Protein AF-A0A924P377-F1 (afdb_monomer_lite)

Foldseek 3Di:
DPDDDPDPPDDPDPQPPVNPDDDDQDDDQPDPDFLDADPDPVVVQVSVVVVADVPRLLPFKWKKKFFAAPRRTTLDMDGQDTDDPPDDDHDLVVVVVVNVSSVGLEMEMEMEDSVQDQDDALVNLQVLVVSQVVCVVVNYHHPWYWYYYPVDIDTCVVVVSVDPPDPPLLVVLLVVLLVCLVVLPADELVRLCVSSVSSVRNDSVSSLLSNVLSLLVNLLCLLPDDDDLVNSLVVLVVSLVSGYLSQDDDPVCVVQQDFDARLSVLQVQCVQQVQQCCVVVPAAEEEADQQLNSSNSNHQQCRYAYEHQDPSSLVSSVVRNHVHYYNDDLLDAPVVQFQRGQEYEYEDTWDWDPDFDDDPPFTATTSQLSSVVSSVRNHHPNHYYDGKAFQPWDADPVRQTPDDNVNSSVVVCVVRHDPPDKAKAQCCVRRVSRNDRTIMID

Sequence (442 aa):
MKKYSTTPEIVLGNIPKGQIPELEVSYKTTSKQFLGRVSSSKDSADFIRGLFNEGEIELQEQFIVLYLNQANKIIGYYKHSKGSINATVADIRIVLATALKSLATGMVVSHNHPSGNLQPSAADRVLTDNLRQSAALMNIKLLDHVIITKDGQTSFADEGLLGIKTYDQHAAFVQKVTEALEQKTKHNKLSLEKLANTFGITDKTEVKELTELAIVQTARILAHCAGSVRERFDKIVELYHAQVNLSHRTSQSILLQQYSTPAPIGYLAGIFCEVDKLKEKGGYAFEPSAGNGLLTIAGEPERFYVNELDNFRNQNLKTQGFANVWNRDATQAFFDVQGNFNAVITNPPFGTAEKKVMYDTYSIKPLEHVMALRALDCMARDGKAAIIIGGHTHWDDKGRIQAGKNRIFFNYLYSRYHVCDVININGAKLYSRQGTSFDVRL

Radius of gyration: 29.7 Å; chains: 1; bounding box: 72×54×81 Å

pLDDT: mean 85.64, std 13.84, range [41.38, 98.81]

Secondary structure (DSSP, 8-state):
------S-S----S--GGGSPP----------S---B--SHHHHHHHHHTTSPTTTTTTS-EEEEEEE-TT-BEEEEEEEEE-BTTB----HHHHHHHHHHTT-SEEEEEEE-TT---SPPHHHHHHHHHHHHHHHHTT-EEEEEEEE-SS-EEETTTTT-TT-S---HHHHHHHHHHHHHHTT----HHHHHHHHHHTT---HHHHHHHHHHHHHHHHHHHHHSSS-HHHHHHHHHHHHHHS-------HHHHHTT--PPPHHHHHHHHHHTTGGGHHHH---EEETT-TTTGGGTTS-GGGEEEE-SSHHHHHHHHTTT-SEEE---TTS--GGGTT-EEEEEE-PPPSEEEEEEEETTEEEEEHHHHHHHHHHTTEEEEEEEEE-EE--PPBPTTSPBPSSHHHHHHHHHHHHS------EE-HHHHTGGGT----EE-

Structure (mmCIF, N/CA/C/O backbone):
data_AF-A0A924P377-F1
#
_entry.id   AF-A0A924P377-F1
#
loop_
_atom_site.group_PDB
_atom_site.id
_atom_site.type_symbol
_atom_site.label_atom_id
_atom_site.label_alt_id
_atom_site.label_comp_id
_atom_site.label_asym_id
_atom_site.label_entity_id
_atom_site.label_seq_id
_atom_site.pdbx_PDB_ins_code
_atom_site.Cartn_x
_atom_site.Cartn_y
_atom_site.Cartn_z
_atom_site.occupancy
_atom_site.B_iso_or_equiv
_atom_site.auth_seq_id
_atom_site.auth_comp_id
_atom_site.auth_asym_id
_atom_site.auth_atom_id
_atom_site.pdbx_PDB_model_num
ATOM 1 N N . MET A 1 1 ? 24.299 -25.813 22.940 1.00 44.47 1 MET A N 1
ATOM 2 C CA . MET A 1 1 ? 22.855 -25.853 23.268 1.00 44.47 1 MET A CA 1
ATOM 3 C C . MET A 1 1 ? 22.700 -25.837 24.783 1.00 44.47 1 MET A C 1
ATOM 5 O O . MET A 1 1 ? 23.214 -26.744 25.427 1.00 44.47 1 MET A O 1
ATOM 9 N N . LYS A 1 2 ? 22.067 -24.807 25.365 1.00 42.41 2 LYS A N 1
ATOM 10 C CA . LYS A 1 2 ? 21.672 -24.838 26.785 1.00 42.41 2 LYS A CA 1
ATOM 11 C C . LYS A 1 2 ? 20.605 -25.929 26.939 1.00 42.41 2 LYS A C 1
ATOM 13 O O . LYS A 1 2 ? 19.586 -25.868 26.259 1.00 42.41 2 LYS A O 1
ATOM 18 N N . LYS A 1 3 ? 20.868 -26.948 27.764 1.00 49.72 3 LYS A N 1
ATOM 19 C CA . LYS A 1 3 ? 19.868 -27.960 28.129 1.00 49.72 3 LYS A CA 1
ATOM 20 C C . LYS A 1 3 ? 18.804 -27.265 28.977 1.00 49.72 3 LYS A C 1
ATOM 22 O O . LYS A 1 3 ? 19.096 -26.868 30.100 1.00 49.72 3 LYS A O 1
ATOM 27 N N . TYR A 1 4 ? 17.611 -27.073 28.426 1.00 46.72 4 TYR A N 1
ATOM 28 C CA . TYR A 1 4 ? 16.455 -26.672 29.219 1.00 46.72 4 TYR A CA 1
ATOM 29 C C . TYR A 1 4 ? 16.091 -27.825 30.159 1.00 46.72 4 TYR A C 1
ATOM 31 O O . TYR A 1 4 ? 16.098 -28.986 29.747 1.00 46.72 4 TYR A O 1
ATOM 39 N N . SER A 1 5 ? 15.834 -27.502 31.425 1.00 60.97 5 SER A N 1
ATOM 40 C CA . SER A 1 5 ? 15.333 -28.459 32.409 1.00 60.97 5 SER A CA 1
ATOM 41 C C . SER A 1 5 ? 13.988 -29.006 31.930 1.00 60.97 5 SER A C 1
ATOM 43 O O . SER A 1 5 ? 13.079 -28.234 31.643 1.00 60.97 5 SER A O 1
ATOM 45 N N . THR A 1 6 ? 13.864 -30.329 31.821 1.00 59.09 6 THR A N 1
ATOM 46 C CA . THR A 1 6 ? 12.599 -31.010 31.490 1.00 59.09 6 THR A CA 1
ATOM 47 C C . THR A 1 6 ? 11.697 -31.190 32.709 1.00 59.09 6 THR A C 1
ATOM 49 O O . THR A 1 6 ? 10.581 -31.684 32.578 1.00 59.09 6 THR A O 1
ATOM 52 N N . THR A 1 7 ? 12.167 -30.816 33.899 1.00 54.53 7 THR A N 1
ATOM 53 C CA . THR A 1 7 ? 11.350 -30.760 35.108 1.00 54.53 7 THR A CA 1
ATOM 54 C C . THR A 1 7 ? 10.499 -29.491 35.053 1.00 54.53 7 THR A C 1
ATOM 56 O O . THR A 1 7 ? 11.080 -28.403 35.010 1.00 54.53 7 THR A O 1
ATOM 59 N N . PRO A 1 8 ? 9.157 -29.587 35.035 1.00 53.31 8 PRO A N 1
ATOM 60 C CA . PRO A 1 8 ? 8.312 -28.404 35.135 1.00 53.31 8 PRO A CA 1
ATOM 61 C C . PRO A 1 8 ? 8.624 -27.665 36.444 1.00 53.31 8 PRO A C 1
ATOM 63 O O . PRO A 1 8 ? 8.688 -28.285 37.501 1.00 53.31 8 PRO A O 1
ATOM 66 N N . GLU A 1 9 ? 8.795 -26.339 36.390 1.00 54.97 9 GLU A N 1
ATOM 67 C CA . GLU A 1 9 ? 8.920 -25.487 37.592 1.00 54.97 9 GLU A CA 1
ATOM 68 C C . GLU A 1 9 ? 7.654 -25.525 38.470 1.00 54.97 9 GLU A C 1
ATOM 70 O O . GLU A 1 9 ? 7.673 -25.115 39.629 1.00 54.97 9 GLU A O 1
ATOM 75 N N . ILE A 1 10 ? 6.550 -26.058 37.935 1.00 59.75 10 ILE A N 1
ATOM 76 C CA . ILE A 1 10 ? 5.307 -26.301 38.658 1.00 59.75 10 ILE A CA 1
ATOM 77 C C . ILE A 1 10 ? 5.428 -27.628 39.406 1.00 59.75 10 ILE A C 1
ATOM 79 O O . ILE A 1 10 ? 5.102 -28.699 38.893 1.00 59.75 10 ILE A O 1
ATOM 83 N N . VAL A 1 11 ? 5.880 -27.541 40.650 1.00 57.66 11 VAL A N 1
ATOM 84 C CA . VAL A 1 11 ? 5.764 -28.631 41.612 1.00 57.66 11 VAL A CA 1
ATOM 85 C C . VAL A 1 11 ? 4.413 -28.456 42.300 1.00 57.66 11 VAL A C 1
ATOM 87 O O . VAL A 1 11 ? 4.244 -27.552 43.118 1.00 57.66 11 VAL A O 1
ATOM 90 N 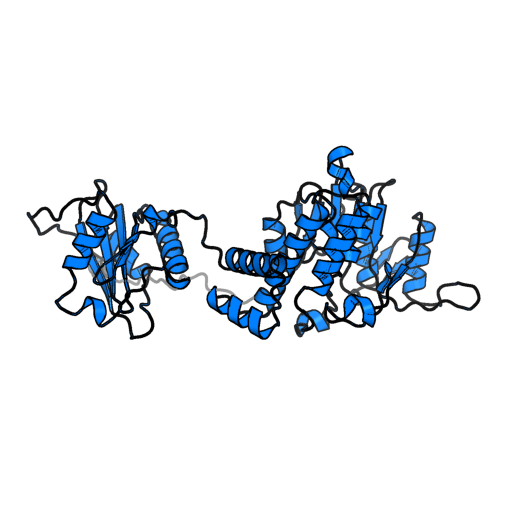N . LEU A 1 12 ? 3.443 -29.329 42.017 1.00 52.88 12 LEU A N 1
ATOM 91 C CA . LEU A 1 12 ? 2.468 -29.663 43.055 1.00 52.88 12 LEU A CA 1
ATOM 92 C C . LEU A 1 12 ? 3.298 -30.333 44.151 1.00 52.88 12 LEU A C 1
ATOM 94 O O . LEU A 1 12 ? 3.548 -31.534 44.106 1.00 52.88 12 LEU A O 1
ATOM 98 N N . GLY A 1 13 ? 3.837 -29.535 45.076 1.00 58.09 13 GLY A N 1
ATOM 99 C CA . GLY A 1 13 ? 4.435 -30.077 46.290 1.00 58.09 13 GLY A CA 1
ATOM 100 C C . GLY A 1 13 ? 3.385 -30.896 47.038 1.00 58.09 13 GLY A C 1
ATOM 101 O O . GLY A 1 13 ? 2.219 -30.929 46.644 1.00 58.09 13 GLY A O 1
ATOM 102 N N . ASN A 1 14 ? 3.762 -31.514 48.156 1.00 60.97 14 ASN A N 1
ATOM 103 C CA . ASN A 1 14 ? 2.831 -32.166 49.089 1.00 60.97 14 ASN A CA 1
ATOM 104 C C . ASN A 1 14 ? 1.871 -31.156 49.771 1.00 60.97 14 ASN A C 1
ATOM 106 O O . ASN A 1 14 ? 1.689 -31.195 50.982 1.00 60.97 14 ASN A O 1
ATOM 110 N N . ILE A 1 15 ? 1.293 -30.217 49.019 1.00 59.56 15 ILE A N 1
ATOM 111 C CA . ILE A 1 15 ? 0.252 -29.289 49.431 1.00 59.56 15 ILE A CA 1
ATOM 112 C C . ILE A 1 15 ? -1.034 -30.124 49.492 1.00 59.56 15 ILE A C 1
ATOM 114 O O . ILE A 1 15 ? -1.509 -30.591 48.452 1.00 59.56 15 ILE A O 1
ATOM 118 N N . PRO A 1 16 ? -1.596 -30.374 50.688 1.00 60.94 16 PRO A N 1
ATOM 119 C CA . PRO A 1 16 ? -2.855 -31.091 50.826 1.00 60.94 16 PRO A CA 1
ATOM 120 C C . PRO A 1 16 ? -3.932 -30.412 49.977 1.00 60.94 16 PRO A C 1
ATOM 122 O O . PRO A 1 16 ? -3.983 -29.186 49.912 1.00 60.94 16 PRO A O 1
ATOM 125 N N . LYS A 1 17 ? -4.828 -31.191 49.364 1.00 57.59 17 LYS A N 1
ATOM 126 C CA . LYS A 1 17 ? -5.858 -30.709 48.420 1.00 57.59 17 LYS A CA 1
ATOM 127 C C . LYS A 1 17 ? -6.695 -29.518 48.940 1.00 57.59 17 LYS A C 1
ATOM 129 O O . LYS A 1 17 ? -7.200 -28.753 48.134 1.00 57.59 17 LYS A O 1
ATOM 134 N N . GLY A 1 18 ? -6.808 -29.340 50.262 1.00 61.03 18 GLY A N 1
ATOM 135 C CA . GLY A 1 18 ? -7.501 -28.215 50.911 1.00 61.03 18 GLY A CA 1
ATOM 136 C C . GLY A 1 18 ? -6.674 -26.939 51.146 1.00 61.03 18 GLY A C 1
ATOM 137 O O . GLY A 1 18 ? -7.19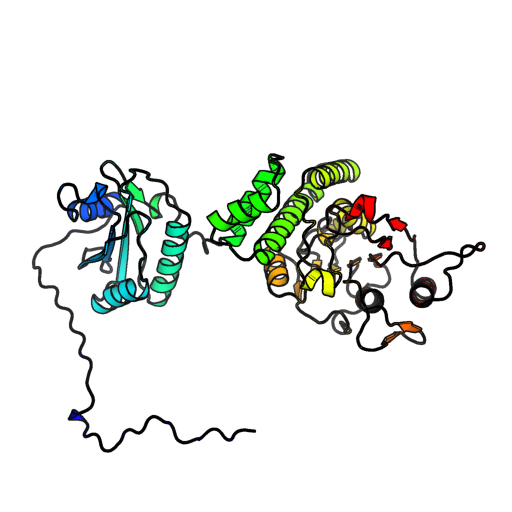6 -25.997 51.727 1.00 61.03 18 GLY A O 1
ATOM 138 N N . GLN A 1 19 ? -5.399 -26.897 50.746 1.00 65.12 19 GLN A N 1
ATOM 139 C CA . GLN A 1 19 ? -4.530 -25.710 50.838 1.00 65.12 19 GLN A CA 1
ATOM 140 C C . GLN A 1 19 ? -4.303 -25.025 49.479 1.00 65.12 19 GLN A C 1
ATOM 142 O O . GLN A 1 19 ? -3.630 -23.998 49.414 1.00 65.12 19 GLN A O 1
ATOM 147 N N . ILE A 1 20 ? -4.865 -25.575 48.397 1.00 73.06 20 ILE A N 1
ATOM 148 C CA . ILE A 1 20 ? -4.920 -24.909 47.094 1.00 73.06 20 ILE A CA 1
ATOM 149 C C . ILE A 1 20 ? -6.128 -23.964 47.122 1.00 73.06 20 ILE A C 1
ATOM 151 O O . ILE A 1 20 ? -7.240 -24.441 47.354 1.00 73.06 20 ILE A O 1
ATOM 155 N N . PRO A 1 21 ? -5.953 -22.651 46.896 1.00 73.12 21 PRO A N 1
ATOM 156 C CA . PRO A 1 21 ? -7.082 -21.734 46.830 1.00 73.12 21 PRO A CA 1
ATOM 157 C C . PRO A 1 21 ? -8.009 -22.103 45.664 1.00 73.12 21 PRO A C 1
ATOM 159 O O . PRO A 1 21 ? -7.598 -22.052 44.504 1.00 73.12 21 PRO A O 1
ATOM 162 N N . GLU A 1 22 ? -9.258 -22.457 45.963 1.00 76.88 22 GLU A N 1
ATOM 163 C CA . GLU A 1 22 ? -10.325 -22.504 44.963 1.00 76.88 22 GLU A CA 1
ATOM 164 C C . GLU A 1 22 ? -10.865 -21.086 44.758 1.00 76.88 22 GLU A C 1
ATOM 166 O O . GLU A 1 22 ? -11.158 -20.368 45.715 1.00 76.88 22 GLU A O 1
ATOM 171 N N . LEU A 1 23 ? -10.970 -20.662 43.500 1.00 73.62 23 LEU A N 1
ATOM 172 C CA . LEU A 1 23 ? -11.591 -19.389 43.160 1.00 73.62 23 LEU A CA 1
ATOM 173 C C . LEU A 1 23 ? -13.079 -19.622 42.901 1.00 73.62 23 LEU A C 1
ATOM 175 O O . LEU A 1 23 ? -13.452 -20.156 41.859 1.00 73.62 23 LEU A O 1
ATOM 179 N N . GLU A 1 24 ? -13.928 -19.183 43.825 1.00 71.69 24 GLU A N 1
ATOM 180 C CA . GLU A 1 24 ? -15.378 -19.184 43.642 1.00 71.69 24 GLU A CA 1
ATOM 181 C C . GLU A 1 24 ? -15.834 -17.859 43.007 1.00 71.69 24 GLU A C 1
ATOM 183 O O . GLU A 1 24 ? -15.500 -16.769 43.479 1.00 71.69 24 GLU A O 1
ATOM 188 N N . VAL A 1 25 ? -16.618 -17.938 41.929 1.00 68.25 25 VAL A N 1
ATOM 189 C CA . VAL A 1 25 ? -17.273 -16.776 41.311 1.00 68.25 25 VAL A CA 1
ATOM 190 C C . VAL A 1 25 ? -18.777 -16.952 41.465 1.00 68.25 25 VAL A C 1
ATOM 192 O O . VAL A 1 25 ? -19.364 -17.833 40.844 1.00 68.25 25 VAL A O 1
ATOM 195 N N . SER A 1 26 ? -19.410 -16.104 42.278 1.00 65.94 26 SER A N 1
ATOM 196 C CA . SER A 1 26 ? -20.866 -16.082 42.431 1.00 65.94 26 SER A CA 1
ATOM 197 C C . SER A 1 26 ? -21.446 -14.745 41.969 1.00 65.94 26 SER A C 1
ATOM 199 O O . SER A 1 26 ? -20.913 -13.675 42.259 1.00 65.94 26 SER A O 1
ATOM 201 N N . TYR A 1 27 ? -22.557 -14.813 41.236 1.00 66.31 27 TYR A N 1
ATOM 202 C CA . TYR A 1 27 ? -23.329 -13.658 40.790 1.00 66.31 27 TYR A CA 1
ATOM 203 C C . TYR A 1 27 ? -24.778 -13.822 41.256 1.00 66.31 27 TYR A C 1
ATOM 205 O O . TYR A 1 27 ? -25.411 -14.844 40.993 1.00 66.31 27 TYR A O 1
ATOM 213 N N . LYS A 1 28 ? -25.303 -12.828 41.980 1.00 66.81 28 LYS A N 1
ATOM 214 C CA . LYS A 1 28 ? -26.687 -12.805 42.473 1.00 66.81 28 LYS A CA 1
ATOM 215 C C . LYS A 1 28 ? -27.350 -11.509 42.022 1.00 66.81 28 LYS A C 1
ATOM 217 O O . LYS A 1 28 ? -26.911 -10.428 42.401 1.00 66.81 28 LYS A O 1
ATOM 222 N N . THR A 1 29 ? -28.430 -11.612 41.254 1.00 61.00 29 THR A N 1
ATOM 223 C CA . THR A 1 29 ? -29.289 -10.472 40.913 1.00 61.00 29 THR A CA 1
ATOM 224 C C . THR A 1 29 ? -30.111 -10.087 42.146 1.00 61.00 29 THR A C 1
ATOM 226 O O . THR A 1 29 ? -31.141 -10.698 42.429 1.00 61.00 29 THR A O 1
ATOM 229 N N . THR A 1 30 ? -29.638 -9.126 42.935 1.00 56.47 30 THR A N 1
ATOM 230 C CA . THR A 1 30 ? -30.258 -8.753 44.220 1.00 56.47 30 THR A CA 1
ATOM 231 C C . THR A 1 30 ? -31.520 -7.900 44.071 1.00 56.47 30 THR A C 1
ATOM 233 O O . THR A 1 30 ? -32.337 -7.864 44.991 1.00 56.47 30 THR A O 1
ATOM 236 N N . SER A 1 31 ? -31.729 -7.221 42.937 1.00 55.50 31 SER A N 1
ATOM 237 C CA . SER A 1 31 ? -32.890 -6.346 42.755 1.00 55.50 31 SER A CA 1
ATOM 238 C C . SER A 1 31 ? -34.092 -7.104 42.186 1.00 55.50 31 SER A C 1
ATOM 240 O O . SER A 1 31 ? -34.095 -7.531 41.035 1.00 55.50 31 SER A O 1
ATOM 242 N N . LYS A 1 32 ? -35.187 -7.172 42.954 1.00 57.81 32 LYS A N 1
ATOM 243 C CA . LYS A 1 32 ? -36.528 -7.486 42.413 1.00 57.81 32 LYS A CA 1
ATOM 244 C C . LYS A 1 32 ? -37.063 -6.387 41.475 1.00 57.81 32 LYS A C 1
ATOM 246 O O . LYS A 1 32 ? -38.127 -6.551 40.888 1.00 57.81 32 LYS A O 1
ATOM 251 N N . GLN A 1 33 ? -36.359 -5.259 41.362 1.00 65.69 33 GLN A N 1
ATOM 252 C CA . GLN A 1 33 ? -36.717 -4.143 40.493 1.00 65.69 33 GLN A CA 1
ATOM 253 C C . GLN A 1 33 ? -36.223 -4.378 39.066 1.00 65.69 33 GLN A C 1
ATOM 255 O O . GLN A 1 33 ? -35.061 -4.706 38.831 1.00 65.69 33 GLN A O 1
ATOM 260 N N . PHE A 1 34 ? -37.131 -4.185 38.114 1.00 75.62 34 PHE A N 1
ATOM 261 C CA . PHE A 1 34 ? -36.821 -4.146 36.695 1.00 75.62 34 PHE A CA 1
ATOM 262 C C . PHE A 1 34 ? -36.084 -2.841 36.373 1.00 75.62 34 PHE A C 1
ATOM 264 O O . PHE A 1 34 ? -36.653 -1.765 36.521 1.00 75.62 34 PHE A O 1
ATOM 271 N N . LEU A 1 35 ? -34.831 -2.944 35.922 1.00 81.25 35 LEU A N 1
ATOM 272 C CA . LEU A 1 35 ? -33.989 -1.792 35.570 1.00 81.25 35 LEU A CA 1
ATOM 273 C C . LEU A 1 35 ? -34.258 -1.239 34.162 1.00 81.25 35 LEU A C 1
ATOM 275 O O . LEU A 1 35 ? -33.622 -0.275 33.756 1.00 81.25 35 LEU A O 1
ATOM 279 N N . GLY A 1 36 ? -35.184 -1.839 33.413 1.00 86.56 36 GLY A N 1
ATOM 280 C CA . GLY A 1 36 ? -35.477 -1.454 32.036 1.00 86.56 36 GLY A CA 1
ATOM 281 C C . GLY A 1 36 ? -34.877 -2.394 30.989 1.00 86.56 36 GLY A C 1
ATOM 282 O O . GLY A 1 36 ? -34.143 -3.347 31.281 1.00 86.56 36 GLY A O 1
ATOM 283 N N . ARG A 1 37 ? -35.239 -2.127 29.734 1.00 91.19 37 ARG A N 1
ATOM 284 C CA . ARG A 1 37 ? -34.732 -2.795 28.533 1.00 91.19 37 ARG A CA 1
ATOM 285 C C . ARG A 1 37 ? -34.229 -1.724 27.576 1.00 91.19 37 ARG A C 1
ATOM 287 O O . ARG A 1 37 ? -34.934 -0.748 27.359 1.00 91.19 37 ARG A O 1
ATOM 294 N N . VAL A 1 38 ? -33.059 -1.944 26.986 1.00 93.31 38 VAL A N 1
ATOM 295 C CA . VAL A 1 38 ? -32.519 -1.062 25.946 1.00 93.31 38 VAL A CA 1
ATOM 296 C C . VAL A 1 38 ? -33.100 -1.479 24.596 1.00 93.31 38 VAL A C 1
ATOM 298 O O . VAL A 1 38 ? -32.896 -2.615 24.150 1.00 93.31 38 VAL A O 1
ATOM 301 N N . SER A 1 39 ? -33.853 -0.578 23.966 1.00 91.75 39 SER A N 1
ATOM 302 C CA . SER A 1 39 ? -34.440 -0.753 22.631 1.00 91.75 39 SER A CA 1
ATOM 303 C C . SER A 1 39 ? -33.970 0.292 21.617 1.00 91.75 39 SER A C 1
ATOM 305 O O . SER A 1 39 ? -34.079 0.054 20.417 1.00 91.75 39 SER A O 1
ATOM 307 N N . SER A 1 40 ? -33.397 1.399 22.089 1.00 93.19 40 SER A N 1
ATOM 308 C CA . SER A 1 40 ? -32.815 2.468 21.277 1.00 93.19 40 SER A CA 1
ATOM 309 C C . SER A 1 40 ? -31.568 3.064 21.941 1.00 93.19 40 SER A C 1
ATOM 311 O O . SER A 1 40 ? -31.360 2.897 23.146 1.00 93.19 40 SER A O 1
ATOM 313 N N . SER A 1 41 ? -30.768 3.802 21.169 1.00 92.56 41 SER A N 1
ATOM 314 C CA . SER A 1 41 ? -29.635 4.591 21.678 1.00 92.56 41 SER A CA 1
ATOM 315 C C . SER A 1 41 ? -30.068 5.605 22.743 1.00 92.56 41 SER A C 1
ATOM 317 O O . SER A 1 41 ? -29.362 5.826 23.732 1.00 92.56 41 SER A O 1
ATOM 319 N N . LYS A 1 42 ? -31.273 6.171 22.588 1.00 93.00 42 LYS A N 1
ATOM 320 C CA . LYS A 1 42 ? -31.888 7.083 23.553 1.00 93.00 42 LYS A CA 1
ATOM 321 C C . LYS A 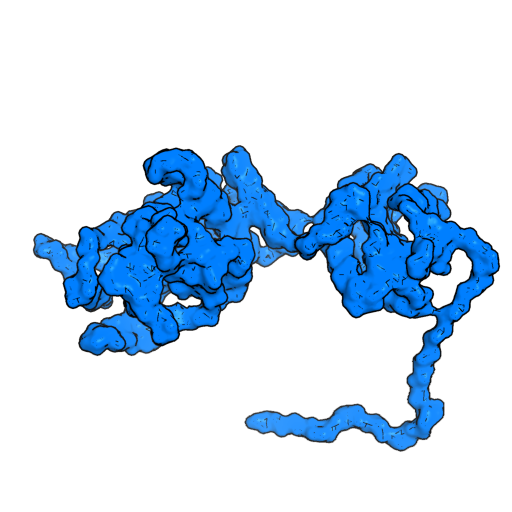1 42 ? -32.125 6.416 24.905 1.00 93.00 42 LYS A C 1
ATOM 323 O O . LYS A 1 42 ? -31.775 7.017 25.913 1.00 93.00 42 LYS A O 1
ATOM 328 N N . ASP A 1 43 ? -32.621 5.178 24.937 1.00 93.25 43 ASP A N 1
ATOM 329 C CA . ASP A 1 43 ? -32.852 4.460 26.202 1.00 93.25 43 ASP A CA 1
ATOM 330 C C . ASP A 1 43 ? -31.549 4.303 26.994 1.00 93.25 43 ASP A C 1
ATOM 332 O O . ASP A 1 43 ? -31.510 4.546 28.201 1.00 93.25 43 ASP A O 1
ATOM 336 N N . SER A 1 44 ? -30.466 3.915 26.311 1.00 93.31 44 SER A N 1
ATOM 337 C CA . SER A 1 44 ? -29.148 3.809 26.938 1.00 93.31 44 SER A CA 1
ATOM 338 C C . SER A 1 44 ? -28.619 5.166 27.392 1.00 93.31 44 SER A C 1
ATOM 340 O O . SER A 1 44 ? -28.129 5.271 28.514 1.00 93.31 44 SER A O 1
ATOM 342 N N . ALA A 1 45 ? -28.736 6.203 26.561 1.00 93.62 45 ALA A N 1
ATOM 343 C CA . ALA A 1 45 ? -28.252 7.537 26.894 1.00 93.62 45 ALA A CA 1
ATOM 344 C C . ALA A 1 45 ? -28.994 8.123 28.102 1.00 93.62 45 ALA A C 1
ATOM 346 O O . ALA A 1 45 ? -28.358 8.642 29.015 1.00 93.62 45 ALA A O 1
ATOM 347 N N . ASP A 1 46 ? -30.321 7.996 28.140 1.00 92.75 46 ASP A N 1
ATOM 348 C CA . ASP A 1 46 ? -31.159 8.515 29.220 1.00 92.75 46 ASP A CA 1
ATOM 349 C C . ASP A 1 46 ? -30.897 7.759 30.530 1.00 92.75 46 ASP A C 1
ATOM 351 O O . ASP A 1 46 ? -30.716 8.391 31.575 1.00 92.75 46 ASP A O 1
ATOM 355 N N . PHE A 1 47 ? -30.776 6.425 30.476 1.00 93.25 47 PHE A N 1
ATOM 356 C CA . PHE A 1 47 ? -30.409 5.625 31.647 1.00 93.25 47 PHE A CA 1
ATOM 357 C C . PHE A 1 47 ? -29.043 6.041 32.201 1.00 93.25 47 PHE A C 1
ATOM 359 O O . PHE A 1 47 ? -28.908 6.277 33.399 1.00 93.25 47 PHE A O 1
ATOM 366 N N . ILE A 1 48 ? -28.033 6.157 31.333 1.00 92.75 48 ILE A N 1
ATOM 367 C CA . ILE A 1 48 ? -26.665 6.496 31.736 1.00 92.75 48 ILE A CA 1
ATOM 368 C C . ILE A 1 48 ? -26.581 7.939 32.243 1.00 92.75 48 ILE A C 1
ATOM 370 O O . ILE A 1 48 ? -25.910 8.187 33.244 1.00 92.75 48 ILE A O 1
ATOM 374 N N . ARG A 1 49 ? -27.290 8.886 31.616 1.00 91.19 49 ARG A N 1
ATOM 375 C CA . ARG A 1 49 ? -27.352 10.283 32.071 1.00 91.19 49 ARG A CA 1
ATOM 376 C C . ARG A 1 49 ? -27.900 10.377 33.497 1.00 91.19 49 ARG A C 1
ATOM 378 O O . ARG A 1 49 ? -27.365 11.136 34.297 1.00 91.19 49 ARG A O 1
ATOM 385 N N . GLY A 1 50 ? -28.879 9.538 33.843 1.00 90.50 50 GLY A N 1
ATOM 386 C CA . GLY A 1 50 ? -29.409 9.416 35.205 1.00 90.50 50 GLY A CA 1
ATOM 387 C C . GLY A 1 50 ? -28.422 8.871 36.250 1.00 90.50 50 GLY A C 1
ATOM 388 O O . GLY A 1 50 ? -28.718 8.925 37.440 1.00 90.50 50 GLY A O 1
ATOM 389 N N . LEU A 1 51 ? -27.254 8.357 35.843 1.00 90.75 51 LEU A N 1
ATOM 390 C CA . LEU A 1 51 ? -26.209 7.870 36.756 1.00 90.75 51 LEU A CA 1
ATOM 391 C C . LEU A 1 51 ? -25.217 8.962 37.180 1.00 90.75 51 LEU A C 1
ATOM 393 O O . LEU A 1 51 ? -24.382 8.711 38.057 1.00 90.75 51 LEU A O 1
ATOM 397 N N . PHE A 1 52 ? -25.243 10.131 36.538 1.00 88.38 52 PHE A N 1
ATOM 398 C CA . PHE A 1 52 ? -24.416 11.273 36.918 1.00 88.38 52 PHE A CA 1
ATOM 399 C C . PHE A 1 52 ? -25.078 12.040 38.062 1.00 88.38 52 PHE A C 1
ATOM 401 O O . PHE A 1 52 ? -26.283 12.280 38.050 1.00 88.38 52 PHE A O 1
ATOM 408 N N . ASN A 1 53 ? -24.278 12.451 39.045 1.00 87.50 53 ASN A N 1
ATOM 409 C CA . ASN A 1 53 ? -24.740 13.397 40.056 1.00 87.50 53 ASN A CA 1
ATOM 410 C C . ASN A 1 53 ? -24.874 14.807 39.454 1.00 87.50 53 ASN A C 1
ATOM 412 O O . ASN A 1 53 ? -24.304 15.110 38.402 1.00 87.50 53 ASN A O 1
ATOM 416 N N . GLU A 1 54 ? -25.593 15.691 40.145 1.00 81.88 54 GLU A N 1
ATOM 417 C CA . GLU A 1 54 ? -25.750 17.087 39.729 1.00 81.88 54 GLU A CA 1
ATOM 418 C C . GLU A 1 54 ? -24.381 17.766 39.522 1.00 81.88 54 GLU A C 1
ATOM 420 O O . GLU A 1 54 ? -23.495 17.687 40.374 1.00 81.88 54 GLU A O 1
ATOM 425 N N . GLY A 1 55 ? -24.181 18.371 38.345 1.00 80.81 55 GLY A N 1
ATOM 426 C CA . GLY A 1 55 ? -22.919 19.011 37.946 1.00 80.81 55 GLY A CA 1
ATOM 427 C C . GLY A 1 55 ? -21.765 18.060 37.590 1.00 80.81 55 GLY A C 1
ATOM 428 O O . GLY A 1 55 ? -20.709 18.526 37.171 1.00 80.81 55 GLY A O 1
ATOM 429 N N . GLU A 1 56 ? -21.928 16.735 37.708 1.00 85.69 56 GLU A N 1
ATOM 430 C CA . GLU A 1 56 ? -20.835 15.774 37.480 1.00 85.69 56 GLU A CA 1
ATOM 431 C C . GLU A 1 56 ? -20.474 15.630 35.990 1.00 85.69 56 GLU A C 1
ATOM 433 O O . GLU A 1 56 ? -19.304 15.444 35.655 1.00 85.69 56 GLU A O 1
ATOM 438 N N . ILE A 1 57 ? -21.462 15.744 35.096 1.00 86.31 57 ILE A N 1
ATOM 439 C CA . ILE A 1 57 ? -21.300 15.493 33.653 1.00 86.31 57 ILE A CA 1
ATOM 440 C C . ILE A 1 57 ? -20.446 16.549 32.928 1.00 86.31 57 ILE A C 1
ATOM 442 O O . ILE A 1 57 ? -19.797 16.243 31.932 1.00 86.31 57 ILE A O 1
ATOM 446 N N . GLU A 1 58 ? -20.416 17.782 33.432 1.00 88.00 58 GLU A N 1
ATOM 447 C CA . GLU A 1 58 ? -19.610 18.885 32.883 1.00 88.00 58 GLU A CA 1
ATOM 448 C C . GLU A 1 58 ? -18.265 19.039 33.612 1.00 88.00 58 GLU A C 1
ATOM 450 O O . GLU A 1 58 ? -17.424 19.830 33.197 1.00 88.00 58 GLU A O 1
ATOM 455 N N . LEU A 1 59 ? -18.046 18.297 34.704 1.00 85.75 59 LEU A N 1
ATOM 456 C CA . LEU A 1 59 ? -16.856 18.451 35.541 1.00 85.75 59 LEU A CA 1
ATOM 457 C C . LEU A 1 59 ? -15.658 17.667 34.998 1.00 85.75 59 LEU A C 1
ATOM 459 O O . LEU A 1 59 ? -14.544 18.181 34.950 1.00 85.75 59 LEU A O 1
ATOM 463 N N . GLN A 1 60 ? -15.876 16.400 34.646 1.00 85.44 60 GLN A N 1
ATOM 464 C CA . GLN A 1 60 ? -14.824 15.505 34.167 1.00 85.44 60 GLN A CA 1
ATOM 465 C C . GLN A 1 60 ? -15.409 14.350 33.360 1.00 85.44 60 GLN A C 1
ATOM 467 O O . GLN A 1 60 ? -16.542 13.924 33.586 1.00 85.44 60 GLN A O 1
ATOM 472 N N . GLU A 1 61 ? -14.607 13.815 32.450 1.00 87.94 61 GLU A N 1
ATOM 473 C CA . GLU A 1 61 ? -14.958 12.655 31.639 1.00 87.94 61 GLU A CA 1
ATOM 474 C C . GLU A 1 61 ? -15.019 11.379 32.498 1.00 87.94 61 GLU A C 1
ATOM 476 O O . GLU A 1 61 ? -14.172 11.135 33.364 1.00 87.94 61 GLU A O 1
ATOM 481 N N . GLN A 1 62 ? -16.039 10.556 32.280 1.00 89.81 62 GLN A N 1
ATOM 482 C CA . GLN A 1 62 ? -16.268 9.284 32.955 1.00 89.81 62 GLN A CA 1
ATOM 483 C C . GLN A 1 62 ? -16.641 8.221 31.941 1.00 89.81 62 GLN A C 1
ATOM 485 O O . GLN A 1 62 ? -17.529 8.438 31.126 1.00 89.81 62 GLN A O 1
ATOM 490 N N . PHE A 1 63 ? -16.023 7.049 32.056 1.00 92.62 63 PHE A N 1
ATOM 491 C CA . PHE A 1 63 ? -16.363 5.895 31.234 1.00 92.62 63 PHE A CA 1
ATOM 492 C C . PHE A 1 63 ? -17.329 4.988 31.999 1.00 92.62 63 PHE A C 1
ATOM 494 O O . PHE A 1 63 ? -16.986 4.464 33.067 1.00 92.62 63 PHE A O 1
ATOM 501 N N . ILE A 1 64 ? -18.538 4.802 31.472 1.00 94.69 64 ILE A N 1
ATOM 502 C CA . ILE A 1 64 ? -19.601 4.010 32.100 1.00 94.69 64 ILE A CA 1
ATOM 503 C C . ILE A 1 64 ? -20.010 2.880 31.163 1.00 94.69 64 ILE A C 1
ATOM 505 O O . ILE A 1 64 ? -20.276 3.098 29.981 1.00 94.69 64 ILE A O 1
ATOM 509 N N . VAL A 1 65 ? -20.086 1.668 31.710 1.00 96.38 65 VAL A N 1
ATOM 510 C CA . VAL A 1 65 ? -20.522 0.466 30.997 1.00 96.38 65 VAL A CA 1
ATOM 511 C C . VAL A 1 65 ? -21.861 0.000 31.547 1.00 96.38 65 VAL A C 1
ATOM 513 O O . VAL A 1 65 ? -22.010 -0.170 32.754 1.00 96.38 65 VAL A O 1
ATOM 516 N N . LEU A 1 66 ? -22.820 -0.237 30.661 1.00 96.12 66 LEU A N 1
ATOM 517 C CA . LEU A 1 66 ? -24.124 -0.818 30.948 1.00 96.12 66 LEU A CA 1
ATOM 518 C C . LEU A 1 66 ? -24.140 -2.268 30.453 1.00 96.12 66 LEU A C 1
ATOM 520 O O . LEU A 1 66 ? -23.990 -2.517 29.258 1.00 96.12 66 LEU A O 1
ATOM 524 N N . TYR A 1 67 ? -24.329 -3.228 31.355 1.00 96.19 67 TYR A N 1
ATOM 525 C CA . TYR A 1 67 ? -24.342 -4.655 31.030 1.00 96.19 67 TYR A CA 1
ATOM 526 C C . TYR A 1 67 ? -25.763 -5.161 30.812 1.00 96.19 67 TYR A C 1
ATOM 528 O O . TYR A 1 67 ? -26.686 -4.824 31.559 1.00 96.19 67 TYR A O 1
ATOM 536 N N . LEU A 1 68 ? -25.930 -5.995 29.788 1.00 95.69 68 LEU A N 1
ATOM 537 C CA . LEU A 1 68 ? -27.216 -6.442 29.274 1.00 95.69 68 LEU A CA 1
ATOM 538 C C . LEU A 1 68 ? -27.270 -7.968 29.161 1.00 95.69 68 LEU A C 1
ATOM 540 O O . LEU A 1 68 ? -26.278 -8.631 28.845 1.00 95.69 68 LEU A O 1
ATOM 544 N N . ASN A 1 69 ? -28.460 -8.525 29.380 1.00 94.12 69 ASN A N 1
ATOM 545 C CA . ASN A 1 69 ? -28.734 -9.934 29.102 1.00 94.12 69 ASN A CA 1
ATOM 546 C C . ASN A 1 69 ? -29.206 -10.141 27.653 1.00 94.12 69 ASN A C 1
ATOM 548 O O . ASN A 1 69 ? -29.311 -9.192 26.877 1.00 94.12 69 ASN A O 1
ATOM 552 N N . GLN A 1 70 ? -29.535 -11.384 27.293 1.00 92.00 70 GLN A N 1
ATOM 553 C CA . GLN A 1 70 ? -29.862 -11.754 25.911 1.00 92.00 70 GLN A CA 1
ATOM 554 C C . GLN A 1 70 ? -31.116 -11.046 25.374 1.00 92.00 70 GLN A C 1
ATOM 556 O O . GLN A 1 70 ? -31.263 -10.859 24.171 1.00 92.00 70 GLN A O 1
ATOM 561 N N . ALA A 1 71 ? -32.015 -10.617 26.264 1.00 92.12 71 ALA A N 1
ATOM 562 C CA . ALA A 1 71 ? -33.210 -9.853 25.920 1.00 92.12 71 ALA A CA 1
ATOM 563 C C . ALA A 1 71 ? -32.973 -8.328 25.929 1.00 92.12 71 ALA A C 1
ATOM 565 O O . ALA A 1 71 ? -33.940 -7.563 25.883 1.00 92.12 71 ALA A O 1
ATOM 566 N N . ASN A 1 72 ? -31.716 -7.879 26.012 1.00 93.31 72 ASN A N 1
ATOM 567 C CA . ASN A 1 72 ? -31.293 -6.489 26.217 1.00 93.31 72 ASN A CA 1
ATOM 568 C C . ASN A 1 72 ? -31.855 -5.855 27.500 1.00 93.31 72 ASN A C 1
ATOM 570 O O . ASN A 1 72 ? -32.034 -4.638 27.572 1.00 93.31 72 ASN A O 1
ATOM 574 N N . LYS A 1 73 ? -32.180 -6.663 28.516 1.00 93.44 73 LYS A N 1
ATOM 575 C CA . LYS A 1 73 ? -32.555 -6.134 29.833 1.00 93.44 73 LYS A CA 1
ATOM 576 C C . LYS A 1 73 ? -31.298 -5.754 30.595 1.00 93.44 73 LYS A C 1
ATOM 578 O O . LYS A 1 73 ? -30.307 -6.486 30.544 1.00 93.44 73 LYS A O 1
ATOM 583 N N . ILE A 1 74 ? -31.375 -4.640 31.311 1.00 93.00 74 ILE A N 1
ATOM 584 C CA . ILE A 1 74 ? -30.262 -4.123 32.100 1.00 93.00 74 ILE A CA 1
ATOM 585 C C . ILE A 1 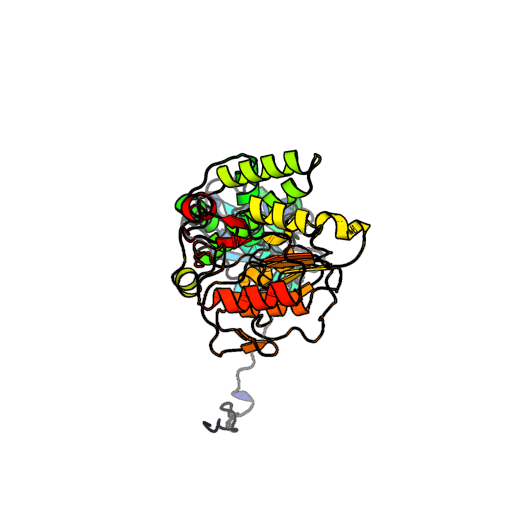74 ? -30.001 -5.060 33.278 1.00 93.00 74 ILE A C 1
ATOM 587 O O . ILE A 1 74 ? -30.882 -5.311 34.100 1.00 93.00 74 ILE A O 1
ATOM 591 N N . ILE A 1 75 ? -28.778 -5.587 33.323 1.00 91.75 75 ILE A N 1
ATOM 592 C CA . ILE A 1 75 ? -28.242 -6.402 34.417 1.00 91.75 75 ILE A CA 1
ATOM 593 C C . ILE A 1 75 ? -27.687 -5.482 35.511 1.00 91.75 75 ILE A C 1
ATOM 595 O O . ILE A 1 75 ? -27.868 -5.732 36.700 1.00 91.75 75 ILE A O 1
ATOM 599 N N . GLY A 1 76 ? -27.010 -4.410 35.098 1.00 90.75 76 GLY A N 1
ATOM 600 C CA . GLY A 1 76 ? -26.391 -3.421 35.973 1.00 90.75 76 GLY A CA 1
ATOM 601 C C . GLY A 1 76 ? -25.434 -2.519 35.198 1.00 90.75 76 GLY A C 1
ATOM 602 O O . GLY A 1 76 ? -25.270 -2.674 33.988 1.00 90.75 76 GLY A O 1
ATOM 603 N N . TYR A 1 77 ? -24.788 -1.589 35.897 1.00 93.38 77 TYR A N 1
ATOM 604 C CA . TYR A 1 77 ? -23.795 -0.685 35.320 1.00 93.38 77 TYR A CA 1
ATOM 605 C C . TYR A 1 77 ? -22.487 -0.711 36.116 1.00 93.38 77 TYR A C 1
ATOM 607 O O . TYR A 1 77 ? -22.460 -1.084 37.289 1.00 93.38 77 TYR A O 1
ATOM 615 N N . TYR A 1 78 ? -21.402 -0.281 35.480 1.00 92.38 78 TYR A N 1
ATOM 616 C CA . TYR A 1 78 ? -20.092 -0.112 36.093 1.00 92.38 78 TYR A CA 1
ATOM 617 C C . TYR A 1 78 ? -19.483 1.219 35.655 1.00 92.38 78 TYR A C 1
ATOM 619 O O . TYR A 1 78 ? -19.268 1.449 34.465 1.00 92.38 78 TYR A O 1
ATOM 627 N N . LYS A 1 79 ? -19.200 2.099 36.622 1.00 90.69 79 LYS A N 1
ATOM 628 C CA . LYS A 1 79 ? -18.377 3.295 36.395 1.00 90.69 79 LYS A CA 1
ATOM 629 C C . LYS A 1 79 ? -16.914 2.847 36.386 1.00 90.69 79 LYS A C 1
ATOM 631 O O . LYS A 1 79 ? -16.339 2.631 37.450 1.00 90.69 79 LYS A O 1
ATOM 636 N N . HIS A 1 80 ? -16.354 2.650 35.195 1.00 87.25 80 HIS A N 1
ATOM 637 C CA . HIS A 1 80 ? -15.022 2.069 35.006 1.00 87.25 80 HIS A CA 1
ATOM 638 C C . HIS A 1 80 ? -13.912 3.035 35.412 1.00 87.25 80 HIS A C 1
ATOM 640 O O . HIS A 1 80 ? -13.028 2.687 36.190 1.00 87.25 80 HIS A O 1
ATOM 646 N N . SER A 1 81 ? -13.970 4.265 34.913 1.00 80.62 81 SER A N 1
ATOM 647 C CA . SER A 1 81 ? -12.950 5.271 35.197 1.00 80.62 81 SER A CA 1
ATOM 648 C C . SER A 1 81 ? -13.550 6.662 35.278 1.00 80.62 81 SER A C 1
ATOM 650 O O . SER A 1 81 ? -14.474 6.992 34.537 1.00 80.62 81 SER A O 1
ATOM 652 N N . LYS A 1 82 ? -12.960 7.491 36.141 1.00 75.56 82 LYS A N 1
ATOM 653 C CA . LYS A 1 82 ? -13.083 8.950 36.103 1.00 75.56 82 LYS A CA 1
ATOM 654 C C . LYS A 1 82 ? -11.744 9.487 35.592 1.00 75.56 82 LYS A C 1
ATOM 656 O O . LYS A 1 82 ? -10.703 9.115 36.132 1.00 75.56 82 LYS A O 1
ATOM 661 N N . GLY A 1 83 ? -11.768 10.220 34.487 1.00 61.25 83 GLY A N 1
ATOM 662 C CA . GLY A 1 83 ? -10.576 10.668 33.770 1.00 61.25 83 GLY A CA 1
ATOM 663 C C . GLY A 1 83 ? -9.884 11.844 34.446 1.00 61.25 83 GLY A C 1
ATOM 664 O O . GLY A 1 83 ? -10.402 12.429 35.394 1.00 61.25 83 GLY A O 1
ATOM 665 N N . SER A 1 84 ? -8.707 12.202 33.927 1.00 51.59 84 SER A N 1
ATOM 666 C CA . SER A 1 84 ? -8.142 13.538 34.159 1.00 51.59 84 SER A CA 1
ATOM 667 C C . SER A 1 84 ? -8.773 14.538 33.182 1.00 51.59 84 SER A C 1
ATOM 669 O O . SER A 1 84 ? -9.532 14.146 32.300 1.00 51.59 84 SER A O 1
ATOM 671 N N . ILE A 1 85 ? -8.410 15.818 33.285 1.00 47.00 85 ILE A N 1
ATOM 672 C CA . ILE A 1 85 ? -8.886 16.907 32.411 1.00 47.00 85 ILE A CA 1
ATOM 673 C C . ILE A 1 85 ? -8.705 16.595 30.901 1.00 47.00 85 ILE A C 1
ATOM 675 O O . ILE A 1 85 ? -9.415 17.168 30.083 1.00 47.00 85 ILE A O 1
ATOM 679 N N . ASN A 1 86 ? -7.797 15.678 30.524 1.00 41.38 86 ASN A N 1
ATOM 680 C CA . ASN A 1 86 ? -7.373 15.480 29.130 1.00 41.38 86 ASN A CA 1
ATOM 681 C C . ASN A 1 86 ? -7.774 14.149 28.446 1.00 41.38 86 ASN A C 1
ATOM 683 O O . ASN A 1 86 ? -7.484 14.045 27.259 1.00 41.38 86 ASN A O 1
ATOM 687 N N . ALA A 1 87 ? -8.353 13.153 29.145 1.00 50.34 87 ALA A N 1
ATOM 688 C CA . ALA A 1 87 ? -8.967 11.922 28.577 1.00 50.34 87 ALA A CA 1
ATOM 689 C C . ALA A 1 87 ? -9.263 10.863 29.665 1.00 50.34 87 ALA A C 1
ATOM 691 O O . ALA A 1 87 ? -8.567 10.806 30.693 1.00 50.34 87 ALA A O 1
ATOM 692 N N . THR A 1 88 ? -10.207 9.945 29.406 1.00 56.28 88 THR A N 1
ATOM 693 C CA . THR A 1 88 ? -10.317 8.661 30.130 1.00 56.28 88 THR A CA 1
ATOM 694 C C . THR A 1 88 ? -9.547 7.526 29.444 1.00 56.28 88 THR A C 1
ATOM 696 O O . THR A 1 88 ? -9.629 7.324 28.238 1.00 56.28 88 THR A O 1
ATOM 699 N N . VAL A 1 89 ? -8.805 6.731 30.226 1.00 65.88 89 VAL A N 1
ATOM 700 C CA . VAL A 1 89 ? -8.221 5.462 29.756 1.00 65.88 89 VAL A CA 1
ATOM 701 C C . VAL A 1 89 ? -9.124 4.320 30.219 1.00 65.88 89 VAL A C 1
ATOM 703 O O . VAL A 1 89 ? -9.132 3.967 31.400 1.00 65.88 89 VAL A O 1
ATOM 706 N N . ALA A 1 90 ? -9.890 3.734 29.299 1.00 81.31 90 ALA A N 1
ATOM 707 C CA . ALA A 1 90 ? -10.697 2.549 29.580 1.00 81.31 90 ALA A CA 1
ATOM 708 C C . ALA A 1 90 ? -9.865 1.265 29.398 1.00 81.31 90 ALA A C 1
ATOM 710 O O . ALA A 1 90 ? -9.360 0.982 28.313 1.00 81.31 90 ALA A O 1
ATOM 711 N N . ASP A 1 91 ? -9.730 0.459 30.457 1.00 87.44 91 ASP A N 1
ATOM 712 C CA . ASP A 1 91 ? -9.047 -0.837 30.399 1.00 87.44 91 ASP A CA 1
ATOM 713 C C . ASP A 1 91 ? -10.059 -1.911 29.988 1.00 87.44 91 ASP A C 1
ATOM 715 O O . ASP A 1 91 ? -10.887 -2.366 30.785 1.00 87.44 91 ASP A O 1
ATOM 719 N N . ILE A 1 92 ? -9.963 -2.327 28.724 1.00 91.69 92 ILE A N 1
ATOM 720 C CA . ILE A 1 92 ? -10.821 -3.345 28.106 1.00 91.69 92 ILE A CA 1
ATOM 721 C C . ILE A 1 92 ? -10.849 -4.639 28.931 1.00 91.69 92 ILE A C 1
ATOM 723 O O . ILE A 1 92 ? -11.894 -5.280 29.026 1.00 91.69 92 ILE A O 1
ATOM 727 N N . ARG A 1 93 ? -9.744 -5.026 29.581 1.00 90.75 93 ARG A N 1
ATOM 728 C CA . ARG A 1 93 ? -9.684 -6.274 30.357 1.00 90.75 93 ARG A CA 1
ATOM 729 C C . ARG A 1 93 ? -10.591 -6.210 31.577 1.00 90.75 93 ARG A C 1
ATOM 731 O O . ARG A 1 93 ? -11.242 -7.202 31.889 1.00 90.75 93 ARG A O 1
ATOM 738 N N . ILE A 1 94 ? -10.665 -5.059 32.247 1.00 91.25 94 ILE A N 1
ATOM 739 C CA . ILE A 1 94 ? -11.534 -4.868 33.418 1.00 91.25 94 ILE A CA 1
ATOM 740 C C . ILE A 1 94 ? -13.003 -4.832 32.985 1.00 91.25 94 ILE A C 1
ATOM 742 O O . ILE A 1 94 ? -13.843 -5.479 33.620 1.00 91.25 94 ILE A O 1
ATOM 746 N N . VAL A 1 95 ? -13.306 -4.144 31.878 1.00 95.25 95 VAL A N 1
ATOM 747 C CA . VAL A 1 95 ? -14.655 -4.106 31.289 1.00 95.25 95 VAL A CA 1
ATOM 748 C C . VAL A 1 95 ? -15.132 -5.523 30.957 1.00 95.25 95 VAL A C 1
ATOM 750 O O . VAL A 1 95 ? -16.191 -5.953 31.416 1.00 95.25 95 VAL A O 1
ATOM 753 N N . LEU A 1 96 ? -14.316 -6.302 30.243 1.00 96.19 96 LEU A N 1
ATOM 754 C CA . LEU A 1 96 ? -14.655 -7.678 29.877 1.00 96.19 96 LEU A CA 1
ATOM 755 C C . LEU A 1 96 ? -14.699 -8.620 31.082 1.00 96.19 96 LEU A C 1
ATOM 757 O O . LEU A 1 96 ? -15.606 -9.443 31.172 1.00 96.19 96 LEU A O 1
ATOM 761 N N . ALA A 1 97 ? -13.788 -8.484 32.048 1.00 94.00 97 ALA A N 1
ATOM 762 C CA . ALA A 1 97 ? -13.835 -9.275 33.276 1.00 94.00 97 ALA A CA 1
ATOM 763 C C . ALA A 1 97 ? -15.135 -9.033 34.057 1.00 94.00 97 ALA A C 1
ATOM 765 O O . ALA A 1 97 ? -15.713 -9.972 34.603 1.00 94.00 97 ALA A O 1
ATOM 766 N N . THR A 1 98 ? -15.617 -7.790 34.088 1.00 93.31 98 THR A N 1
ATOM 767 C CA . THR A 1 98 ? -16.895 -7.440 34.721 1.00 93.31 98 THR A CA 1
ATOM 768 C C . THR A 1 98 ? -18.076 -8.011 33.938 1.00 93.31 98 THR A C 1
ATOM 770 O O . THR A 1 98 ? -18.989 -8.574 34.545 1.00 93.31 98 THR A O 1
ATOM 773 N N . ALA A 1 99 ? -18.040 -7.951 32.604 1.00 95.06 99 ALA A N 1
ATOM 774 C CA . ALA A 1 99 ? -19.050 -8.577 31.750 1.00 95.06 99 ALA A CA 1
ATOM 775 C C . ALA A 1 99 ? -19.144 -10.093 32.000 1.00 95.06 99 ALA A C 1
ATOM 777 O O . ALA A 1 99 ? -20.228 -10.619 32.240 1.00 95.06 99 ALA A O 1
ATOM 778 N N . LEU A 1 100 ? -17.999 -10.783 32.032 1.00 93.94 100 LEU A N 1
ATOM 779 C CA . LEU A 1 100 ? -17.922 -12.224 32.284 1.00 93.94 100 LEU A CA 1
ATOM 780 C C . LEU A 1 100 ? -18.438 -12.586 33.682 1.00 93.94 100 LEU A C 1
ATOM 782 O O . LEU A 1 100 ? -19.256 -13.492 33.822 1.00 93.94 100 LEU A O 1
ATOM 786 N N . LYS A 1 101 ? -18.015 -11.850 34.718 1.00 91.12 101 LYS A N 1
ATOM 787 C CA . LYS A 1 101 ? -18.467 -12.071 36.104 1.00 91.12 101 LYS A CA 1
ATOM 788 C C . LYS A 1 101 ? -19.959 -11.799 36.301 1.00 91.12 101 LYS A C 1
ATOM 790 O O . LYS A 1 101 ? -20.554 -12.373 37.205 1.00 91.12 101 LYS A O 1
ATOM 795 N N . SER A 1 102 ? -20.552 -10.930 35.484 1.00 89.56 102 SER A N 1
ATOM 796 C CA . SER A 1 102 ? -21.987 -10.618 35.514 1.00 89.56 102 SER A CA 1
ATOM 797 C C . SER A 1 102 ? -22.821 -11.462 34.547 1.00 89.56 102 SER A C 1
ATOM 799 O O . SER A 1 102 ? -24.030 -11.258 34.463 1.00 89.56 102 SER A O 1
ATOM 801 N N . LEU A 1 103 ? -22.197 -12.411 33.832 1.00 91.38 103 LEU A N 1
ATOM 802 C CA . LEU A 1 103 ? -22.834 -13.233 32.795 1.00 91.38 103 LEU A CA 1
ATOM 803 C C . LEU A 1 103 ? -23.570 -12.388 31.741 1.00 91.38 103 LEU A C 1
ATOM 805 O O . LEU A 1 103 ? -24.615 -12.780 31.215 1.00 91.38 103 LEU A O 1
ATOM 809 N N . ALA A 1 104 ? -23.035 -11.203 31.446 1.00 94.94 104 ALA A N 1
ATOM 810 C CA . ALA A 1 104 ? -23.591 -10.317 30.442 1.00 94.94 104 ALA A CA 1
ATOM 811 C C . ALA A 1 104 ? -23.391 -10.911 29.045 1.00 94.94 104 ALA A C 1
ATOM 813 O O . ALA A 1 104 ? -22.298 -11.341 28.691 1.00 94.94 104 ALA A O 1
ATOM 814 N N . THR A 1 105 ? -24.439 -10.894 28.227 1.00 95.69 105 THR A N 1
ATOM 815 C CA . THR A 1 105 ? -24.368 -11.303 26.812 1.00 95.69 105 THR A CA 1
ATOM 816 C C . THR A 1 105 ? -24.246 -10.098 25.882 1.00 95.69 105 THR A C 1
ATOM 818 O O . THR A 1 105 ? -23.954 -10.238 24.695 1.00 95.69 105 THR A O 1
ATOM 821 N N . GLY A 1 106 ? -24.488 -8.898 26.409 1.00 96.44 106 GLY A N 1
ATOM 822 C CA . GLY A 1 106 ? -24.333 -7.644 25.696 1.00 96.44 106 GLY A CA 1
ATOM 823 C C . GLY A 1 106 ? -23.867 -6.524 26.616 1.00 96.44 106 GLY A C 1
ATOM 824 O O . GLY A 1 106 ? -24.002 -6.607 27.837 1.00 96.44 106 GLY A O 1
ATOM 825 N N . MET A 1 107 ? -23.333 -5.462 26.029 1.00 97.25 107 MET A N 1
ATOM 826 C CA . MET A 1 107 ? -22.983 -4.241 26.742 1.00 97.25 107 MET A CA 1
ATOM 827 C C . MET A 1 107 ? -23.215 -3.006 25.871 1.00 97.25 107 MET A C 1
ATOM 829 O O . MET A 1 107 ? -23.107 -3.076 24.647 1.00 97.25 107 MET A O 1
ATOM 833 N N . VAL A 1 108 ? -23.488 -1.877 26.513 1.00 97.38 108 VAL A N 1
ATOM 834 C CA . VAL A 1 108 ? -23.364 -0.534 25.937 1.00 97.38 108 VAL A CA 1
ATOM 835 C C . VAL A 1 108 ? -22.281 0.185 26.725 1.00 97.38 108 VAL A C 1
ATOM 837 O O . VAL A 1 108 ? -22.286 0.133 27.955 1.00 97.38 108 VAL A O 1
ATOM 840 N N . VAL A 1 109 ? -21.344 0.835 26.044 1.00 96.19 109 VAL A N 1
ATOM 841 C CA . VAL A 1 109 ? -20.354 1.695 26.702 1.00 96.19 109 VAL A CA 1
ATOM 842 C C . VAL A 1 109 ? -20.659 3.157 26.444 1.00 96.19 109 VAL A C 1
ATOM 844 O O . VAL A 1 109 ? -21.365 3.501 25.499 1.00 96.19 109 VAL A O 1
ATOM 847 N N . SER A 1 110 ? -20.147 4.025 27.300 1.00 95.06 110 SER A N 1
ATOM 848 C CA . SER A 1 110 ? -20.326 5.460 27.160 1.00 95.06 110 SER A CA 1
ATOM 849 C C . SER A 1 110 ? -19.190 6.226 27.796 1.00 95.06 110 SER A C 1
ATOM 851 O O . SER A 1 110 ? -18.589 5.758 28.767 1.00 95.06 110 SER A O 1
ATOM 853 N N . HIS A 1 111 ? -18.972 7.429 27.287 1.00 93.06 111 HIS A N 1
ATOM 854 C CA . HIS A 1 111 ? -18.260 8.467 28.008 1.00 93.06 111 HIS A CA 1
ATOM 855 C C . HIS A 1 111 ? -18.949 9.812 27.811 1.00 93.06 111 HIS A C 1
ATOM 857 O O . HIS A 1 111 ? -19.679 10.016 26.838 1.00 93.06 111 HIS A O 1
ATOM 863 N N . ASN A 1 112 ? -18.761 10.725 28.760 1.00 92.31 112 ASN A N 1
ATOM 864 C CA . ASN A 1 112 ? -19.257 12.088 28.627 1.00 92.31 112 ASN A CA 1
ATOM 865 C C . ASN A 1 112 ? -18.173 13.034 28.117 1.00 92.31 112 ASN A C 1
ATOM 867 O O . ASN A 1 112 ? -17.035 12.936 28.550 1.00 92.31 112 ASN A O 1
ATOM 871 N N . HIS A 1 113 ? -18.528 14.003 27.279 1.00 89.75 113 HIS A N 1
ATOM 872 C CA . HIS A 1 113 ? -17.632 15.103 26.919 1.00 89.75 113 HIS A CA 1
ATOM 873 C C . HIS A 1 113 ? -17.987 16.360 27.725 1.00 89.75 113 HIS A C 1
ATOM 875 O O . HIS A 1 113 ? -18.970 17.027 27.389 1.00 89.75 113 HIS A O 1
ATOM 881 N N . PRO A 1 114 ? -17.180 16.748 28.737 1.00 87.44 114 PRO A N 1
ATOM 882 C CA . PRO A 1 114 ? -17.381 17.999 29.473 1.00 87.44 114 PRO A CA 1
ATOM 883 C C . PRO A 1 114 ? -17.403 19.241 28.573 1.00 87.44 114 PRO A C 1
ATOM 885 O O . PRO A 1 114 ? -18.063 20.224 28.881 1.00 87.44 114 PRO A O 1
ATOM 888 N N . SER A 1 115 ? -16.706 19.182 27.433 1.00 86.50 115 SER A N 1
ATOM 889 C CA . SER A 1 115 ? -16.641 20.254 26.434 1.00 86.50 115 SER A CA 1
ATOM 890 C C . SER A 1 115 ? -17.948 20.487 25.669 1.00 86.50 115 SER A C 1
ATOM 892 O O . SER A 1 115 ? -18.052 21.469 24.939 1.00 86.50 115 SER A O 1
ATOM 894 N N . GLY A 1 116 ? -18.916 19.569 25.766 1.00 86.44 116 GLY A N 1
ATOM 895 C CA . GLY A 1 116 ? -20.157 19.616 24.994 1.00 86.44 116 GLY A CA 1
ATOM 896 C C . GLY A 1 116 ? -20.026 19.162 23.534 1.00 86.44 116 GLY A C 1
ATOM 897 O O . GLY A 1 116 ? -21.030 19.114 22.827 1.00 86.44 116 GLY A O 1
ATOM 898 N N . ASN A 1 117 ? -18.827 18.798 23.063 1.00 86.75 117 ASN A N 1
ATOM 899 C CA . ASN A 1 117 ? -18.646 18.296 21.702 1.00 86.75 117 ASN A CA 1
ATOM 900 C C . ASN A 1 117 ? -19.247 16.891 21.559 1.00 86.75 117 ASN A C 1
ATOM 902 O O . ASN A 1 117 ? -18.910 15.989 22.313 1.00 86.75 117 ASN A O 1
ATOM 906 N N . LEU A 1 118 ? -20.093 16.687 20.556 1.00 88.56 118 LEU A N 1
ATOM 907 C CA . LEU A 1 118 ? -20.716 15.395 20.266 1.00 88.56 118 LEU A CA 1
ATOM 908 C C . LEU A 1 118 ? -19.942 14.551 19.245 1.00 88.56 118 LEU A C 1
ATOM 910 O O . LEU A 1 118 ? -20.300 13.400 18.999 1.00 88.56 118 LEU A O 1
ATOM 914 N N . GLN A 1 119 ? -18.881 15.098 18.651 1.00 86.25 119 GLN A N 1
ATOM 915 C CA . GLN A 1 119 ? -18.072 14.379 17.675 1.00 86.25 119 GLN A CA 1
ATOM 916 C C . GLN A 1 119 ? -17.098 13.405 18.357 1.00 86.25 119 GLN A C 1
ATOM 918 O O . GLN A 1 119 ? -16.288 13.849 19.175 1.00 86.25 119 GLN A O 1
ATOM 923 N N . PRO A 1 120 ? -17.121 12.106 17.996 1.00 86.50 120 PRO A N 1
ATOM 924 C CA . PRO A 1 120 ? -16.167 11.129 18.506 1.00 86.50 120 PRO A CA 1
ATOM 925 C C . PRO A 1 120 ? -14.751 11.408 18.003 1.00 86.50 120 PRO A C 1
ATOM 927 O O . PRO A 1 120 ? -14.521 11.584 16.800 1.00 86.50 120 PRO A O 1
ATOM 930 N N . SER A 1 121 ? -13.791 11.381 18.922 1.00 83.19 121 SER A N 1
ATOM 931 C CA . SER A 1 121 ? -12.365 11.477 18.628 1.00 83.19 121 SER A CA 1
ATOM 932 C C . SER A 1 121 ? -11.832 10.201 17.957 1.00 83.19 121 SER A C 1
ATOM 934 O O . SER A 1 121 ? -12.476 9.147 17.932 1.00 83.19 121 SER A O 1
ATOM 936 N N . ALA A 1 122 ? -10.616 10.272 17.410 1.00 75.19 122 ALA A N 1
ATOM 937 C CA . ALA A 1 122 ? -9.927 9.088 16.894 1.00 75.19 122 ALA A CA 1
ATOM 938 C C . ALA A 1 122 ? -9.673 8.048 18.001 1.00 75.19 122 ALA A C 1
ATOM 940 O O . ALA A 1 122 ? -9.801 6.849 17.755 1.00 75.19 122 ALA A O 1
ATOM 941 N N . ALA A 1 123 ? -9.378 8.501 19.225 1.00 79.31 123 ALA A N 1
ATOM 942 C CA . ALA A 1 123 ? -9.175 7.624 20.373 1.00 79.31 123 ALA A CA 1
ATOM 943 C C . ALA A 1 123 ? -10.453 6.843 20.717 1.00 79.31 123 ALA A C 1
ATOM 945 O O . ALA A 1 123 ? -10.381 5.634 20.941 1.00 79.31 123 ALA A O 1
ATOM 946 N N . ASP A 1 124 ? -11.622 7.488 20.652 1.00 86.75 124 ASP A N 1
ATOM 947 C CA . ASP A 1 124 ? -12.914 6.832 20.895 1.00 86.75 124 ASP A CA 1
ATOM 948 C C . ASP A 1 124 ? -13.171 5.735 19.869 1.00 86.75 124 ASP A C 1
ATOM 950 O O . ASP A 1 124 ? -13.581 4.628 20.218 1.00 86.75 124 ASP A O 1
ATOM 954 N N . ARG A 1 125 ? -12.878 6.013 18.594 1.00 83.94 125 ARG A N 1
ATOM 955 C CA . ARG A 1 125 ? -13.034 5.053 17.492 1.00 83.94 125 ARG A CA 1
ATOM 956 C C . ARG A 1 125 ? -12.136 3.832 17.674 1.00 83.94 125 ARG A C 1
ATOM 958 O O . ARG A 1 125 ? -12.631 2.708 17.588 1.00 83.94 125 ARG A O 1
ATOM 965 N N . VAL A 1 126 ? -10.860 4.043 17.999 1.00 80.81 126 VAL A N 1
ATOM 966 C CA . VAL A 1 126 ? -9.897 2.963 18.277 1.00 80.81 126 VAL A CA 1
ATOM 967 C C . VAL A 1 126 ? -10.333 2.134 19.488 1.00 80.81 126 VAL A C 1
ATOM 969 O O . VAL A 1 126 ? -10.361 0.905 19.421 1.00 80.81 126 VAL A O 1
ATOM 972 N N . LEU A 1 127 ? -10.714 2.789 20.590 1.00 86.56 127 LEU A N 1
ATOM 973 C CA . LEU A 1 127 ? -11.176 2.113 21.803 1.00 86.56 127 LEU A CA 1
ATOM 974 C C . LEU A 1 127 ? -12.420 1.259 21.529 1.00 86.56 127 LEU A C 1
ATOM 976 O O . LEU A 1 127 ? -12.467 0.095 21.931 1.00 86.56 127 LEU A O 1
ATOM 980 N N . THR A 1 128 ? -13.404 1.824 20.825 1.00 90.69 128 THR A N 1
ATOM 981 C CA . THR A 1 128 ? -14.657 1.137 20.471 1.00 90.69 128 THR A CA 1
ATOM 982 C C . THR A 1 128 ? -14.382 -0.125 19.678 1.00 90.69 128 THR A C 1
ATOM 984 O O . THR A 1 128 ? -14.939 -1.178 19.983 1.00 90.69 128 THR A O 1
ATOM 987 N N . ASP A 1 129 ? -13.522 -0.036 18.663 1.00 86.25 129 ASP A N 1
ATOM 988 C CA . ASP A 1 129 ? -13.245 -1.169 17.793 1.00 86.25 129 ASP A CA 1
ATOM 989 C C . ASP A 1 129 ? -12.447 -2.261 18.516 1.00 86.25 129 ASP A C 1
ATOM 991 O O . ASP A 1 129 ? -12.826 -3.432 18.458 1.00 86.25 129 ASP A O 1
ATOM 995 N N . ASN A 1 130 ? -11.427 -1.892 19.296 1.00 85.50 130 ASN A N 1
ATOM 996 C CA . ASN A 1 130 ? -10.679 -2.846 20.118 1.00 85.50 130 ASN A CA 1
ATOM 997 C C . ASN A 1 130 ? -11.589 -3.567 21.123 1.00 85.50 130 ASN A C 1
ATOM 999 O O . ASN A 1 130 ? -11.500 -4.791 21.282 1.00 85.50 130 ASN A O 1
ATOM 1003 N N . LEU A 1 131 ? -12.491 -2.832 21.782 1.00 91.69 131 LEU A N 1
ATOM 1004 C CA . LEU A 1 131 ? -13.453 -3.412 22.715 1.00 91.69 131 LEU A CA 1
ATOM 1005 C C . LEU A 1 131 ? -14.445 -4.326 21.990 1.00 91.69 131 LEU A C 1
ATOM 1007 O O . LEU A 1 131 ? -14.681 -5.439 22.452 1.00 91.69 131 LEU A O 1
ATOM 1011 N N . ARG A 1 132 ? -14.987 -3.899 20.842 1.00 91.75 132 ARG A N 1
ATOM 1012 C CA . ARG A 1 132 ? -15.909 -4.692 20.016 1.00 91.75 132 ARG A CA 1
ATOM 1013 C C . ARG A 1 132 ? -15.279 -6.017 19.597 1.00 91.75 132 ARG A C 1
ATOM 1015 O O . ARG A 1 132 ? -15.909 -7.060 19.754 1.00 91.75 132 ARG A O 1
ATOM 1022 N N . GLN A 1 133 ? -14.054 -5.981 19.071 1.00 87.81 133 GLN A N 1
ATOM 1023 C CA . GLN A 1 133 ? -13.325 -7.178 18.649 1.00 87.81 133 GLN A CA 1
ATOM 1024 C C . GLN A 1 133 ? -13.061 -8.110 19.837 1.00 87.81 133 GLN A C 1
ATOM 1026 O O . GLN A 1 133 ? -13.361 -9.300 19.765 1.00 87.81 133 GLN A O 1
ATOM 1031 N N . SER A 1 134 ? -12.580 -7.563 20.954 1.00 91.38 134 SER A N 1
ATOM 1032 C CA . SER A 1 134 ? -12.268 -8.347 22.154 1.00 91.38 134 SER A CA 1
ATOM 1033 C C . SER A 1 134 ? -13.518 -8.967 22.791 1.00 91.38 134 SER A C 1
ATOM 1035 O O . SER A 1 134 ? -13.498 -10.130 23.187 1.00 91.38 134 SER A O 1
ATOM 1037 N N . ALA A 1 135 ? -14.626 -8.223 22.848 1.00 93.94 135 ALA A N 1
ATOM 1038 C CA . ALA A 1 135 ? -15.909 -8.709 23.351 1.00 93.94 135 ALA A CA 1
ATOM 1039 C C . ALA A 1 135 ? -16.488 -9.814 22.453 1.00 93.94 135 ALA A C 1
ATOM 1041 O O . ALA A 1 135 ? -16.986 -10.822 22.959 1.00 93.94 135 ALA A O 1
ATOM 1042 N N . ALA A 1 136 ? -16.355 -9.671 21.128 1.00 91.06 136 ALA A N 1
ATOM 1043 C CA . ALA A 1 136 ? -16.819 -10.665 20.164 1.00 91.06 136 ALA A CA 1
ATOM 1044 C C . ALA A 1 136 ? -16.120 -12.023 20.341 1.00 91.06 136 ALA A C 1
ATOM 1046 O O . ALA A 1 136 ? -16.787 -13.052 20.256 1.00 91.06 136 ALA A O 1
ATOM 1047 N N . LEU A 1 137 ? -14.821 -12.042 20.672 1.00 91.50 137 LEU A N 1
ATOM 1048 C CA . LEU A 1 137 ? -14.089 -13.281 20.992 1.00 91.50 137 LEU A CA 1
ATOM 1049 C C . LEU A 1 137 ? -14.673 -14.029 22.201 1.00 91.50 137 LEU A C 1
ATOM 1051 O O . LEU A 1 137 ? -14.500 -15.238 22.322 1.00 91.50 137 LEU A O 1
ATOM 1055 N N . MET A 1 138 ? -15.366 -13.317 23.091 1.00 92.06 138 MET A N 1
ATOM 1056 C CA . MET A 1 138 ? -16.001 -13.862 24.292 1.00 92.06 138 MET A CA 1
ATOM 1057 C C . MET A 1 138 ? -17.514 -14.071 24.123 1.00 92.06 138 MET A C 1
ATOM 1059 O O . MET A 1 138 ? -18.200 -14.342 25.105 1.00 92.06 138 MET A O 1
ATOM 1063 N N . ASN A 1 139 ? -18.048 -13.945 22.902 1.00 92.00 139 ASN A N 1
ATOM 1064 C CA . ASN A 1 139 ? -19.487 -13.966 22.608 1.00 92.00 139 ASN A CA 1
ATOM 1065 C C . ASN A 1 139 ? -20.303 -12.905 23.372 1.00 92.00 139 ASN A C 1
ATOM 1067 O O . ASN A 1 139 ? -21.487 -13.105 23.648 1.00 92.00 139 ASN A O 1
ATOM 1071 N N . ILE A 1 140 ? -19.692 -11.761 23.691 1.00 96.19 140 ILE A N 1
ATOM 1072 C CA . ILE A 1 140 ? -20.381 -10.618 24.290 1.00 96.19 140 ILE A CA 1
ATOM 1073 C C . ILE A 1 140 ? -20.540 -9.542 23.218 1.00 96.19 140 ILE A C 1
ATOM 1075 O O . ILE A 1 140 ? -19.567 -9.089 22.615 1.00 96.19 140 ILE A O 1
ATOM 1079 N N . LYS A 1 141 ? -21.776 -9.111 22.961 1.00 94.94 141 LYS A N 1
ATOM 1080 C CA . LYS A 1 141 ? -22.043 -8.090 21.942 1.00 94.94 141 LYS A CA 1
ATOM 1081 C C . LYS A 1 141 ? -21.779 -6.690 22.505 1.00 94.94 141 LYS A C 1
ATOM 1083 O O . LYS A 1 141 ? -22.358 -6.329 23.524 1.00 94.94 141 LYS A O 1
ATOM 1088 N N . LEU A 1 142 ? -20.980 -5.874 21.820 1.00 95.56 142 LEU A N 1
ATOM 1089 C CA . LEU A 1 142 ? -21.016 -4.422 22.017 1.00 95.56 142 LEU A CA 1
ATOM 1090 C C . LEU A 1 142 ? -22.193 -3.871 21.202 1.00 95.56 142 LEU A C 1
ATOM 1092 O O . LEU A 1 142 ? -22.150 -3.897 19.972 1.00 95.56 142 LEU A O 1
ATOM 1096 N N . LEU A 1 143 ? -23.273 -3.480 21.881 1.00 95.12 143 LEU A N 1
ATOM 1097 C CA . LEU A 1 143 ? -24.496 -2.983 21.247 1.00 95.12 143 LEU A CA 1
ATOM 1098 C C . LEU A 1 143 ? -24.385 -1.518 20.853 1.00 95.12 143 LEU A C 1
ATOM 1100 O O . LEU A 1 143 ? -24.938 -1.160 19.821 1.00 95.12 143 LEU A O 1
ATOM 1104 N N . ASP A 1 144 ? -23.714 -0.707 21.673 1.00 96.06 144 ASP A N 1
ATOM 1105 C CA . ASP A 1 144 ? -23.485 0.703 21.378 1.00 96.06 144 ASP A CA 1
ATOM 1106 C C . ASP A 1 144 ? -22.268 1.282 22.107 1.00 96.06 144 ASP A C 1
ATOM 1108 O O . ASP A 1 144 ? -21.847 0.762 23.146 1.00 96.06 144 ASP A O 1
ATOM 1112 N N . HIS A 1 145 ? -21.727 2.365 21.551 1.00 95.31 145 HIS A N 1
ATOM 1113 C CA . HIS A 1 145 ? -20.895 3.328 22.256 1.00 95.31 145 HIS A CA 1
ATOM 1114 C C . HIS A 1 145 ? -21.571 4.698 22.173 1.00 95.31 145 HIS A C 1
ATOM 1116 O O . HIS A 1 145 ? -21.688 5.273 21.094 1.00 95.31 145 HIS A O 1
ATOM 1122 N N . VAL A 1 146 ? -22.026 5.213 23.313 1.00 95.75 146 VAL A N 1
ATOM 1123 C CA . VAL A 1 146 ? -22.753 6.480 23.393 1.00 95.75 146 VAL A CA 1
ATOM 1124 C C . VAL A 1 146 ? -21.861 7.571 23.978 1.00 95.75 146 VAL A C 1
ATOM 1126 O O . VAL A 1 146 ? -21.410 7.462 25.116 1.00 95.75 146 VAL A O 1
ATOM 1129 N N . ILE A 1 147 ? -21.648 8.650 23.231 1.00 95.00 147 ILE A N 1
ATOM 1130 C CA . ILE A 1 147 ? -21.060 9.886 23.761 1.00 95.00 147 ILE A CA 1
ATOM 1131 C C . ILE A 1 147 ? -22.188 10.726 24.334 1.00 95.00 147 ILE A C 1
ATOM 1133 O O . ILE A 1 147 ? -23.182 10.956 23.648 1.00 95.00 147 ILE A O 1
ATOM 1137 N N . ILE A 1 148 ? -22.052 11.183 25.576 1.00 93.69 148 ILE A N 1
ATOM 1138 C CA . ILE A 1 148 ? -23.094 11.946 26.272 1.00 93.69 148 ILE A CA 1
ATOM 1139 C C . ILE A 1 148 ? -22.578 13.350 26.593 1.00 93.69 148 ILE A C 1
ATOM 1141 O O . ILE A 1 148 ? -21.451 13.542 27.040 1.00 93.69 148 ILE A O 1
ATOM 1145 N N . THR A 1 149 ? -23.413 14.358 26.399 1.00 91.75 149 THR A N 1
ATOM 1146 C CA . THR A 1 149 ? -23.173 15.712 26.910 1.00 91.75 149 THR A CA 1
ATOM 1147 C C . THR A 1 149 ? -24.348 16.123 27.790 1.00 91.75 149 THR A C 1
ATOM 1149 O O . THR A 1 149 ? -25.327 15.380 27.926 1.00 91.75 149 THR A O 1
ATOM 1152 N N . LYS A 1 150 ? -24.259 17.305 28.412 1.00 88.00 150 LYS A N 1
ATOM 1153 C CA . LYS A 1 150 ? -25.359 17.867 29.206 1.00 88.00 150 LYS A CA 1
ATOM 1154 C C . LYS A 1 150 ? -26.681 17.858 28.428 1.00 88.00 150 LYS A C 1
ATOM 1156 O O . LYS A 1 150 ? -27.684 17.370 28.939 1.00 88.00 150 LYS A O 1
ATOM 1161 N N . ASP A 1 151 ? -26.630 18.314 27.177 1.00 87.25 151 ASP A N 1
ATOM 1162 C CA . ASP A 1 151 ? -27.818 18.600 26.365 1.00 87.25 151 ASP A CA 1
ATOM 1163 C C . ASP A 1 151 ? -27.990 17.658 25.161 1.00 87.25 151 ASP A C 1
ATOM 1165 O O . ASP A 1 151 ? -28.925 17.817 24.377 1.00 87.25 151 ASP A O 1
ATOM 1169 N N . GLY A 1 152 ? -27.109 16.669 24.980 1.00 91.75 152 GLY A N 1
ATOM 1170 C CA . GLY A 1 152 ? -27.134 15.817 23.795 1.00 91.75 152 GLY A CA 1
ATOM 1171 C C . GLY A 1 152 ? -26.453 14.464 23.958 1.00 91.75 152 GLY A C 1
ATOM 1172 O O . GLY A 1 152 ? -25.988 14.088 25.038 1.00 91.75 152 GLY A O 1
ATOM 1173 N N . GLN A 1 153 ? -26.448 13.709 22.860 1.00 94.75 153 GLN A N 1
ATOM 1174 C CA . GLN A 1 153 ? -25.765 12.425 22.745 1.00 94.75 153 GLN A CA 1
ATOM 1175 C C . GLN A 1 153 ? -25.444 12.083 21.285 1.00 94.75 153 GLN A C 1
ATOM 1177 O O . GLN A 1 153 ? -26.156 12.521 20.383 1.00 94.75 153 GLN A O 1
ATOM 1182 N N . THR A 1 154 ? -24.427 11.250 21.081 1.00 95.25 154 THR A N 1
ATOM 1183 C CA . THR A 1 154 ? -24.096 10.616 19.797 1.00 95.25 154 THR A CA 1
ATOM 1184 C C . THR A 1 154 ? -23.992 9.117 20.011 1.00 95.25 154 THR A C 1
ATOM 1186 O O . THR A 1 154 ? -23.349 8.679 20.963 1.00 95.25 154 THR A O 1
ATOM 1189 N N . SER A 1 155 ? -24.594 8.332 19.123 1.00 94.94 155 SER A N 1
ATOM 1190 C CA . SER A 1 155 ? -24.524 6.871 19.136 1.00 94.94 155 SER A CA 1
ATOM 1191 C C . SER A 1 155 ? -23.628 6.382 18.010 1.00 94.94 155 SER A C 1
ATOM 1193 O O . SER A 1 155 ? -23.830 6.727 16.849 1.00 94.94 155 SER A O 1
ATOM 1195 N N . PHE A 1 156 ? -22.648 5.541 18.332 1.00 93.56 156 PHE A N 1
ATOM 1196 C CA . PHE A 1 156 ? -21.849 4.884 17.303 1.00 93.56 156 PHE A CA 1
ATOM 1197 C C . PHE A 1 156 ? -22.692 3.903 16.480 1.00 93.56 156 PHE A C 1
ATOM 1199 O O . PHE A 1 156 ? -22.366 3.671 15.317 1.00 93.56 156 PHE A O 1
ATOM 1206 N N . ALA A 1 157 ? -23.746 3.311 17.052 1.00 90.69 157 ALA A N 1
ATOM 1207 C CA . ALA A 1 157 ? -24.669 2.454 16.310 1.00 90.69 157 ALA A CA 1
ATOM 1208 C C . ALA A 1 157 ? -25.400 3.247 15.225 1.00 90.69 157 ALA A C 1
ATOM 1210 O O . ALA A 1 157 ? -25.375 2.853 14.058 1.00 90.69 157 ALA A O 1
ATOM 1211 N N . ASP A 1 158 ? -26.012 4.365 15.618 1.00 91.56 158 ASP A N 1
ATOM 1212 C CA . ASP A 1 158 ? -26.854 5.178 14.737 1.00 91.56 158 ASP A CA 1
ATOM 1213 C C . ASP A 1 158 ? -26.026 5.840 13.625 1.00 91.56 158 ASP A C 1
ATOM 1215 O O . ASP A 1 158 ? -26.462 5.908 12.479 1.00 91.56 158 ASP A O 1
ATOM 1219 N N . GLU A 1 159 ? -24.791 6.241 13.939 1.00 87.00 159 GLU A N 1
ATOM 1220 C CA . GLU A 1 159 ? -23.829 6.812 12.986 1.00 87.00 159 GLU A CA 1
ATOM 1221 C C . GLU A 1 159 ? -23.140 5.750 12.098 1.00 87.00 159 GLU A C 1
ATOM 1223 O O . GLU A 1 159 ? -22.246 6.067 11.312 1.00 87.00 159 GLU A O 1
ATOM 1228 N N . GLY A 1 160 ? -23.492 4.463 12.233 1.00 81.94 160 GLY A N 1
ATOM 1229 C CA . GLY A 1 160 ? -22.890 3.373 11.452 1.00 81.94 160 GLY A CA 1
ATOM 1230 C C . GLY A 1 160 ? -21.416 3.094 11.781 1.00 81.94 160 GLY A C 1
ATOM 1231 O O . GLY A 1 160 ? -20.701 2.468 10.999 1.00 81.94 160 GLY A O 1
ATOM 1232 N N . LEU A 1 161 ? -20.944 3.545 12.944 1.00 81.00 161 LEU A N 1
ATOM 1233 C CA . LEU A 1 161 ? -19.568 3.383 13.418 1.00 81.00 161 LEU A CA 1
ATOM 1234 C C . LEU A 1 161 ? -19.344 2.032 14.120 1.00 81.00 161 LEU A C 1
ATOM 1236 O O . LEU A 1 161 ? -18.204 1.581 14.250 1.00 81.00 161 LEU A O 1
ATOM 1240 N N . LEU A 1 162 ? -20.417 1.348 14.534 1.00 73.31 162 LEU A N 1
ATOM 1241 C CA . LEU A 1 162 ? -20.372 -0.030 15.032 1.00 73.31 162 LEU A CA 1
ATOM 1242 C C . LEU A 1 162 ? -20.380 -1.028 13.879 1.00 73.31 162 LEU A C 1
ATOM 1244 O O . LEU A 1 162 ? -21.428 -1.458 13.407 1.00 73.31 162 LEU A O 1
ATOM 1248 N N . GLY A 1 163 ? -19.196 -1.453 13.456 1.00 55.56 163 GLY A N 1
ATOM 1249 C CA . GLY A 1 163 ? -19.072 -2.472 12.412 1.00 55.56 163 GLY A CA 1
ATOM 1250 C C . GLY A 1 163 ? -18.383 -1.997 11.145 1.00 55.56 163 GLY A C 1
ATOM 1251 O O . GLY A 1 163 ? -18.321 -2.765 10.184 1.00 55.56 163 GLY A O 1
ATOM 1252 N N . ILE A 1 164 ? -17.767 -0.811 11.159 1.00 49.50 164 ILE A N 1
ATOM 1253 C CA . ILE A 1 164 ? -16.618 -0.575 10.286 1.00 49.50 164 ILE A CA 1
ATOM 1254 C C . ILE A 1 164 ? -15.619 -1.692 10.608 1.00 49.50 164 ILE A C 1
ATOM 1256 O O . ILE A 1 164 ? -15.146 -1.808 11.741 1.00 49.50 164 ILE A O 1
ATOM 1260 N N . LYS A 1 165 ? -15.383 -2.589 9.642 1.00 43.91 165 LYS A N 1
ATOM 1261 C CA . LYS A 1 165 ? -14.298 -3.572 9.708 1.00 43.91 165 LYS A CA 1
ATOM 1262 C C . LYS A 1 165 ? -13.037 -2.794 10.037 1.00 43.91 165 LYS A C 1
ATOM 1264 O O . LYS A 1 165 ? -12.609 -2.063 9.158 1.00 43.91 165 LYS A O 1
ATOM 1269 N N . THR A 1 166 ? -12.508 -2.968 11.253 1.00 49.44 166 THR A N 1
ATOM 1270 C CA . THR A 1 166 ? -11.251 -2.386 11.747 1.00 49.44 166 THR A CA 1
ATOM 1271 C C . THR A 1 166 ? -11.154 -0.886 11.482 1.00 49.44 166 THR A C 1
ATOM 1273 O O . THR A 1 166 ? -10.945 -0.490 10.340 1.00 49.44 166 THR A O 1
ATOM 1276 N N . TYR A 1 167 ? -11.257 -0.022 12.501 1.00 62.88 167 TYR A N 1
ATOM 1277 C CA . TYR A 1 167 ? -10.767 1.349 12.303 1.00 62.88 167 TYR A CA 1
ATOM 1278 C C . TYR A 1 167 ? -9.260 1.248 12.058 1.00 62.88 167 TYR A C 1
ATOM 1280 O O . TYR A 1 167 ? -8.450 1.183 12.979 1.00 62.88 167 TYR A O 1
ATOM 1288 N N . ASP A 1 168 ? -8.907 1.129 10.787 1.00 76.81 168 ASP A N 1
ATOM 1289 C CA . ASP A 1 168 ? -7.545 1.046 10.334 1.00 76.81 168 ASP A CA 1
ATOM 1290 C C . ASP A 1 168 ? -7.057 2.484 10.253 1.00 76.81 168 ASP A C 1
ATOM 1292 O O . ASP A 1 168 ? -7.306 3.212 9.291 1.00 76.81 168 ASP A O 1
ATOM 1296 N N . GLN A 1 169 ? -6.397 2.901 11.329 1.00 82.81 169 GLN A N 1
ATOM 1297 C CA . GLN A 1 169 ? -5.760 4.204 11.424 1.00 82.81 169 GLN A CA 1
ATOM 1298 C C . GLN A 1 169 ? -4.833 4.481 10.230 1.00 82.81 169 GLN A C 1
ATOM 1300 O O . GLN A 1 169 ? -4.748 5.629 9.793 1.00 82.81 169 GLN A O 1
ATOM 1305 N N . HIS A 1 170 ? -4.186 3.450 9.664 1.00 89.88 170 HIS A N 1
ATOM 1306 C CA . HIS A 1 170 ? -3.334 3.594 8.486 1.00 89.88 170 HIS A CA 1
ATOM 1307 C C . HIS A 1 170 ? -4.182 3.897 7.255 1.00 89.88 170 HIS A C 1
ATOM 1309 O O . HIS A 1 170 ? -3.894 4.864 6.553 1.00 89.88 170 HIS A O 1
ATOM 1315 N N . ALA A 1 171 ? -5.257 3.140 7.022 1.00 87.75 171 ALA A N 1
ATOM 1316 C CA . ALA A 1 171 ? -6.177 3.402 5.915 1.00 87.75 171 ALA A CA 1
ATOM 1317 C C . ALA A 1 171 ? -6.828 4.792 6.022 1.00 87.75 171 ALA A C 1
ATOM 1319 O O . ALA A 1 171 ? -6.897 5.514 5.027 1.00 87.75 171 ALA A O 1
ATOM 1320 N N . ALA A 1 172 ? -7.239 5.205 7.225 1.00 87.12 172 ALA A N 1
ATOM 1321 C CA . ALA A 1 172 ? -7.818 6.525 7.472 1.00 87.12 172 ALA A CA 1
ATOM 1322 C C . ALA A 1 172 ? -6.810 7.659 7.211 1.00 87.12 172 ALA A C 1
ATOM 1324 O O . ALA A 1 172 ? -7.147 8.662 6.578 1.00 87.12 172 ALA A O 1
ATOM 1325 N N . PHE A 1 173 ? -5.555 7.491 7.642 1.00 93.56 173 PHE A N 1
ATOM 1326 C CA . PHE A 1 173 ? -4.488 8.445 7.344 1.00 93.56 173 PHE A CA 1
ATOM 1327 C C . PHE A 1 173 ? -4.195 8.520 5.840 1.00 93.56 173 PHE A C 1
ATOM 1329 O O . PHE A 1 173 ? -4.128 9.618 5.289 1.00 93.56 173 PHE A O 1
ATOM 1336 N N . VAL A 1 174 ? -4.081 7.374 5.159 1.00 93.88 174 VAL A N 1
ATOM 1337 C CA . VAL A 1 174 ? -3.867 7.297 3.703 1.00 93.88 174 VAL A CA 1
ATOM 1338 C C . VAL A 1 174 ? -4.989 8.013 2.960 1.00 93.88 174 VAL A C 1
ATOM 1340 O O . VAL A 1 174 ? -4.708 8.874 2.130 1.00 93.88 174 VAL A O 1
ATOM 1343 N N . GLN A 1 175 ? -6.250 7.738 3.308 1.00 91.38 175 GLN A N 1
ATOM 1344 C CA . GLN A 1 175 ? -7.406 8.430 2.740 1.00 91.38 175 GLN A CA 1
ATOM 1345 C C . GLN A 1 175 ? -7.298 9.946 2.939 1.00 91.38 175 GLN A C 1
ATOM 1347 O O . GLN A 1 175 ? -7.521 10.708 1.998 1.00 91.38 175 GLN A O 1
ATOM 1352 N N . LYS A 1 176 ? -6.885 10.395 4.131 1.00 91.31 176 LYS A N 1
ATOM 1353 C CA . LYS A 1 176 ? -6.752 11.825 4.411 1.00 91.31 176 LYS A CA 1
ATOM 1354 C C . LYS A 1 176 ? -5.664 12.502 3.581 1.00 91.31 176 LYS A C 1
ATOM 1356 O O . LYS A 1 176 ? -5.838 13.641 3.149 1.00 91.31 176 LYS A O 1
ATOM 1361 N N . VAL A 1 177 ? -4.555 11.808 3.342 1.00 93.12 177 VAL A N 1
ATOM 1362 C CA . VAL A 1 177 ? -3.486 12.288 2.458 1.00 93.12 177 VAL A CA 1
ATOM 1363 C C . VAL A 1 177 ? -3.956 12.312 1.000 1.00 93.12 177 VAL A C 1
ATOM 1365 O O . VAL A 1 177 ? -3.683 13.286 0.301 1.00 93.12 177 VAL A O 1
ATOM 1368 N N . THR A 1 178 ? -4.707 11.304 0.551 1.00 91.19 178 THR A N 1
ATOM 1369 C CA . THR A 1 178 ? -5.301 11.258 -0.795 1.00 91.19 178 THR A CA 1
ATOM 1370 C C . THR A 1 178 ? -6.240 12.445 -1.036 1.00 91.19 178 THR A C 1
ATOM 1372 O O . THR A 1 178 ? -6.065 13.161 -2.020 1.00 91.19 178 THR A O 1
ATOM 1375 N N . GLU A 1 179 ? -7.154 12.739 -0.103 1.00 90.12 179 GLU A N 1
ATOM 1376 C CA . GLU A 1 179 ? -8.032 13.923 -0.166 1.00 90.12 179 GLU A CA 1
ATOM 1377 C C . GLU A 1 179 ? -7.228 15.229 -0.278 1.00 90.12 179 GLU A C 1
ATOM 1379 O O . GLU A 1 179 ? -7.562 16.124 -1.058 1.00 90.12 179 GLU A O 1
ATOM 1384 N N . ALA A 1 180 ? -6.140 15.346 0.489 1.00 89.75 180 ALA A N 1
ATOM 1385 C CA . ALA A 1 180 ? -5.280 16.522 0.448 1.00 89.75 180 ALA A CA 1
ATOM 1386 C C . ALA A 1 180 ? -4.581 16.682 -0.915 1.00 89.75 180 ALA A C 1
ATOM 1388 O O . ALA A 1 180 ? -4.477 17.807 -1.412 1.00 89.75 180 ALA A O 1
ATOM 1389 N N . LEU A 1 181 ? -4.137 15.581 -1.537 1.00 89.19 181 LEU A N 1
ATOM 1390 C CA . LEU A 1 181 ? -3.544 15.581 -2.880 1.00 89.19 181 LEU A CA 1
ATOM 1391 C C . LEU A 1 181 ? -4.560 16.015 -3.945 1.00 89.19 181 LEU A C 1
ATOM 1393 O O . LEU A 1 181 ? -4.234 16.853 -4.788 1.00 89.19 181 LEU A O 1
ATOM 1397 N N . GLU A 1 182 ? -5.794 15.511 -3.880 1.00 87.12 182 GLU A N 1
ATOM 1398 C CA . GLU A 1 182 ? -6.886 15.880 -4.794 1.00 87.12 182 GLU A CA 1
ATOM 1399 C C . GLU A 1 182 ? -7.246 17.366 -4.694 1.00 87.12 182 GLU A C 1
ATOM 1401 O O . GLU A 1 182 ? -7.398 18.053 -5.705 1.00 87.12 182 GLU A O 1
ATOM 1406 N N . GLN A 1 183 ? -7.297 17.894 -3.469 1.00 87.75 183 GLN A N 1
ATOM 1407 C CA . GLN A 1 183 ? -7.548 19.312 -3.195 1.00 87.75 183 GLN A CA 1
ATOM 1408 C C . GLN A 1 183 ? -6.325 20.206 -3.460 1.00 87.75 183 GLN A C 1
ATOM 1410 O O . GLN A 1 183 ? -6.391 21.419 -3.255 1.00 87.75 183 GLN A O 1
ATOM 1415 N N . LYS A 1 184 ? -5.198 19.630 -3.903 1.00 86.69 184 LYS A N 1
ATOM 1416 C CA . LYS A 1 184 ? -3.912 20.319 -4.107 1.00 86.69 184 LYS A CA 1
ATOM 1417 C C . LYS A 1 184 ? -3.424 21.051 -2.840 1.00 86.69 184 LYS A C 1
ATOM 1419 O O . LYS A 1 184 ? -2.696 22.046 -2.921 1.00 86.69 184 LYS A O 1
ATOM 1424 N N . THR A 1 185 ? -3.791 20.539 -1.664 1.00 85.19 185 THR A N 1
ATOM 1425 C CA . THR A 1 185 ? -3.349 21.047 -0.362 1.00 85.19 185 THR A CA 1
ATOM 1426 C C . THR A 1 185 ? -1.884 20.693 -0.156 1.00 85.19 185 THR A C 1
ATOM 1428 O O . THR A 1 185 ? -1.485 19.528 -0.159 1.00 85.19 185 THR A O 1
ATOM 1431 N N . LYS A 1 186 ? -1.046 21.715 0.030 1.00 81.38 186 LYS A N 1
ATOM 1432 C CA . LYS A 1 186 ? 0.392 21.517 0.208 1.00 81.38 186 LYS A CA 1
ATOM 1433 C C . LYS A 1 186 ? 0.700 21.063 1.626 1.00 81.38 186 LYS A C 1
ATOM 1435 O O . LYS A 1 186 ? 0.540 21.824 2.577 1.00 81.38 186 LYS A O 1
ATOM 1440 N N . HIS A 1 187 ? 1.265 19.871 1.734 1.00 85.19 187 HIS A N 1
ATOM 1441 C CA . HIS A 1 187 ? 1.875 19.391 2.961 1.00 85.19 187 HIS A CA 1
ATOM 1442 C C . HIS A 1 187 ? 3.405 19.426 2.870 1.00 85.19 187 HIS A C 1
ATOM 1444 O O . HIS A 1 187 ? 4.011 19.309 1.805 1.00 85.19 187 HIS A O 1
ATOM 1450 N N . ASN A 1 188 ? 4.042 19.596 4.021 1.00 85.06 188 ASN A N 1
ATOM 1451 C CA . ASN A 1 188 ? 5.448 19.282 4.242 1.00 85.06 188 ASN A CA 1
ATOM 1452 C C . ASN A 1 188 ? 5.563 18.135 5.259 1.00 85.06 188 ASN A C 1
ATOM 1454 O O . ASN A 1 188 ? 4.576 17.759 5.896 1.00 85.06 188 ASN A O 1
ATOM 1458 N N . LYS A 1 189 ? 6.779 17.619 5.454 1.00 83.31 189 LYS A N 1
ATOM 1459 C CA . LYS A 1 189 ? 7.066 16.542 6.411 1.00 83.31 189 LYS A CA 1
ATOM 1460 C C . LYS A 1 189 ? 6.452 16.779 7.795 1.00 83.31 189 LYS A C 1
ATOM 1462 O O . LYS A 1 189 ? 5.729 15.926 8.289 1.00 83.31 189 LYS A O 1
ATOM 1467 N N . LEU A 1 190 ? 6.699 17.941 8.402 1.00 87.25 190 LEU A N 1
ATOM 1468 C CA . LEU A 1 190 ? 6.206 18.246 9.750 1.00 87.25 190 LEU A CA 1
ATOM 1469 C C . LEU A 1 190 ? 4.678 18.270 9.804 1.00 87.25 190 LEU A C 1
ATOM 1471 O O . LEU A 1 190 ? 4.092 17.832 10.788 1.00 87.25 190 LEU A O 1
ATOM 1475 N N . SER A 1 191 ? 4.025 18.777 8.758 1.00 90.62 191 SER A N 1
ATOM 1476 C CA . SER A 1 191 ? 2.564 18.776 8.689 1.00 90.62 191 SER A CA 1
ATOM 1477 C C . SER A 1 191 ? 1.985 17.370 8.509 1.00 90.62 191 SER A C 1
ATOM 1479 O O . SER A 1 191 ? 0.943 17.095 9.091 1.00 90.62 191 SER A O 1
ATOM 1481 N N . LEU A 1 192 ? 2.666 16.476 7.776 1.00 91.25 192 LEU A N 1
ATOM 1482 C CA . LEU A 1 192 ? 2.256 15.075 7.640 1.00 91.25 192 LEU A CA 1
ATOM 1483 C C . LEU A 1 192 ? 2.464 14.298 8.936 1.00 91.25 192 LEU A C 1
ATOM 1485 O O . LEU A 1 192 ? 1.562 13.587 9.346 1.00 91.25 192 LEU A O 1
ATOM 1489 N N . GLU A 1 193 ? 3.603 14.469 9.612 1.00 91.56 193 GLU A N 1
ATOM 1490 C CA . GLU A 1 193 ? 3.858 13.845 10.919 1.00 91.56 193 GLU A CA 1
ATOM 1491 C C . GLU A 1 193 ? 2.824 14.313 11.960 1.00 91.56 193 GLU A C 1
ATOM 1493 O O . GLU A 1 193 ? 2.278 13.506 12.708 1.00 91.56 193 GLU A O 1
ATOM 1498 N N . LYS A 1 194 ? 2.483 15.611 11.975 1.00 90.50 194 LYS A N 1
ATOM 1499 C CA . LYS A 1 194 ? 1.410 16.139 12.834 1.00 90.50 194 LYS A CA 1
ATOM 1500 C C . LYS A 1 194 ? 0.046 15.558 12.478 1.00 90.50 194 LYS A C 1
ATOM 1502 O O . LYS A 1 194 ? -0.702 15.220 13.387 1.00 90.50 194 LYS A O 1
ATOM 1507 N N . LEU A 1 195 ? -0.271 15.456 11.188 1.00 88.81 195 LEU A N 1
ATOM 1508 C CA . LEU A 1 195 ? -1.519 14.859 10.726 1.00 88.81 195 LEU A CA 1
ATOM 1509 C C . LEU A 1 195 ? -1.595 13.386 11.138 1.00 88.81 195 LEU A C 1
ATOM 1511 O O . LEU A 1 195 ? -2.578 12.986 11.746 1.00 88.81 195 LEU A O 1
ATOM 1515 N N . ALA A 1 196 ? -0.542 12.609 10.895 1.00 90.25 196 ALA A N 1
ATOM 1516 C CA . ALA A 1 196 ? -0.447 11.198 11.251 1.00 90.25 196 ALA A CA 1
ATOM 1517 C C . ALA A 1 196 ? -0.608 10.956 12.760 1.00 90.25 196 ALA A C 1
ATOM 1519 O O . ALA A 1 196 ? -1.340 10.051 13.161 1.00 90.25 196 ALA A O 1
ATOM 1520 N N . ASN A 1 197 ? -0.039 11.830 13.599 1.00 87.06 197 ASN A N 1
ATOM 1521 C CA . ASN A 1 197 ? -0.233 11.775 15.050 1.00 87.06 197 ASN A CA 1
ATOM 1522 C C . ASN A 1 197 ? -1.715 11.880 15.455 1.00 87.06 197 ASN A C 1
ATOM 1524 O O . ASN A 1 197 ? -2.104 11.270 16.447 1.00 87.06 197 ASN A O 1
ATOM 1528 N N . THR A 1 198 ? -2.560 12.600 14.699 1.00 85.81 198 THR A N 1
ATOM 1529 C CA . THR A 1 198 ? -4.014 12.658 14.982 1.00 85.81 198 THR A CA 1
ATOM 1530 C C . THR A 1 198 ? -4.719 11.317 14.766 1.00 85.81 198 THR A C 1
ATOM 1532 O O . THR A 1 198 ? -5.776 11.082 15.345 1.00 85.81 198 THR A O 1
ATOM 1535 N N . PHE A 1 199 ? -4.103 10.422 13.990 1.00 81.00 199 PHE A N 1
ATOM 1536 C CA . PHE A 1 199 ? -4.537 9.044 13.781 1.00 81.00 199 PHE A CA 1
ATOM 1537 C C . PHE A 1 199 ? -3.800 8.050 14.695 1.00 81.00 199 PHE A C 1
ATOM 1539 O O . PHE A 1 199 ? -4.033 6.858 14.578 1.00 81.00 199 PHE A O 1
ATOM 1546 N N . GLY A 1 200 ? -2.923 8.502 15.601 1.00 79.62 200 GLY A N 1
ATOM 1547 C CA . GLY A 1 200 ? -2.139 7.622 16.481 1.00 79.62 200 GLY A CA 1
ATOM 1548 C C . GLY A 1 200 ? -0.866 7.041 15.851 1.00 79.62 200 GLY A C 1
ATOM 1549 O O . GLY A 1 200 ? -0.190 6.228 16.478 1.00 79.62 200 GLY A O 1
ATOM 1550 N N . ILE A 1 201 ? -0.499 7.475 14.641 1.00 86.31 201 ILE A N 1
ATOM 1551 C CA . ILE A 1 201 ? 0.687 6.998 13.919 1.00 86.31 201 ILE A CA 1
ATOM 1552 C C . ILE A 1 201 ? 1.868 7.906 14.260 1.00 86.31 201 ILE A C 1
ATOM 1554 O O . ILE A 1 201 ? 1.916 9.062 13.838 1.00 86.31 201 ILE A O 1
ATOM 1558 N N . THR A 1 202 ? 2.820 7.377 15.028 1.00 87.12 202 THR A N 1
ATOM 1559 C CA . THR A 1 202 ? 3.980 8.143 15.524 1.00 87.12 202 THR A CA 1
ATOM 1560 C C . THR A 1 202 ? 5.307 7.727 14.886 1.00 87.12 202 THR A C 1
ATOM 1562 O O . THR A 1 202 ? 6.271 8.500 14.913 1.00 87.12 202 THR A O 1
ATOM 1565 N N . ASP A 1 203 ? 5.372 6.537 14.277 1.00 87.38 203 ASP A N 1
ATOM 1566 C CA . ASP A 1 203 ? 6.568 6.064 13.586 1.00 87.38 203 ASP A CA 1
ATOM 1567 C C . ASP A 1 203 ? 6.755 6.810 12.258 1.00 87.38 203 ASP A C 1
ATOM 1569 O O . ASP A 1 203 ? 5.936 6.752 11.343 1.00 87.38 203 ASP A O 1
ATOM 1573 N N . LYS A 1 204 ? 7.873 7.526 12.133 1.00 87.69 204 LYS A N 1
ATOM 1574 C CA . LYS A 1 204 ? 8.158 8.369 10.961 1.00 87.69 204 LYS A CA 1
ATOM 1575 C C . LYS A 1 204 ? 8.359 7.570 9.673 1.00 87.69 204 LYS A C 1
ATOM 1577 O O . LYS A 1 204 ? 8.163 8.122 8.590 1.00 87.69 204 LYS A O 1
ATOM 1582 N N . THR A 1 205 ? 8.788 6.315 9.777 1.00 86.00 205 THR A N 1
ATOM 1583 C CA . THR A 1 205 ? 8.919 5.412 8.631 1.00 86.00 205 THR A CA 1
ATOM 1584 C C . THR A 1 205 ? 7.532 5.011 8.152 1.00 86.00 205 THR A C 1
ATOM 1586 O O . THR A 1 205 ? 7.257 5.160 6.967 1.00 86.00 205 THR A O 1
ATOM 1589 N N . GLU A 1 206 ? 6.624 4.632 9.055 1.00 90.31 206 GLU A N 1
ATOM 1590 C CA . GLU A 1 206 ? 5.227 4.337 8.702 1.00 90.31 206 GLU A CA 1
ATOM 1591 C C . GLU A 1 206 ? 4.548 5.539 8.039 1.00 90.31 206 GLU A C 1
ATOM 1593 O O . GLU A 1 206 ? 3.954 5.395 6.972 1.00 90.31 206 GLU A O 1
ATOM 1598 N N . VAL A 1 207 ? 4.709 6.750 8.591 1.00 91.62 207 VAL A N 1
ATOM 1599 C CA . VAL A 1 207 ? 4.171 7.982 7.979 1.00 91.62 207 VAL A CA 1
ATOM 1600 C C . VAL A 1 207 ? 4.671 8.157 6.546 1.00 91.62 207 VAL A C 1
ATOM 1602 O O . VAL A 1 207 ? 3.883 8.487 5.655 1.00 91.62 207 VAL A O 1
ATOM 1605 N N . LYS A 1 208 ? 5.968 7.934 6.303 1.00 88.31 208 LYS A N 1
ATOM 1606 C CA . LYS A 1 208 ? 6.558 8.017 4.961 1.00 88.31 208 LYS A CA 1
ATOM 1607 C C . LYS A 1 208 ? 5.947 6.973 4.027 1.00 88.31 208 LYS A C 1
ATOM 1609 O O . LYS A 1 208 ? 5.478 7.343 2.954 1.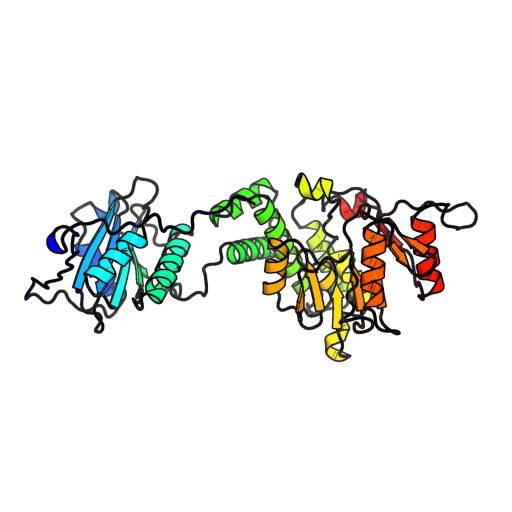00 88.31 208 LYS A O 1
ATOM 1614 N N . GLU A 1 209 ? 5.925 5.707 4.432 1.00 91.12 209 GLU A N 1
ATOM 1615 C CA . GLU A 1 209 ? 5.436 4.609 3.591 1.00 91.12 209 GLU A CA 1
ATOM 1616 C C . GLU A 1 209 ? 3.936 4.735 3.280 1.00 91.12 209 GLU A C 1
ATOM 1618 O O . GLU A 1 209 ? 3.517 4.517 2.145 1.00 91.12 209 GLU A O 1
ATOM 1623 N N . LEU A 1 210 ? 3.125 5.179 4.243 1.00 93.44 210 LEU A N 1
ATOM 1624 C CA . LEU A 1 210 ? 1.701 5.453 4.031 1.00 93.44 210 LEU A CA 1
ATOM 1625 C C . LEU A 1 210 ? 1.466 6.688 3.150 1.00 93.44 210 LEU A C 1
ATOM 1627 O O . LEU A 1 210 ? 0.544 6.703 2.337 1.00 93.44 210 LEU A O 1
ATOM 1631 N N . THR A 1 211 ? 2.320 7.711 3.248 1.00 92.50 211 THR A N 1
ATOM 1632 C CA . THR A 1 211 ? 2.266 8.859 2.327 1.00 92.50 211 THR A CA 1
ATOM 1633 C C . THR A 1 211 ? 2.608 8.431 0.899 1.00 92.50 211 THR A C 1
ATOM 1635 O O . THR A 1 211 ? 1.946 8.856 -0.048 1.00 92.50 211 THR A O 1
ATOM 1638 N N . GLU A 1 212 ? 3.617 7.573 0.723 1.00 91.25 212 GLU A N 1
ATOM 1639 C CA . GLU A 1 212 ? 3.940 6.993 -0.584 1.00 91.25 212 GLU A CA 1
ATOM 1640 C C . GLU A 1 212 ? 2.782 6.148 -1.125 1.00 91.25 212 GLU A C 1
ATOM 1642 O O . GLU A 1 212 ? 2.446 6.270 -2.302 1.00 91.25 212 GLU A O 1
ATOM 1647 N N . LEU A 1 213 ? 2.126 5.349 -0.278 1.00 94.19 213 LEU A N 1
ATOM 1648 C CA . LEU A 1 213 ? 0.935 4.590 -0.659 1.00 94.19 213 LEU A CA 1
ATOM 1649 C C . LEU A 1 213 ? -0.196 5.503 -1.158 1.00 94.19 213 LEU A C 1
ATOM 1651 O O . LEU A 1 213 ? -0.782 5.213 -2.201 1.00 94.19 213 LEU A O 1
ATOM 1655 N N . ALA A 1 214 ? -0.466 6.621 -0.479 1.00 94.12 214 ALA A N 1
ATOM 1656 C CA . ALA A 1 214 ? -1.458 7.599 -0.932 1.00 94.12 214 ALA A CA 1
ATOM 1657 C C . ALA A 1 214 ? -1.110 8.155 -2.327 1.00 94.12 214 ALA A C 1
ATOM 1659 O O . ALA A 1 214 ? -1.958 8.175 -3.217 1.00 94.12 214 ALA A O 1
ATOM 1660 N N . ILE A 1 215 ? 0.161 8.503 -2.570 1.00 93.19 215 ILE A N 1
ATOM 1661 C CA . ILE A 1 215 ? 0.632 8.960 -3.891 1.00 93.19 215 ILE A CA 1
ATOM 1662 C C . ILE A 1 215 ? 0.428 7.874 -4.957 1.00 93.19 215 ILE A C 1
ATOM 1664 O O . ILE A 1 215 ? -0.033 8.187 -6.055 1.00 93.19 215 ILE A O 1
ATOM 1668 N N . VAL A 1 216 ? 0.741 6.607 -4.654 1.00 95.19 216 VAL A N 1
ATOM 1669 C CA . VAL A 1 216 ? 0.518 5.474 -5.572 1.00 95.19 216 VAL A CA 1
ATOM 1670 C C . VAL A 1 216 ? -0.962 5.349 -5.928 1.00 95.19 216 VAL A C 1
ATOM 1672 O O . VAL A 1 216 ? -1.293 5.208 -7.106 1.00 95.19 216 VAL A O 1
ATOM 1675 N N . GLN A 1 217 ? -1.852 5.420 -4.937 1.00 95.06 217 GLN A N 1
ATOM 1676 C CA . GLN A 1 217 ? -3.297 5.308 -5.142 1.00 95.06 217 GLN A CA 1
ATOM 1677 C C . GLN A 1 217 ? -3.829 6.455 -6.007 1.00 95.06 217 GLN A C 1
ATOM 1679 O O . GLN A 1 217 ? -4.502 6.199 -7.007 1.00 95.06 217 GLN A O 1
ATOM 1684 N N . THR A 1 218 ? -3.457 7.703 -5.703 1.00 95.56 218 THR A N 1
ATOM 1685 C CA . THR A 1 218 ? -3.833 8.865 -6.520 1.00 95.56 218 THR A CA 1
ATOM 1686 C C . THR A 1 218 ? -3.284 8.748 -7.944 1.00 95.56 218 THR A C 1
ATOM 1688 O O . THR A 1 218 ? -4.016 8.952 -8.911 1.00 95.56 218 THR A O 1
ATOM 1691 N N . ALA A 1 219 ? -2.012 8.370 -8.105 1.00 96.38 219 ALA A N 1
ATOM 1692 C CA . ALA A 1 219 ? -1.393 8.207 -9.419 1.00 96.38 219 ALA A CA 1
ATOM 1693 C C . ALA A 1 219 ? -2.080 7.112 -10.249 1.00 96.38 219 ALA A C 1
ATOM 1695 O O . ALA A 1 219 ? -2.283 7.299 -11.447 1.00 96.38 219 ALA A O 1
ATOM 1696 N N . ARG A 1 220 ? -2.489 6.001 -9.621 1.00 97.50 220 ARG A N 1
ATOM 1697 C CA . ARG A 1 220 ? -3.262 4.935 -10.273 1.00 97.50 220 ARG A CA 1
ATOM 1698 C C . ARG A 1 220 ? -4.632 5.434 -10.727 1.00 97.50 220 ARG A C 1
ATOM 1700 O O . ARG A 1 220 ? -4.998 5.200 -11.872 1.00 97.50 220 ARG A O 1
ATOM 1707 N N . ILE A 1 221 ? -5.364 6.168 -9.886 1.00 96.62 221 ILE A N 1
ATOM 1708 C CA . ILE A 1 221 ? -6.658 6.757 -10.276 1.00 96.62 221 ILE A CA 1
ATOM 1709 C C . ILE A 1 221 ? -6.491 7.632 -11.527 1.00 96.62 221 ILE A C 1
ATOM 1711 O O . ILE A 1 221 ? -7.250 7.501 -12.487 1.00 96.62 221 ILE A O 1
ATOM 1715 N N . LEU A 1 222 ? -5.458 8.479 -11.565 1.00 97.50 222 LEU A N 1
ATOM 1716 C CA . LEU A 1 222 ? -5.164 9.319 -12.731 1.00 97.50 222 LEU A CA 1
ATOM 1717 C C . LEU A 1 222 ? -4.736 8.499 -13.960 1.00 97.50 222 LEU A C 1
ATOM 1719 O O . LEU A 1 222 ? -5.127 8.833 -15.078 1.00 97.50 222 LEU A O 1
ATOM 1723 N N . ALA A 1 223 ? -3.983 7.415 -13.766 1.00 97.94 223 ALA A N 1
ATOM 1724 C CA . ALA A 1 223 ? -3.565 6.506 -14.832 1.00 97.94 223 ALA A CA 1
ATOM 1725 C C . ALA A 1 223 ? -4.733 5.736 -15.472 1.00 97.94 223 ALA A C 1
ATOM 1727 O O . ALA A 1 223 ? -4.614 5.315 -16.620 1.00 97.94 223 ALA A O 1
ATOM 1728 N N . HIS A 1 224 ? -5.865 5.595 -14.779 1.00 96.81 224 HIS A N 1
ATOM 1729 C CA . HIS A 1 224 ? -7.063 4.895 -15.267 1.00 96.81 224 HIS A CA 1
ATOM 1730 C C . HIS A 1 224 ? -8.252 5.824 -15.554 1.00 96.81 224 HIS A C 1
ATOM 1732 O O . HIS A 1 224 ? -9.312 5.363 -15.971 1.00 96.81 224 HIS A O 1
ATOM 1738 N N . CYS A 1 225 ? -8.101 7.139 -15.361 1.00 96.19 225 CYS A N 1
ATOM 1739 C CA . CYS A 1 225 ? -9.164 8.093 -15.669 1.00 96.19 225 CYS A CA 1
ATOM 1740 C C . CYS A 1 225 ? -9.394 8.234 -17.185 1.00 96.19 225 CYS A C 1
ATOM 1742 O O . CYS A 1 225 ? -8.540 7.894 -18.003 1.00 96.19 225 CYS A O 1
ATOM 1744 N N . ALA A 1 226 ? -10.549 8.779 -17.570 1.00 95.38 226 ALA A N 1
ATOM 1745 C CA . ALA A 1 226 ? -10.850 9.039 -18.973 1.00 95.38 226 ALA A CA 1
ATOM 1746 C C . ALA A 1 226 ? -9.834 10.011 -19.608 1.00 95.38 226 ALA A C 1
ATOM 1748 O O . ALA A 1 226 ? -9.447 11.020 -19.004 1.00 95.38 226 ALA A O 1
ATOM 1749 N N . GLY A 1 227 ? -9.441 9.706 -20.846 1.00 96.19 227 GLY A N 1
ATOM 1750 C CA . GLY A 1 227 ? -8.530 10.512 -21.655 1.00 96.19 227 GLY A CA 1
ATOM 1751 C C . GLY A 1 227 ? -7.496 9.674 -22.406 1.00 96.19 227 GLY A C 1
ATOM 1752 O O . GLY A 1 227 ? -7.306 8.478 -22.170 1.00 96.19 227 GLY A O 1
ATOM 1753 N N . SER A 1 228 ? -6.797 10.328 -23.323 1.00 97.94 228 SER A N 1
ATOM 1754 C CA . SER A 1 228 ? -5.644 9.776 -24.025 1.00 97.94 228 SER A CA 1
ATOM 1755 C C . SER A 1 228 ? -4.500 9.443 -23.060 1.00 97.94 228 SER A C 1
ATOM 1757 O O . SER A 1 228 ? -4.435 9.918 -21.923 1.00 97.94 228 SER A O 1
ATOM 1759 N N . VAL A 1 229 ? -3.540 8.638 -23.527 1.00 97.50 229 VAL A N 1
ATOM 1760 C CA . VAL A 1 229 ? -2.302 8.358 -22.776 1.00 97.50 229 VAL A CA 1
ATOM 1761 C C . VAL A 1 229 ? -1.594 9.658 -22.374 1.00 97.50 229 VAL A C 1
ATOM 1763 O O . VAL A 1 229 ? -1.078 9.743 -21.260 1.00 97.50 229 VAL A O 1
ATOM 1766 N N . ARG A 1 230 ? -1.603 10.669 -23.256 1.00 97.88 230 ARG A N 1
ATOM 1767 C CA . ARG A 1 230 ? -0.954 11.961 -23.021 1.00 97.88 230 ARG A CA 1
ATOM 1768 C C . ARG A 1 230 ? -1.661 12.782 -21.945 1.00 97.88 230 ARG A C 1
ATOM 1770 O O . ARG A 1 230 ? -0.995 13.257 -21.036 1.00 97.88 230 ARG A O 1
ATOM 1777 N N . GLU A 1 231 ? -2.984 12.898 -22.006 1.00 98.06 231 GLU A N 1
ATOM 1778 C CA . GLU A 1 231 ? -3.752 13.657 -21.005 1.00 98.06 231 GLU A CA 1
ATOM 1779 C C . GLU A 1 231 ? -3.618 13.046 -19.606 1.00 98.06 231 GLU A C 1
ATOM 1781 O O . GLU A 1 231 ? -3.457 13.764 -18.619 1.00 98.06 231 GLU A O 1
ATOM 1786 N N . ARG A 1 232 ? -3.630 11.710 -19.512 1.00 98.38 232 ARG A N 1
ATOM 1787 C CA . ARG A 1 232 ? -3.364 10.998 -18.255 1.00 98.38 232 ARG A CA 1
ATOM 1788 C C . ARG A 1 232 ? -1.944 11.254 -17.744 1.00 98.38 232 ARG A C 1
ATOM 1790 O O . ARG A 1 232 ? -1.766 11.537 -16.561 1.00 98.38 232 ARG A O 1
ATOM 1797 N N . PHE A 1 233 ? -0.945 11.216 -18.628 1.00 98.19 233 PHE A N 1
ATOM 1798 C CA . PHE A 1 233 ? 0.438 11.554 -18.282 1.00 98.19 233 PHE A CA 1
ATOM 1799 C C . PHE A 1 233 ? 0.561 12.980 -17.730 1.00 98.19 233 PHE A C 1
ATOM 1801 O O . PHE A 1 233 ? 1.174 13.165 -16.682 1.00 98.19 233 PHE A O 1
ATOM 1808 N N . ASP A 1 234 ? -0.052 13.969 -18.384 1.00 97.75 234 ASP A N 1
ATOM 1809 C CA . ASP A 1 234 ? 0.007 15.369 -17.951 1.00 97.75 234 ASP A CA 1
ATOM 1810 C C . ASP A 1 234 ? -0.603 15.553 -16.546 1.00 97.75 234 ASP A C 1
ATOM 1812 O O . ASP A 1 234 ? 0.003 16.201 -15.690 1.00 97.75 234 ASP A O 1
ATOM 1816 N N . LYS A 1 235 ? -1.718 14.873 -16.236 1.00 96.44 235 LYS A N 1
ATOM 1817 C CA . LYS A 1 235 ? -2.295 14.844 -14.875 1.00 96.44 235 LYS A CA 1
ATOM 1818 C C . LYS A 1 235 ? -1.352 14.211 -13.841 1.00 96.44 235 LYS A C 1
ATOM 1820 O O . LYS A 1 235 ? -1.237 14.705 -12.720 1.00 96.44 235 LYS A O 1
ATOM 1825 N N . ILE A 1 236 ? -0.658 13.127 -14.194 1.00 96.31 236 ILE A N 1
ATOM 1826 C CA . ILE A 1 236 ? 0.322 12.476 -13.304 1.00 96.31 236 ILE A CA 1
ATOM 1827 C C . ILE A 1 236 ? 1.553 13.376 -13.089 1.00 96.31 236 ILE A C 1
ATOM 1829 O O . ILE A 1 236 ? 2.120 13.405 -11.995 1.00 96.31 236 ILE A O 1
ATOM 1833 N N . VAL A 1 237 ? 1.954 14.157 -14.097 1.00 94.12 237 VAL A N 1
ATOM 1834 C CA . VAL A 1 237 ? 3.001 15.182 -13.962 1.00 94.12 237 VAL A CA 1
ATOM 1835 C C . VAL A 1 237 ? 2.551 16.303 -13.022 1.00 94.12 237 VAL A C 1
ATOM 1837 O O . VAL A 1 237 ? 3.325 16.710 -12.153 1.00 94.12 237 VAL A O 1
ATOM 1840 N N . GLU A 1 238 ? 1.300 16.762 -13.115 1.00 92.88 238 GLU A N 1
ATOM 1841 C CA . GLU A 1 238 ? 0.745 17.718 -12.147 1.00 92.88 238 GLU A CA 1
ATOM 1842 C C . GLU A 1 238 ? 0.792 17.174 -10.713 1.00 92.88 238 GLU A C 1
ATOM 1844 O O . GLU A 1 238 ? 1.249 17.882 -9.810 1.00 92.88 238 GLU A O 1
ATOM 1849 N N . LEU A 1 239 ? 0.398 15.910 -10.505 1.00 91.81 239 LEU A N 1
ATOM 1850 C CA . LEU A 1 239 ? 0.503 15.239 -9.206 1.00 91.81 239 LEU A CA 1
ATOM 1851 C C . LEU A 1 239 ? 1.951 15.242 -8.693 1.00 91.81 239 LEU A C 1
ATOM 1853 O O . LEU A 1 239 ? 2.197 15.628 -7.552 1.00 91.81 239 LEU A O 1
ATOM 1857 N N . TYR A 1 240 ? 2.924 14.891 -9.537 1.00 88.88 240 TYR A N 1
ATOM 1858 C CA . TYR A 1 240 ? 4.349 14.908 -9.180 1.00 88.88 240 TYR A CA 1
ATOM 1859 C C . TYR A 1 240 ? 4.850 16.302 -8.749 1.00 88.88 240 TYR A C 1
ATOM 1861 O O . TYR A 1 240 ? 5.729 16.434 -7.887 1.00 88.88 240 TYR A O 1
ATOM 1869 N N . HIS A 1 241 ? 4.288 17.373 -9.310 1.00 85.69 241 HIS A N 1
ATOM 1870 C CA . HIS A 1 241 ? 4.615 18.736 -8.896 1.00 85.69 241 HIS A CA 1
ATOM 1871 C C . HIS A 1 241 ? 3.887 19.177 -7.618 1.00 85.69 241 HIS A C 1
ATOM 1873 O O . HIS A 1 241 ? 4.458 19.968 -6.854 1.00 85.69 241 HIS A O 1
ATOM 1879 N N . ALA A 1 242 ? 2.685 18.655 -7.368 1.00 82.75 242 ALA A N 1
ATOM 1880 C CA . ALA A 1 242 ? 1.864 18.958 -6.196 1.00 82.75 242 ALA A CA 1
ATOM 1881 C C . ALA A 1 242 ? 2.235 18.142 -4.945 1.00 82.75 242 ALA A C 1
ATOM 1883 O O . ALA A 1 242 ? 2.038 18.630 -3.832 1.00 82.75 242 ALA A O 1
ATOM 1884 N N . GLN A 1 243 ? 2.785 16.934 -5.113 1.00 77.25 243 GLN A N 1
ATOM 1885 C CA . GLN A 1 243 ? 3.096 16.026 -4.007 1.00 77.25 243 GLN A CA 1
ATOM 1886 C C . GLN A 1 243 ? 4.109 16.617 -3.015 1.00 77.25 243 GLN A C 1
ATOM 1888 O O . GLN A 1 243 ? 4.965 17.444 -3.360 1.00 77.25 243 GLN A O 1
ATOM 1893 N N . VAL A 1 244 ? 4.040 16.130 -1.776 1.00 71.25 244 VAL A N 1
ATOM 1894 C CA . VAL A 1 244 ? 4.988 16.477 -0.714 1.00 71.25 244 VAL A CA 1
ATOM 1895 C C . VAL A 1 244 ? 6.393 16.043 -1.109 1.00 71.25 244 VAL A C 1
ATOM 1897 O O . VAL A 1 244 ? 6.600 14.947 -1.621 1.00 71.25 244 VAL A O 1
ATOM 1900 N N . ASN A 1 245 ? 7.381 16.898 -0.848 1.00 65.94 245 ASN A N 1
ATOM 1901 C CA . ASN A 1 245 ? 8.773 16.508 -1.015 1.00 65.94 245 ASN A CA 1
ATOM 1902 C C . ASN A 1 245 ? 9.154 15.521 0.103 1.00 65.94 245 ASN A C 1
ATOM 1904 O O . ASN A 1 245 ? 9.336 15.922 1.255 1.00 65.94 245 ASN A O 1
ATOM 1908 N N . LEU A 1 246 ? 9.254 14.236 -0.241 1.00 58.44 246 LEU A N 1
ATOM 1909 C CA . LEU A 1 246 ? 9.621 13.142 0.662 1.00 58.44 246 LEU A CA 1
ATOM 1910 C C . LEU A 1 246 ? 11.149 12.972 0.753 1.00 58.44 246 LEU A C 1
ATOM 1912 O O . LEU A 1 246 ? 11.656 11.872 0.948 1.00 58.44 246 LEU A O 1
ATOM 1916 N N . SER A 1 247 ? 11.912 14.064 0.634 1.00 49.66 247 SER A N 1
ATOM 1917 C CA . SER A 1 247 ? 13.380 14.047 0.542 1.00 49.66 247 SER A CA 1
ATOM 1918 C C . SER A 1 247 ? 14.119 13.483 1.760 1.00 49.66 247 SER A C 1
ATOM 1920 O O . SER A 1 247 ? 15.341 13.314 1.709 1.00 49.66 247 SER A O 1
ATOM 1922 N N . HIS A 1 248 ? 13.423 13.176 2.856 1.00 47.12 248 HIS A N 1
ATOM 1923 C CA . HIS A 1 248 ? 14.047 12.593 4.034 1.00 47.12 248 HIS A CA 1
ATOM 1924 C C . HIS A 1 248 ? 14.133 11.072 3.946 1.00 47.12 248 HIS A C 1
ATOM 1926 O O . HIS A 1 248 ? 13.154 10.344 4.079 1.00 47.12 248 HIS A O 1
ATOM 1932 N N . ARG A 1 249 ? 15.376 10.623 3.803 1.00 54.72 249 ARG A N 1
ATOM 1933 C CA . ARG A 1 249 ? 15.796 9.230 3.867 1.00 54.72 249 ARG A CA 1
ATOM 1934 C C . ARG A 1 249 ? 15.907 8.785 5.333 1.00 54.72 249 ARG A C 1
ATOM 1936 O O . ARG A 1 249 ? 16.470 9.509 6.154 1.00 54.72 249 ARG A O 1
ATOM 1943 N N . THR A 1 250 ? 15.421 7.594 5.669 1.00 52.16 250 THR A N 1
ATOM 1944 C CA . THR A 1 250 ? 15.829 6.905 6.907 1.00 52.16 250 THR A CA 1
ATOM 1945 C C . THR A 1 250 ? 17.277 6.435 6.759 1.00 52.16 250 THR A C 1
ATOM 1947 O O . THR A 1 250 ? 17.707 6.140 5.641 1.00 52.16 250 THR A O 1
ATOM 1950 N N . SER A 1 251 ? 18.035 6.310 7.855 1.00 46.69 251 SER A N 1
ATOM 1951 C CA . SER A 1 251 ? 19.412 5.779 7.823 1.00 46.69 251 SER A CA 1
ATOM 1952 C C . SER A 1 251 ? 19.499 4.450 7.060 1.00 46.69 251 SER A C 1
ATOM 1954 O O . SER A 1 251 ? 20.452 4.212 6.325 1.00 46.69 251 SER A O 1
ATOM 1956 N N . GLN A 1 252 ? 18.452 3.629 7.167 1.00 45.94 252 GLN A N 1
ATOM 1957 C CA . GLN A 1 252 ? 18.298 2.359 6.465 1.00 45.94 252 GLN A CA 1
ATOM 1958 C C . GLN A 1 252 ? 18.054 2.528 4.954 1.00 45.94 252 GLN A C 1
ATOM 1960 O O . GLN A 1 252 ? 18.720 1.868 4.166 1.00 45.94 252 GLN A O 1
ATOM 1965 N N . SER A 1 253 ? 17.190 3.451 4.516 1.00 58.69 253 SER A N 1
ATOM 1966 C CA . SER A 1 253 ? 16.996 3.734 3.077 1.00 58.69 253 SER A CA 1
ATOM 1967 C C . SER A 1 253 ? 18.230 4.363 2.408 1.00 58.69 253 SER A C 1
ATOM 1969 O O . SER A 1 253 ? 18.480 4.112 1.232 1.00 58.69 253 SER A O 1
ATOM 1971 N N . ILE A 1 254 ? 19.042 5.126 3.161 1.00 55.50 254 ILE A N 1
ATOM 1972 C CA . ILE A 1 254 ? 20.359 5.612 2.704 1.00 55.50 254 ILE A CA 1
ATOM 1973 C C . ILE A 1 254 ? 21.308 4.432 2.509 1.00 55.50 254 ILE A C 1
ATOM 1975 O O . ILE A 1 254 ? 21.942 4.325 1.461 1.00 55.50 254 ILE A O 1
ATOM 1979 N N . LEU A 1 255 ? 21.399 3.565 3.522 1.00 48.09 255 LEU A N 1
ATOM 1980 C CA . LEU A 1 255 ? 22.281 2.400 3.526 1.00 48.09 255 LEU A CA 1
ATOM 1981 C C . LEU A 1 255 ? 21.946 1.427 2.386 1.00 48.09 255 LEU A C 1
ATOM 1983 O O . LEU A 1 255 ? 22.853 0.889 1.760 1.00 48.09 255 LEU A O 1
ATOM 1987 N N . LEU A 1 256 ? 20.654 1.232 2.109 1.00 51.56 256 LEU A N 1
ATOM 1988 C CA . LEU A 1 256 ? 20.140 0.293 1.107 1.00 51.56 256 LEU A CA 1
ATOM 1989 C C . LEU A 1 256 ? 19.909 0.919 -0.280 1.00 51.56 256 LEU A C 1
ATOM 1991 O O . LEU A 1 256 ? 19.437 0.226 -1.175 1.00 51.56 256 LEU A O 1
ATOM 1995 N N . GLN A 1 257 ? 20.194 2.217 -0.446 1.00 58.72 257 GLN A N 1
ATOM 1996 C CA . GLN A 1 257 ? 19.991 2.991 -1.682 1.00 58.72 257 GLN A CA 1
ATOM 1997 C C . GLN A 1 257 ? 18.628 2.744 -2.365 1.00 58.72 257 GLN A C 1
ATOM 1999 O O . GLN A 1 257 ? 18.536 2.619 -3.586 1.00 58.72 257 GLN A O 1
ATOM 2004 N N . GLN A 1 258 ? 17.560 2.670 -1.569 1.00 59.84 258 GLN A N 1
ATOM 2005 C CA . GLN A 1 258 ? 16.189 2.489 -2.048 1.00 59.84 258 GLN A CA 1
ATOM 2006 C C . GLN A 1 258 ? 15.550 3.852 -2.316 1.00 59.84 258 GLN A C 1
ATOM 2008 O O . GLN A 1 258 ? 15.467 4.687 -1.412 1.00 59.84 258 GLN A O 1
ATOM 2013 N N . TYR A 1 259 ? 15.087 4.078 -3.546 1.00 65.06 259 TYR A N 1
ATOM 2014 C CA . TYR A 1 259 ? 14.470 5.339 -3.958 1.00 65.06 259 TYR A CA 1
ATOM 2015 C C . TYR A 1 259 ? 13.090 5.096 -4.561 1.00 65.06 259 TYR A C 1
ATOM 2017 O O . TYR A 1 259 ? 12.926 4.215 -5.403 1.00 65.06 259 TYR A O 1
ATOM 2025 N N . SER A 1 260 ? 12.113 5.915 -4.171 1.00 69.69 260 SER A N 1
ATOM 2026 C CA . SER A 1 260 ? 10.799 5.905 -4.814 1.00 69.69 260 SER A CA 1
ATOM 2027 C C . SER A 1 260 ? 10.942 6.414 -6.251 1.00 69.69 260 SER A C 1
ATOM 2029 O O . SER A 1 260 ? 11.602 7.426 -6.498 1.00 69.69 260 SER A O 1
ATOM 2031 N N . THR A 1 261 ? 10.363 5.714 -7.223 1.00 80.44 261 THR A N 1
ATOM 2032 C CA . THR A 1 261 ? 10.359 6.174 -8.618 1.00 80.44 261 THR A CA 1
ATOM 2033 C C . THR A 1 261 ? 9.474 7.431 -8.733 1.00 80.44 261 THR A C 1
ATOM 2035 O O . THR A 1 261 ? 8.563 7.628 -7.940 1.00 80.44 261 THR A O 1
ATOM 2038 N N . PRO A 1 262 ? 9.710 8.369 -9.654 1.00 87.75 262 PRO A N 1
ATOM 2039 C CA . PRO A 1 262 ? 8.703 9.375 -9.989 1.00 87.75 262 PRO A CA 1
ATOM 2040 C C . PRO A 1 262 ? 7.499 8.738 -10.700 1.00 87.75 262 PRO A C 1
ATOM 2042 O O . PRO A 1 262 ? 7.676 8.010 -11.677 1.00 87.75 262 PRO A O 1
ATOM 2045 N N . ALA A 1 263 ? 6.273 9.044 -10.261 1.00 92.25 263 ALA A N 1
ATOM 2046 C CA . ALA A 1 263 ? 5.047 8.496 -10.858 1.00 92.25 263 ALA A CA 1
ATOM 2047 C C . ALA A 1 263 ? 4.967 8.652 -12.397 1.00 92.25 263 ALA A C 1
ATOM 2049 O O . ALA A 1 263 ? 4.588 7.683 -13.057 1.00 92.25 263 ALA A O 1
ATOM 2050 N N . PRO A 1 264 ? 5.395 9.781 -13.011 1.00 94.94 264 PRO A N 1
ATOM 2051 C CA . PRO A 1 264 ? 5.408 9.905 -14.470 1.00 94.94 264 PRO A CA 1
ATOM 2052 C C . PRO A 1 264 ? 6.264 8.843 -15.179 1.00 94.94 264 PRO A C 1
ATOM 2054 O O . PRO A 1 264 ? 5.881 8.364 -16.243 1.00 94.94 264 PRO A O 1
ATOM 2057 N N . ILE A 1 265 ? 7.398 8.442 -14.587 1.00 93.25 265 ILE A N 1
ATOM 2058 C CA . ILE A 1 265 ? 8.265 7.392 -15.146 1.00 93.25 265 ILE A CA 1
ATOM 2059 C C . ILE A 1 265 ? 7.574 6.036 -15.036 1.00 93.25 265 ILE A C 1
ATOM 2061 O O . ILE A 1 265 ? 7.525 5.305 -16.019 1.00 93.25 265 ILE A O 1
ATOM 2065 N N . GLY A 1 266 ? 7.010 5.719 -13.864 1.00 94.75 266 GLY A N 1
ATOM 2066 C CA . GLY A 1 266 ? 6.294 4.457 -13.654 1.00 94.75 266 GLY A CA 1
ATOM 2067 C C . GLY A 1 266 ? 5.125 4.284 -14.622 1.00 94.75 266 GLY A C 1
ATOM 2068 O O . GLY A 1 266 ? 4.952 3.213 -15.197 1.00 94.75 266 GLY A O 1
ATOM 2069 N N . TYR A 1 267 ? 4.380 5.362 -14.883 1.00 98.06 267 TYR A N 1
ATOM 2070 C CA . TYR A 1 267 ? 3.307 5.348 -15.872 1.00 98.06 267 TYR A CA 1
ATOM 2071 C C . TYR A 1 267 ? 3.826 5.060 -17.287 1.00 98.06 267 TYR A C 1
ATOM 2073 O O . TYR A 1 267 ? 3.350 4.129 -17.930 1.00 98.06 267 TYR A O 1
ATOM 2081 N N . LEU A 1 268 ? 4.829 5.807 -17.768 1.00 97.19 268 LEU A N 1
ATOM 2082 C CA . LEU A 1 268 ? 5.363 5.613 -19.123 1.00 97.19 268 LEU A CA 1
ATOM 2083 C C . LEU A 1 268 ? 6.026 4.242 -19.313 1.00 97.19 268 LEU A C 1
ATOM 2085 O O . LEU A 1 268 ? 5.824 3.621 -20.355 1.00 97.19 268 LEU A O 1
ATOM 2089 N N . ALA A 1 269 ? 6.763 3.749 -18.312 1.00 97.12 269 ALA A N 1
ATOM 2090 C CA . ALA A 1 269 ? 7.347 2.407 -18.324 1.00 97.12 269 ALA A CA 1
ATOM 2091 C C . ALA A 1 269 ? 6.261 1.326 -18.450 1.00 97.12 269 ALA A C 1
ATOM 2093 O O . ALA A 1 269 ? 6.393 0.399 -19.251 1.00 97.12 269 ALA A O 1
ATOM 2094 N N . GLY A 1 270 ? 5.153 1.490 -17.721 1.00 97.88 270 GLY A N 1
ATOM 2095 C CA . GLY A 1 270 ? 3.989 0.617 -17.824 1.00 97.88 270 GLY A CA 1
ATOM 2096 C C . GLY A 1 270 ? 3.328 0.643 -19.199 1.00 97.88 270 GLY A C 1
ATOM 2097 O O . GLY A 1 270 ? 3.120 -0.417 -19.787 1.00 97.88 270 GLY A O 1
ATOM 2098 N N . ILE A 1 271 ? 3.060 1.832 -19.745 1.00 98.31 271 ILE A N 1
ATOM 2099 C CA . ILE A 1 271 ? 2.476 1.979 -21.088 1.00 98.31 271 ILE A CA 1
ATOM 2100 C C . ILE A 1 271 ? 3.384 1.362 -22.161 1.00 98.31 271 ILE A C 1
ATOM 2102 O O . ILE A 1 271 ? 2.901 0.676 -23.060 1.00 98.31 271 ILE A O 1
ATOM 2106 N N . PHE A 1 272 ? 4.703 1.556 -22.064 1.00 97.81 272 PHE A N 1
ATOM 2107 C CA . PHE A 1 272 ? 5.664 0.939 -22.982 1.00 97.81 272 PHE A CA 1
ATOM 2108 C C . PHE A 1 272 ? 5.609 -0.595 -22.931 1.00 97.81 272 PHE A C 1
ATOM 2110 O O . PHE A 1 272 ? 5.609 -1.252 -23.977 1.00 97.81 272 PHE A O 1
ATOM 2117 N N . CYS A 1 273 ? 5.503 -1.154 -21.722 1.00 98.25 273 CYS A N 1
ATOM 2118 C CA . CYS A 1 273 ? 5.354 -2.592 -21.499 1.00 98.25 273 CYS A CA 1
ATOM 2119 C C . CYS A 1 273 ? 3.935 -3.116 -21.768 1.00 98.25 273 CYS A C 1
ATOM 2121 O O . CYS A 1 273 ? 3.701 -4.312 -21.632 1.00 98.25 273 CYS A O 1
ATOM 2123 N N . GLU A 1 274 ? 3.000 -2.246 -22.162 1.00 98.00 274 GLU A N 1
ATOM 2124 C CA . GLU A 1 274 ? 1.602 -2.573 -22.461 1.00 98.00 274 GLU A CA 1
ATOM 2125 C C . GLU A 1 274 ? 0.837 -3.216 -21.295 1.00 98.00 274 GLU A C 1
ATOM 2127 O O . GLU A 1 274 ? -0.100 -3.992 -21.499 1.00 98.00 274 GLU A O 1
ATOM 2132 N N . VAL A 1 275 ? 1.207 -2.882 -20.055 1.00 98.31 275 VAL A N 1
ATOM 2133 C CA . VAL A 1 275 ? 0.528 -3.428 -18.866 1.00 98.31 275 VAL A CA 1
ATOM 2134 C C . VAL A 1 275 ? -0.912 -2.936 -18.728 1.00 98.31 275 VAL A C 1
ATOM 2136 O O . VAL A 1 275 ? -1.740 -3.613 -18.122 1.00 98.31 275 VAL A O 1
ATOM 2139 N N . ASP A 1 276 ? -1.228 -1.790 -19.333 1.00 97.50 276 ASP A N 1
ATOM 2140 C CA . ASP A 1 276 ? -2.580 -1.242 -19.454 1.00 97.50 276 ASP A CA 1
ATOM 2141 C C . ASP A 1 276 ? -3.490 -2.111 -20.338 1.00 97.50 276 ASP A C 1
ATOM 2143 O O . ASP A 1 276 ? -4.709 -2.075 -20.196 1.00 97.50 276 ASP A O 1
ATOM 2147 N N . LYS A 1 277 ? -2.909 -2.948 -21.208 1.00 97.19 277 LYS A N 1
ATOM 2148 C CA . LYS A 1 277 ? -3.640 -3.806 -22.154 1.00 97.19 277 LYS A CA 1
ATOM 2149 C C . LYS A 1 277 ? -3.789 -5.251 -21.683 1.00 97.19 277 LYS A C 1
ATOM 2151 O O . LYS A 1 277 ? -4.488 -6.026 -22.333 1.00 97.19 277 LYS A O 1
ATOM 2156 N N . LEU A 1 278 ? -3.165 -5.644 -20.569 1.00 97.19 278 LEU A N 1
ATOM 2157 C CA . LEU A 1 278 ? -3.178 -7.037 -20.088 1.00 97.19 278 LEU A CA 1
ATOM 2158 C C . LEU A 1 278 ? -4.570 -7.533 -19.691 1.00 97.19 278 LEU A C 1
ATOM 2160 O O . LEU A 1 278 ? -4.842 -8.728 -19.759 1.00 97.19 278 LEU A O 1
ATOM 2164 N N . LYS A 1 279 ? -5.477 -6.630 -19.308 1.00 93.69 279 LYS A N 1
ATOM 2165 C CA . LYS A 1 279 ? -6.873 -6.996 -19.035 1.00 93.69 279 LYS A CA 1
ATOM 2166 C C . LYS A 1 279 ? -7.581 -7.517 -20.287 1.00 93.69 279 LYS A C 1
ATOM 2168 O O . LYS A 1 279 ? -8.334 -8.479 -20.199 1.00 93.69 279 LYS A O 1
ATOM 2173 N N . GLU A 1 280 ? -7.312 -6.899 -21.435 1.00 94.88 280 GLU A N 1
ATOM 2174 C CA . GLU A 1 280 ? -7.924 -7.239 -22.724 1.00 94.88 280 GLU A CA 1
ATOM 2175 C C . GLU A 1 280 ? -7.177 -8.376 -23.426 1.00 94.88 280 GLU A C 1
ATOM 2177 O O . GLU A 1 280 ? -7.792 -9.297 -23.957 1.00 94.88 280 GLU A O 1
ATOM 2182 N N . LYS A 1 281 ? -5.840 -8.330 -23.411 1.00 94.06 281 LYS A N 1
ATOM 2183 C CA . LYS A 1 281 ? -4.975 -9.328 -24.056 1.00 94.06 281 LYS A CA 1
ATOM 2184 C C . LYS A 1 281 ? -4.840 -10.625 -23.256 1.00 94.06 281 LYS A C 1
ATOM 2186 O O . LYS A 1 281 ? -4.428 -11.640 -23.812 1.00 94.06 281 LYS A O 1
ATOM 2191 N N . GLY A 1 282 ? -5.175 -10.595 -21.968 1.00 94.06 282 GLY A N 1
ATOM 2192 C CA . GLY A 1 282 ? -4.820 -11.645 -21.023 1.00 94.06 282 GLY A CA 1
ATOM 2193 C C . GLY A 1 282 ? -3.342 -11.588 -20.627 1.00 94.06 282 GLY A C 1
ATOM 2194 O O . GLY A 1 282 ? -2.545 -10.841 -21.194 1.00 94.06 282 GLY A O 1
ATOM 2195 N N . GLY A 1 283 ? -2.987 -12.397 -19.629 1.00 96.81 283 GLY A N 1
ATOM 2196 C CA . GLY A 1 283 ? -1.630 -12.465 -19.097 1.00 96.81 283 GLY A CA 1
ATOM 2197 C C . GLY A 1 283 ? -1.409 -11.628 -17.841 1.00 96.81 283 GLY A C 1
ATOM 2198 O O . GLY A 1 283 ? -2.345 -11.068 -17.260 1.00 96.81 283 GLY A O 1
ATOM 2199 N N . TYR A 1 284 ? -0.148 -11.594 -17.414 1.00 98.62 284 TYR A N 1
ATOM 2200 C CA . TYR A 1 284 ? 0.280 -10.973 -16.164 1.00 98.62 284 TYR A CA 1
ATOM 2201 C C . TYR A 1 284 ? 1.599 -10.221 -16.335 1.00 98.62 284 TYR A C 1
ATOM 2203 O O . TYR A 1 284 ? 2.450 -10.597 -17.145 1.00 98.62 284 TYR A O 1
ATOM 2211 N N . ALA A 1 285 ? 1.769 -9.178 -15.531 1.00 98.75 285 ALA A N 1
ATOM 2212 C CA . ALA A 1 285 ? 3.010 -8.449 -15.343 1.00 98.75 285 ALA A CA 1
ATOM 2213 C C . ALA A 1 285 ? 3.678 -8.842 -14.019 1.00 98.75 285 ALA A C 1
ATOM 2215 O O . ALA A 1 285 ? 3.002 -9.240 -13.066 1.00 98.75 285 ALA A O 1
ATOM 2216 N N . PHE A 1 286 ? 4.996 -8.679 -13.944 1.00 98.81 286 PHE A N 1
ATOM 2217 C CA . PHE A 1 286 ? 5.774 -8.920 -12.736 1.00 98.81 286 PHE A CA 1
ATOM 2218 C C . PHE A 1 286 ? 6.623 -7.710 -12.348 1.00 98.81 286 PHE A C 1
ATOM 2220 O O . PHE A 1 286 ? 7.323 -7.138 -13.182 1.00 98.81 286 PHE A O 1
ATOM 2227 N N . GLU A 1 287 ? 6.563 -7.349 -11.065 1.00 97.94 287 GLU A N 1
ATOM 2228 C CA . GLU A 1 287 ? 7.413 -6.334 -10.440 1.00 97.94 287 GLU A CA 1
ATOM 2229 C C . GLU A 1 287 ? 8.091 -6.922 -9.176 1.00 97.94 287 GLU A C 1
ATOM 2231 O O . GLU A 1 287 ? 7.441 -7.088 -8.136 1.00 97.94 287 GLU A O 1
ATOM 2236 N N . PRO A 1 288 ? 9.391 -7.267 -9.231 1.00 97.25 288 PRO A N 1
ATOM 2237 C CA . PRO A 1 288 ? 10.082 -8.051 -8.202 1.00 97.25 288 PRO A CA 1
ATOM 2238 C C . PRO A 1 288 ? 10.496 -7.251 -6.951 1.00 97.25 288 PRO A C 1
ATOM 2240 O O . PRO A 1 288 ? 10.955 -7.849 -5.972 1.00 97.25 288 PRO A O 1
ATOM 2243 N N . SER A 1 289 ? 10.391 -5.921 -6.986 1.00 94.50 289 SER A N 1
ATOM 2244 C CA . SER A 1 289 ? 10.812 -5.007 -5.914 1.00 94.50 289 SER A CA 1
ATOM 2245 C C . SER A 1 289 ? 9.847 -3.826 -5.813 1.00 94.50 289 SER A C 1
ATOM 2247 O O . SER A 1 289 ? 10.213 -2.669 -6.014 1.00 94.50 289 SER A O 1
ATOM 2249 N N . ALA A 1 290 ? 8.579 -4.137 -5.566 1.00 95.00 290 ALA A N 1
ATOM 2250 C CA . ALA A 1 290 ? 7.466 -3.238 -5.842 1.00 95.00 290 ALA A CA 1
ATOM 2251 C C . ALA A 1 290 ? 7.362 -2.018 -4.911 1.00 95.00 290 ALA A C 1
ATOM 2253 O O . ALA A 1 290 ? 6.701 -1.040 -5.278 1.00 95.00 290 ALA A O 1
ATOM 2254 N N . GLY A 1 291 ? 7.971 -2.035 -3.720 1.00 93.44 291 GLY A N 1
ATOM 2255 C CA . GLY A 1 291 ? 7.738 -1.006 -2.707 1.00 93.44 291 GLY A CA 1
ATOM 2256 C C . GLY A 1 291 ? 6.249 -0.893 -2.378 1.00 93.44 291 GLY A C 1
ATOM 2257 O O . GLY A 1 291 ? 5.608 -1.893 -2.080 1.00 93.44 291 GLY A O 1
ATOM 2258 N N . ASN A 1 292 ? 5.681 0.312 -2.486 1.00 94.19 292 ASN A N 1
ATOM 2259 C CA . ASN A 1 292 ? 4.232 0.527 -2.351 1.00 94.19 292 ASN A CA 1
ATOM 2260 C C . ASN A 1 292 ? 3.449 0.331 -3.671 1.00 94.19 292 ASN A C 1
ATOM 2262 O O . ASN A 1 292 ? 2.242 0.547 -3.696 1.00 94.19 292 ASN A O 1
ATOM 2266 N N . GLY A 1 293 ? 4.103 -0.088 -4.763 1.00 95.81 293 GLY A N 1
ATOM 2267 C CA . GLY A 1 293 ? 3.455 -0.467 -6.027 1.00 95.81 293 GLY A CA 1
ATOM 2268 C C . GLY A 1 293 ? 3.505 0.589 -7.133 1.00 95.81 293 GLY A C 1
ATOM 2269 O O . GLY A 1 293 ? 2.753 0.495 -8.102 1.00 95.81 293 GLY A O 1
ATOM 2270 N N . LEU A 1 294 ? 4.378 1.594 -7.037 1.00 95.25 294 LEU A N 1
ATOM 2271 C CA . LEU A 1 294 ? 4.351 2.749 -7.942 1.00 95.25 294 LEU A CA 1
ATOM 2272 C C . LEU A 1 294 ? 4.600 2.411 -9.424 1.00 95.25 294 LEU A C 1
ATOM 2274 O O . LEU A 1 294 ? 4.008 3.031 -10.300 1.00 95.25 294 LEU A O 1
ATOM 2278 N N . LEU A 1 295 ? 5.441 1.423 -9.730 1.00 96.44 295 LEU A N 1
ATOM 2279 C CA . LEU A 1 295 ? 5.702 1.007 -11.117 1.00 96.44 295 LEU A CA 1
ATOM 2280 C C . LEU A 1 295 ? 4.526 0.266 -11.768 1.00 96.44 295 LEU A C 1
ATOM 2282 O O . LEU A 1 295 ? 4.508 0.057 -12.976 1.00 96.44 295 LEU A O 1
ATOM 2286 N N . THR A 1 296 ? 3.511 -0.088 -10.982 1.00 97.94 296 THR A N 1
ATOM 2287 C CA . THR A 1 296 ? 2.354 -0.855 -11.455 1.00 97.94 296 THR A CA 1
ATOM 2288 C C . THR A 1 296 ? 1.151 0.031 -11.792 1.00 97.94 296 THR A C 1
ATOM 2290 O O . THR A 1 296 ? 0.118 -0.486 -12.208 1.00 97.94 296 THR A O 1
ATOM 2293 N N . ILE A 1 297 ? 1.242 1.359 -11.609 1.00 98.06 297 ILE A N 1
ATOM 2294 C CA . ILE A 1 297 ? 0.090 2.283 -11.684 1.00 98.06 297 ILE A CA 1
ATOM 2295 C C . ILE A 1 297 ? -0.615 2.303 -13.044 1.00 98.06 297 ILE A C 1
ATOM 2297 O O . ILE A 1 297 ? -1.809 2.576 -13.088 1.00 98.06 297 ILE A O 1
ATOM 2301 N N . ALA A 1 298 ? 0.098 2.008 -14.136 1.00 98.19 298 ALA A N 1
ATOM 2302 C CA . ALA A 1 298 ? -0.464 2.030 -15.487 1.00 98.19 298 ALA A CA 1
ATOM 2303 C C . ALA A 1 298 ? -1.416 0.859 -15.773 1.00 98.19 298 ALA A C 1
ATOM 2305 O O . ALA A 1 298 ? -2.245 0.965 -16.669 1.00 98.19 298 ALA A O 1
ATOM 2306 N N . GLY A 1 299 ? -1.301 -0.251 -15.039 1.00 97.19 299 GLY A N 1
ATOM 2307 C CA . GLY A 1 299 ? -2.145 -1.424 -15.244 1.00 97.19 299 GLY A CA 1
ATOM 2308 C C . GLY A 1 299 ? -3.025 -1.738 -14.040 1.00 97.19 299 GLY A C 1
ATOM 2309 O O . GLY A 1 299 ? -2.996 -1.061 -13.006 1.00 97.19 299 GLY A O 1
ATOM 2310 N N . GLU A 1 300 ? -3.843 -2.765 -14.215 1.00 97.38 300 GLU A N 1
ATOM 2311 C CA . GLU A 1 300 ? -4.828 -3.221 -13.236 1.00 97.38 300 GLU A CA 1
ATOM 2312 C C . GLU A 1 300 ? -4.149 -4.131 -12.201 1.00 97.38 300 GLU A C 1
ATOM 2314 O O . GLU A 1 300 ? -3.466 -5.073 -12.610 1.00 97.38 300 GLU A O 1
ATOM 2319 N N . PRO A 1 301 ? -4.313 -3.907 -10.882 1.00 98.19 301 PRO A N 1
ATOM 2320 C CA . PRO A 1 301 ? -3.643 -4.710 -9.854 1.00 98.19 301 PRO A CA 1
ATOM 2321 C C . PRO A 1 301 ? -3.845 -6.225 -10.017 1.00 98.19 301 PRO A C 1
ATOM 2323 O O . PRO A 1 301 ? -2.891 -6.995 -9.908 1.00 98.19 301 PRO A O 1
ATOM 2326 N N . GLU A 1 302 ? -5.045 -6.660 -10.404 1.00 98.06 302 GLU A N 1
ATOM 2327 C CA . GLU A 1 302 ? -5.380 -8.067 -10.686 1.00 98.06 302 GLU A CA 1
ATOM 2328 C C . GLU A 1 302 ? -4.565 -8.702 -11.833 1.00 98.06 302 GLU A C 1
ATOM 2330 O O . GLU A 1 302 ? -4.653 -9.908 -12.063 1.00 98.06 302 GLU A O 1
ATOM 2335 N N . ARG A 1 303 ? -3.771 -7.912 -12.567 1.00 98.38 303 ARG A N 1
ATOM 2336 C CA . ARG A 1 303 ? -2.849 -8.355 -13.624 1.00 98.38 303 ARG A CA 1
ATOM 2337 C C . ARG A 1 303 ? -1.384 -8.291 -13.216 1.00 98.38 303 ARG A C 1
ATOM 2339 O O . ARG A 1 303 ? -0.523 -8.538 -14.053 1.00 98.38 303 ARG A O 1
ATOM 2346 N N . PHE A 1 304 ? -1.083 -8.013 -11.952 1.00 98.69 304 PHE A N 1
ATOM 2347 C CA . PHE A 1 304 ? 0.284 -7.932 -11.449 1.00 98.69 304 PHE A CA 1
ATOM 2348 C C . PHE A 1 304 ? 0.574 -8.971 -10.374 1.00 98.69 304 PHE A C 1
ATOM 2350 O O . PHE A 1 304 ? -0.178 -9.146 -9.413 1.00 98.69 304 PHE A O 1
ATOM 2357 N N . TYR A 1 305 ? 1.734 -9.596 -10.519 1.00 98.75 305 TYR A N 1
ATOM 2358 C CA . TYR A 1 305 ? 2.432 -10.279 -9.446 1.00 98.75 305 TYR A CA 1
ATOM 2359 C C . TYR A 1 305 ? 3.484 -9.306 -8.924 1.00 98.75 305 TYR A C 1
ATOM 2361 O O . TYR A 1 305 ? 4.273 -8.756 -9.694 1.00 98.75 305 TYR A O 1
ATOM 2369 N N . VAL A 1 306 ? 3.484 -9.065 -7.619 1.00 98.62 306 VAL A N 1
ATOM 2370 C CA . VAL A 1 306 ? 4.415 -8.128 -6.985 1.00 98.62 306 VAL A CA 1
ATOM 2371 C C . VAL A 1 306 ? 5.194 -8.814 -5.878 1.00 98.62 306 VAL A C 1
ATOM 2373 O O . VAL A 1 306 ? 4.697 -9.734 -5.226 1.00 98.62 306 VAL A O 1
ATOM 2376 N N . ASN A 1 307 ? 6.421 -8.362 -5.649 1.00 98.25 307 ASN A N 1
ATOM 2377 C CA . ASN A 1 307 ? 7.264 -8.857 -4.571 1.00 98.25 307 ASN A CA 1
ATOM 2378 C C . ASN A 1 307 ? 7.881 -7.699 -3.783 1.00 98.25 307 ASN A C 1
ATOM 2380 O O . ASN A 1 307 ? 8.381 -6.739 -4.366 1.00 98.25 307 ASN A O 1
ATOM 2384 N N . GLU A 1 308 ? 7.852 -7.793 -2.456 1.00 95.62 308 GLU A N 1
ATOM 2385 C CA . GLU A 1 308 ? 8.480 -6.820 -1.561 1.00 95.62 308 GLU A CA 1
ATOM 2386 C C . GLU A 1 308 ? 8.919 -7.510 -0.269 1.00 95.62 308 GLU A C 1
ATOM 2388 O O . GLU A 1 308 ? 8.114 -8.191 0.373 1.00 95.62 308 GLU A O 1
ATOM 2393 N N . LEU A 1 309 ? 10.195 -7.329 0.086 1.00 92.50 309 LEU A N 1
ATOM 2394 C CA . LEU A 1 309 ? 10.849 -7.965 1.230 1.00 92.50 309 LEU A CA 1
ATOM 2395 C C . LEU A 1 309 ? 10.508 -7.261 2.550 1.00 92.50 309 LEU A C 1
ATOM 2397 O O . LEU A 1 309 ? 10.425 -7.906 3.593 1.00 92.50 309 LEU A O 1
ATOM 2401 N N . ASP A 1 310 ? 10.287 -5.947 2.520 1.00 91.75 310 ASP A N 1
ATOM 2402 C CA . ASP A 1 310 ? 9.855 -5.208 3.702 1.00 91.75 310 ASP A CA 1
ATOM 2403 C C . ASP A 1 310 ? 8.406 -5.541 4.068 1.00 91.75 310 ASP A C 1
ATOM 2405 O O . ASP A 1 310 ? 7.493 -5.401 3.256 1.00 91.75 310 ASP A O 1
ATOM 2409 N N . ASN A 1 311 ? 8.189 -5.965 5.313 1.00 89.94 311 ASN A N 1
ATOM 2410 C CA . ASN A 1 311 ? 6.883 -6.439 5.761 1.00 89.94 311 ASN A CA 1
ATOM 2411 C C . ASN A 1 311 ? 5.808 -5.349 5.717 1.00 89.94 311 ASN A C 1
ATOM 2413 O O . ASN A 1 311 ? 4.671 -5.655 5.371 1.00 89.94 311 ASN A O 1
ATOM 2417 N N . PHE A 1 312 ? 6.139 -4.097 6.044 1.00 89.81 312 PHE A N 1
ATOM 2418 C CA . PHE A 1 312 ? 5.153 -3.017 6.084 1.00 89.81 312 PHE A CA 1
ATOM 2419 C C . PHE A 1 312 ? 4.679 -2.657 4.672 1.00 89.81 312 PHE A C 1
ATOM 2421 O O . PHE A 1 312 ? 3.482 -2.697 4.383 1.00 89.81 312 PHE A O 1
ATOM 2428 N N . ARG A 1 313 ? 5.621 -2.430 3.748 1.00 93.69 313 ARG A N 1
ATOM 2429 C CA . ARG A 1 313 ? 5.316 -2.200 2.327 1.00 93.69 313 ARG A CA 1
ATOM 2430 C C . ARG A 1 313 ? 4.615 -3.407 1.692 1.00 93.69 313 ARG A C 1
ATOM 2432 O O . ARG A 1 313 ? 3.668 -3.240 0.932 1.00 93.69 313 ARG A O 1
ATOM 2439 N N . ASN A 1 314 ? 4.989 -4.633 2.066 1.00 95.38 314 ASN A N 1
ATOM 2440 C CA . ASN A 1 314 ? 4.296 -5.846 1.626 1.00 95.38 314 ASN A CA 1
ATOM 2441 C C . ASN A 1 314 ? 2.820 -5.883 2.066 1.00 95.38 314 ASN A C 1
ATOM 2443 O O . ASN A 1 314 ? 1.956 -6.261 1.273 1.00 95.38 314 ASN A O 1
ATOM 2447 N N . GLN A 1 315 ? 2.509 -5.472 3.302 1.00 92.12 315 GLN A N 1
ATOM 2448 C CA . GLN A 1 315 ? 1.118 -5.349 3.754 1.00 92.12 315 GLN A CA 1
ATOM 2449 C C . GLN A 1 315 ? 0.368 -4.263 2.974 1.00 92.12 315 GLN A C 1
ATOM 2451 O O . GLN A 1 315 ? -0.758 -4.506 2.545 1.00 92.12 315 GLN A O 1
ATOM 2456 N N . ASN A 1 316 ? 1.011 -3.129 2.678 1.00 94.69 316 ASN A N 1
ATOM 2457 C CA . ASN A 1 316 ? 0.437 -2.090 1.817 1.00 94.69 316 ASN A CA 1
ATOM 2458 C C . ASN A 1 316 ? 0.133 -2.589 0.394 1.00 94.69 316 ASN A C 1
ATOM 2460 O O . ASN A 1 316 ? -0.822 -2.134 -0.227 1.00 94.69 316 ASN A O 1
ATOM 2464 N N . LEU A 1 317 ? 0.921 -3.517 -0.157 1.00 96.56 317 LEU A N 1
ATOM 2465 C CA . LEU A 1 317 ? 0.611 -4.139 -1.449 1.00 96.56 317 LEU A CA 1
ATOM 2466 C C . LEU A 1 317 ? -0.625 -5.048 -1.346 1.00 96.56 317 LEU A C 1
ATOM 2468 O O . LEU A 1 317 ? -1.485 -5.023 -2.224 1.00 96.56 317 LEU A O 1
ATOM 2472 N N . LYS A 1 318 ? -0.768 -5.819 -0.261 1.00 94.19 318 LYS A N 1
ATOM 2473 C CA . LYS A 1 318 ? -1.912 -6.733 -0.065 1.00 94.19 318 LYS A CA 1
ATOM 2474 C C . LYS A 1 318 ? -3.266 -6.024 -0.027 1.00 94.19 318 LYS A C 1
ATOM 2476 O O . LYS A 1 318 ? -4.270 -6.641 -0.372 1.00 94.19 318 LYS A O 1
ATOM 2481 N N . THR A 1 319 ? -3.309 -4.742 0.333 1.00 90.44 319 THR A N 1
ATOM 2482 C CA . THR A 1 319 ? -4.552 -3.952 0.335 1.00 90.44 319 THR A CA 1
ATOM 2483 C C . THR A 1 319 ? -4.965 -3.447 -1.053 1.00 90.44 319 THR A C 1
ATOM 2485 O O . THR A 1 319 ? -6.071 -2.937 -1.204 1.00 90.44 319 THR A O 1
ATOM 2488 N N . GLN A 1 320 ? -4.121 -3.604 -2.082 1.00 94.81 320 GLN A N 1
ATOM 2489 C CA . GLN A 1 320 ? -4.341 -3.034 -3.421 1.00 94.81 320 GLN A CA 1
ATOM 2490 C C . GLN A 1 320 ? -4.978 -4.001 -4.432 1.00 94.81 320 GLN A C 1
ATOM 2492 O O . GLN A 1 320 ? -5.226 -3.606 -5.568 1.00 94.81 320 GLN A O 1
ATOM 2497 N N . GLY A 1 321 ? -5.243 -5.256 -4.052 1.00 95.75 321 GLY A N 1
ATOM 2498 C CA . GLY A 1 321 ? -5.906 -6.229 -4.933 1.00 95.75 321 GLY A CA 1
ATOM 2499 C C . GLY A 1 321 ? -5.004 -6.835 -6.014 1.00 95.75 321 GLY A C 1
ATOM 2500 O O . GLY A 1 321 ? -5.489 -7.202 -7.082 1.00 95.75 321 GLY A O 1
ATOM 2501 N N . PHE A 1 322 ? -3.694 -6.929 -5.762 1.00 98.50 322 PHE A N 1
ATOM 2502 C CA . PHE A 1 322 ? -2.771 -7.600 -6.679 1.00 98.50 322 PHE A CA 1
ATOM 2503 C C . PHE A 1 322 ? -3.095 -9.089 -6.852 1.00 98.50 322 PHE A C 1
ATOM 2505 O O . PHE A 1 322 ? -3.516 -9.746 -5.899 1.00 98.50 322 PHE A O 1
ATOM 2512 N N . ALA A 1 323 ? -2.834 -9.638 -8.045 1.00 97.75 323 ALA A N 1
ATOM 2513 C CA . ALA A 1 323 ? -3.034 -11.065 -8.329 1.00 97.75 323 ALA A CA 1
ATOM 2514 C C . ALA A 1 323 ? -2.219 -11.956 -7.382 1.00 97.75 323 ALA A C 1
ATOM 2516 O O . ALA A 1 323 ? -2.675 -13.014 -6.949 1.00 97.75 323 ALA A O 1
ATOM 2517 N N . ASN A 1 324 ? -0.999 -11.517 -7.061 1.00 98.38 324 ASN A N 1
ATOM 2518 C CA . ASN A 1 324 ? -0.164 -12.152 -6.056 1.00 98.38 324 ASN A CA 1
ATOM 2519 C C . ASN A 1 324 ? 0.774 -11.139 -5.395 1.00 98.38 324 ASN A C 1
ATOM 2521 O O . ASN A 1 324 ? 1.285 -10.239 -6.063 1.00 98.38 324 ASN A O 1
ATOM 2525 N N . VAL A 1 325 ? 1.032 -11.320 -4.098 1.00 98.44 325 VAL A N 1
ATOM 2526 C CA . VAL A 1 325 ? 1.970 -10.505 -3.316 1.00 98.44 325 VAL A CA 1
ATOM 2527 C C . VAL A 1 325 ? 2.938 -11.425 -2.579 1.00 98.44 325 VAL A C 1
ATOM 2529 O O . VAL A 1 325 ? 2.561 -12.127 -1.638 1.00 98.44 325 VAL A O 1
ATOM 2532 N N . TRP A 1 326 ? 4.202 -11.408 -2.989 1.00 98.19 326 TRP A N 1
ATOM 2533 C CA . TRP A 1 326 ? 5.271 -12.226 -2.420 1.00 98.19 326 TRP A CA 1
ATOM 2534 C C . TRP A 1 326 ? 6.216 -11.431 -1.520 1.00 98.19 326 TRP A C 1
ATOM 2536 O O . TRP A 1 326 ? 6.325 -10.212 -1.621 1.00 98.19 326 TRP A O 1
ATOM 2546 N N . ASN A 1 327 ? 6.911 -12.153 -0.641 1.00 96.75 327 ASN A N 1
ATOM 2547 C CA . ASN A 1 327 ? 7.996 -11.659 0.209 1.00 96.75 327 ASN A CA 1
ATOM 2548 C C . ASN A 1 327 ? 9.205 -12.603 0.050 1.00 96.75 327 ASN A C 1
ATOM 2550 O O . ASN A 1 327 ? 9.575 -13.349 0.951 1.00 96.75 327 ASN A O 1
ATOM 2554 N N . ARG A 1 328 ? 9.728 -12.691 -1.174 1.00 95.94 328 ARG A N 1
ATOM 2555 C CA . ARG A 1 328 ? 10.862 -13.541 -1.560 1.00 95.94 328 ARG A CA 1
ATOM 2556 C C . ARG A 1 328 ? 12.110 -12.678 -1.747 1.00 95.94 328 ARG A C 1
ATOM 2558 O O . ARG A 1 328 ? 12.020 -11.530 -2.185 1.00 95.94 328 ARG A O 1
ATOM 2565 N N . ASP A 1 329 ? 13.279 -13.251 -1.470 1.00 94.62 329 ASP A N 1
ATOM 2566 C CA . ASP A 1 329 ? 14.563 -12.630 -1.807 1.00 94.62 329 ASP A CA 1
ATOM 2567 C C . ASP A 1 329 ? 14.746 -12.606 -3.333 1.00 94.62 329 ASP A C 1
ATOM 2569 O O . ASP A 1 329 ? 15.041 -13.624 -3.960 1.00 94.62 329 ASP A O 1
ATOM 2573 N N . ALA A 1 330 ? 14.579 -11.424 -3.926 1.00 94.25 330 ALA A N 1
ATOM 2574 C CA . ALA A 1 330 ? 14.659 -11.208 -5.368 1.00 94.25 330 ALA A CA 1
ATOM 2575 C C . ALA A 1 330 ? 16.086 -11.314 -5.946 1.00 94.25 330 ALA A C 1
ATOM 2577 O O . ALA A 1 330 ? 16.269 -11.199 -7.159 1.00 94.25 330 ALA A O 1
ATOM 2578 N N . THR A 1 331 ? 17.109 -11.549 -5.114 1.00 92.94 331 THR A N 1
ATOM 2579 C CA . THR A 1 331 ? 18.443 -11.941 -5.602 1.00 92.94 331 THR A CA 1
ATOM 2580 C C . THR A 1 331 ? 18.499 -13.413 -6.024 1.00 92.94 331 THR A C 1
ATOM 2582 O O . THR A 1 331 ? 19.371 -13.805 -6.811 1.00 92.94 331 THR A O 1
ATOM 2585 N N . GLN A 1 332 ? 17.552 -14.224 -5.543 1.00 94.75 332 GLN A N 1
ATOM 2586 C CA . GLN A 1 332 ? 17.386 -15.627 -5.910 1.00 94.75 332 GLN A CA 1
ATOM 2587 C C . GLN A 1 332 ? 16.485 -15.781 -7.143 1.00 94.75 332 GLN A C 1
ATOM 2589 O O . GLN A 1 332 ? 15.759 -14.870 -7.535 1.00 94.75 332 GLN A O 1
ATOM 2594 N N . ALA A 1 333 ? 16.555 -16.944 -7.790 1.00 94.25 333 ALA A N 1
ATOM 2595 C CA . ALA A 1 333 ? 15.725 -17.253 -8.952 1.00 94.25 333 ALA A CA 1
ATOM 2596 C C . ALA A 1 333 ? 14.292 -17.629 -8.560 1.00 94.25 333 ALA A C 1
ATOM 2598 O O . ALA A 1 333 ? 14.069 -18.393 -7.622 1.00 94.25 333 ALA A O 1
ATOM 2599 N N . PHE A 1 334 ? 13.331 -17.136 -9.341 1.00 96.56 334 PHE A N 1
ATOM 2600 C CA . PHE A 1 334 ? 11.912 -17.474 -9.242 1.00 96.56 334 PHE A CA 1
ATOM 2601 C C . PHE A 1 334 ? 11.594 -18.671 -10.155 1.00 96.56 334 PHE A C 1
ATOM 2603 O O . PHE A 1 334 ? 10.879 -18.543 -11.147 1.00 96.56 334 PHE A O 1
ATOM 2610 N N . PHE A 1 335 ? 12.187 -19.835 -9.862 1.00 95.44 335 PHE A N 1
ATOM 2611 C CA . PHE A 1 335 ? 12.122 -21.028 -10.726 1.00 95.44 335 PHE A CA 1
ATOM 2612 C C . PHE A 1 335 ? 10.697 -21.492 -11.059 1.00 95.44 335 PHE A C 1
ATOM 2614 O O . PHE A 1 335 ? 10.471 -22.086 -12.107 1.00 95.44 335 PHE A O 1
ATOM 2621 N N . ASP A 1 336 ? 9.738 -21.222 -10.178 1.00 96.62 336 ASP A N 1
ATOM 2622 C CA . ASP A 1 336 ? 8.333 -21.596 -10.322 1.00 96.62 336 ASP A CA 1
ATOM 2623 C C . ASP A 1 336 ? 7.564 -20.745 -11.345 1.00 96.62 336 ASP A C 1
ATOM 2625 O O . ASP A 1 336 ? 6.467 -21.132 -11.745 1.00 96.62 336 ASP A O 1
ATOM 2629 N N . VAL A 1 337 ? 8.117 -19.603 -11.774 1.00 97.25 337 VAL A N 1
ATOM 2630 C CA . VAL A 1 337 ? 7.426 -18.654 -12.663 1.00 97.25 337 VAL A CA 1
ATOM 2631 C C . VAL A 1 337 ? 8.277 -18.127 -13.823 1.00 97.25 337 VAL A C 1
ATOM 2633 O O . VAL A 1 337 ? 7.974 -17.080 -14.398 1.00 97.25 337 VAL A O 1
ATOM 2636 N N . GLN A 1 338 ? 9.335 -18.850 -14.195 1.00 97.56 338 GLN A N 1
ATOM 2637 C CA . GLN A 1 338 ? 10.157 -18.495 -15.352 1.00 97.56 338 GLN A CA 1
ATOM 2638 C C . GLN A 1 338 ? 9.342 -18.516 -16.654 1.00 97.56 338 GLN A C 1
ATOM 2640 O O . GLN A 1 338 ? 8.606 -19.463 -16.915 1.00 97.56 338 GLN A O 1
ATOM 2645 N N . GLY A 1 339 ? 9.486 -17.477 -17.481 1.00 97.88 339 GLY A N 1
ATOM 2646 C CA . GLY A 1 339 ? 8.770 -17.354 -18.755 1.00 97.88 339 GLY A CA 1
ATOM 2647 C C . GLY A 1 339 ? 7.259 -17.083 -18.674 1.00 97.88 339 GLY A C 1
ATOM 2648 O O . GLY A 1 339 ? 6.595 -17.176 -19.706 1.00 97.88 339 GLY A O 1
ATOM 2649 N N . ASN A 1 340 ? 6.705 -16.763 -17.499 1.00 97.69 340 ASN A N 1
ATOM 2650 C CA . ASN A 1 340 ? 5.252 -16.660 -17.299 1.00 97.69 340 ASN A CA 1
ATOM 2651 C C . ASN A 1 340 ? 4.660 -15.260 -17.519 1.00 97.69 340 ASN A C 1
ATOM 2653 O O . ASN A 1 340 ? 3.442 -15.143 -17.654 1.00 97.69 340 ASN A O 1
ATOM 2657 N N . PHE A 1 341 ? 5.472 -14.199 -17.516 1.00 98.62 341 PHE A N 1
ATOM 2658 C CA . PHE A 1 341 ? 4.958 -12.825 -17.503 1.00 98.62 341 PHE A CA 1
ATOM 2659 C C . PHE A 1 341 ? 5.138 -12.117 -18.841 1.00 98.62 341 PHE A C 1
ATOM 2661 O O . PHE A 1 341 ? 6.237 -12.040 -19.384 1.00 98.62 341 PHE A O 1
ATOM 2668 N N . ASN A 1 342 ? 4.061 -11.528 -19.353 1.00 98.62 342 ASN A N 1
ATOM 2669 C CA . ASN A 1 342 ? 4.066 -10.753 -20.595 1.00 98.62 342 ASN A CA 1
ATOM 2670 C C . ASN A 1 342 ? 4.747 -9.390 -20.429 1.00 98.62 342 ASN A C 1
ATOM 2672 O O . ASN A 1 342 ? 5.156 -8.780 -21.416 1.00 98.62 342 ASN A O 1
ATOM 2676 N N . ALA A 1 343 ? 4.871 -8.915 -19.191 1.00 98.62 343 ALA A N 1
ATOM 2677 C CA . ALA A 1 343 ? 5.582 -7.692 -18.882 1.00 98.62 343 ALA A CA 1
ATOM 2678 C C . ALA A 1 343 ? 6.420 -7.833 -17.611 1.00 98.62 343 ALA A C 1
ATOM 2680 O O . ALA A 1 343 ? 5.967 -8.404 -16.620 1.00 98.62 343 ALA A O 1
ATOM 2681 N N . VAL A 1 344 ? 7.620 -7.261 -17.624 1.00 98.69 344 VAL A N 1
ATOM 2682 C CA . VAL A 1 344 ? 8.463 -7.113 -16.435 1.00 98.69 344 VAL A CA 1
ATOM 2683 C C . VAL A 1 344 ? 8.844 -5.653 -16.286 1.00 98.69 344 VAL A C 1
ATOM 2685 O O . VAL A 1 344 ? 9.524 -5.084 -17.132 1.00 98.69 344 VAL A O 1
ATOM 2688 N N . ILE A 1 345 ? 8.427 -5.035 -15.196 1.00 98.00 345 ILE A N 1
ATOM 2689 C CA . ILE A 1 345 ? 8.848 -3.677 -14.860 1.00 98.00 345 ILE A CA 1
ATOM 2690 C C . ILE A 1 345 ? 9.676 -3.809 -13.592 1.00 98.00 345 ILE A C 1
ATOM 2692 O O . ILE A 1 345 ? 9.385 -4.683 -12.775 1.00 98.00 345 ILE A O 1
ATOM 2696 N N . THR A 1 346 ? 10.772 -3.057 -13.470 1.00 95.62 346 THR A N 1
ATOM 2697 C CA . THR A 1 346 ? 11.503 -3.036 -12.204 1.00 95.62 346 THR A CA 1
ATOM 2698 C C . THR A 1 346 ? 12.350 -1.799 -11.962 1.00 95.62 346 THR A C 1
ATOM 2700 O O . THR A 1 346 ? 12.954 -1.258 -12.883 1.00 95.62 346 THR A O 1
ATOM 2703 N N . ASN A 1 347 ? 12.428 -1.376 -10.698 1.00 92.44 347 ASN A N 1
ATOM 2704 C CA . ASN A 1 347 ? 13.448 -0.463 -10.173 1.00 92.44 347 ASN A CA 1
ATOM 2705 C C . ASN A 1 347 ? 14.102 -1.095 -8.937 1.00 92.44 347 ASN A C 1
ATOM 2707 O O . ASN A 1 347 ? 13.680 -0.819 -7.808 1.00 92.44 347 ASN A O 1
ATOM 2711 N N . PRO A 1 348 ? 15.093 -1.982 -9.132 1.00 91.62 348 PRO A N 1
ATOM 2712 C CA . PRO A 1 348 ? 15.755 -2.652 -8.029 1.00 91.62 348 PRO A CA 1
ATOM 2713 C C . PRO A 1 348 ? 16.512 -1.664 -7.124 1.00 91.62 348 PRO A C 1
ATOM 2715 O O . PRO A 1 348 ? 17.006 -0.640 -7.601 1.00 91.62 348 PRO A O 1
ATOM 2718 N N . PRO A 1 349 ? 16.691 -1.978 -5.827 1.00 88.06 349 PRO A N 1
ATOM 2719 C CA . PRO A 1 349 ? 17.590 -1.223 -4.962 1.00 88.06 349 PRO A CA 1
ATOM 2720 C C . PRO A 1 349 ? 19.019 -1.230 -5.508 1.00 88.06 349 PRO A C 1
ATOM 2722 O O . PRO A 1 349 ? 19.523 -2.260 -5.966 1.00 88.06 349 PRO A O 1
ATOM 2725 N N . PHE A 1 350 ? 19.699 -0.090 -5.401 1.00 82.06 350 PHE A N 1
ATOM 2726 C CA . PHE A 1 350 ? 21.086 0.017 -5.836 1.00 82.06 350 PHE A CA 1
ATOM 2727 C C . PHE A 1 350 ? 22.035 -0.570 -4.791 1.00 82.06 350 PHE A C 1
ATOM 2729 O O . PHE A 1 350 ? 21.857 -0.408 -3.583 1.00 82.06 350 PHE A O 1
ATOM 2736 N N . GLY A 1 351 ? 23.075 -1.265 -5.245 1.00 79.19 351 GLY A N 1
ATOM 2737 C CA . GLY A 1 351 ? 24.059 -1.792 -4.314 1.00 79.19 351 GLY A CA 1
ATOM 2738 C C . GLY A 1 351 ? 24.977 -2.838 -4.911 1.00 79.19 351 GLY A C 1
ATOM 2739 O O . GLY A 1 351 ? 25.250 -2.907 -6.107 1.00 79.19 351 GLY A O 1
ATOM 2740 N N . THR A 1 352 ? 25.528 -3.673 -4.041 1.00 74.75 352 THR A N 1
ATOM 2741 C CA . THR A 1 352 ? 26.401 -4.772 -4.444 1.00 74.75 352 THR A CA 1
ATOM 2742 C C . THR A 1 352 ? 25.892 -6.052 -3.810 1.00 74.75 352 THR A C 1
ATOM 2744 O O . THR A 1 352 ? 25.752 -6.109 -2.593 1.00 74.75 352 THR A O 1
ATOM 2747 N N . ALA A 1 353 ? 25.639 -7.074 -4.628 1.00 76.88 353 ALA A N 1
ATOM 2748 C CA . ALA A 1 353 ? 25.284 -8.393 -4.124 1.00 76.88 353 ALA A CA 1
ATOM 2749 C C . ALA A 1 353 ? 26.445 -8.984 -3.305 1.00 76.88 353 ALA A C 1
ATOM 2751 O O . ALA A 1 353 ? 27.620 -8.759 -3.624 1.00 76.88 353 ALA A O 1
ATOM 2752 N N . GLU A 1 354 ? 26.119 -9.775 -2.279 1.00 78.56 354 GLU A N 1
ATOM 2753 C CA . GLU A 1 354 ? 27.113 -10.414 -1.403 1.00 78.56 354 GLU A CA 1
ATOM 2754 C C . GLU A 1 354 ? 28.106 -11.277 -2.191 1.00 78.56 354 GLU A C 1
ATOM 2756 O O . GLU A 1 354 ? 29.313 -11.273 -1.935 1.00 78.56 354 GLU A O 1
ATOM 2761 N N . LYS A 1 355 ? 27.594 -11.997 -3.194 1.00 83.31 355 LYS A N 1
ATOM 2762 C CA . LYS A 1 355 ? 28.363 -12.890 -4.060 1.00 83.31 355 LYS A CA 1
ATOM 2763 C C . LYS A 1 355 ? 28.185 -12.490 -5.518 1.00 83.31 355 LYS A C 1
ATOM 2765 O O . LYS A 1 355 ? 27.143 -11.985 -5.925 1.00 83.31 355 LYS A O 1
ATOM 2770 N N . LYS A 1 356 ? 29.223 -12.738 -6.319 1.00 86.12 356 LYS A N 1
ATOM 2771 C CA . LYS A 1 356 ? 29.105 -12.665 -7.779 1.00 86.12 356 LYS A CA 1
ATOM 2772 C C . LYS A 1 356 ? 28.180 -13.786 -8.245 1.00 86.12 356 LYS A C 1
ATOM 2774 O O . LYS A 1 356 ? 28.350 -14.927 -7.823 1.00 86.12 356 LYS A O 1
ATOM 2779 N N . VAL A 1 357 ? 27.254 -13.453 -9.130 1.00 90.94 357 VAL A N 1
ATOM 2780 C CA . VAL A 1 357 ? 26.338 -14.401 -9.758 1.00 90.94 357 VAL A CA 1
ATOM 2781 C C . VAL A 1 357 ? 26.782 -14.592 -11.200 1.00 90.94 357 VAL A C 1
ATOM 2783 O O . VAL A 1 357 ? 26.969 -13.618 -11.932 1.00 90.94 357 VAL A O 1
ATOM 2786 N N . MET A 1 358 ? 26.978 -15.845 -11.597 1.00 91.56 358 MET A N 1
ATOM 2787 C CA . MET A 1 358 ? 27.225 -16.186 -12.993 1.00 91.56 358 MET A CA 1
ATOM 2788 C C . MET A 1 358 ? 25.886 -16.321 -13.710 1.00 91.56 358 MET A C 1
ATOM 2790 O O . MET A 1 358 ? 25.047 -17.123 -13.305 1.00 91.56 358 MET A O 1
ATOM 2794 N N . TYR A 1 359 ? 25.705 -15.525 -14.755 1.00 88.94 359 TYR A N 1
ATOM 2795 C CA . TYR A 1 359 ? 24.633 -15.677 -15.731 1.00 88.94 359 TYR A CA 1
ATOM 2796 C C . TYR A 1 359 ? 25.259 -16.160 -17.029 1.00 88.94 359 TYR A C 1
ATOM 2798 O O . TYR A 1 359 ? 25.964 -15.401 -17.695 1.00 88.94 359 TYR A O 1
ATOM 2806 N N . ASP A 1 360 ? 25.075 -17.437 -17.351 1.00 88.44 360 ASP A N 1
ATOM 2807 C CA . ASP A 1 360 ? 25.886 -18.144 -18.343 1.00 88.44 360 ASP A CA 1
ATOM 2808 C C . ASP A 1 360 ? 27.391 -17.934 -18.056 1.00 88.44 360 ASP A C 1
ATOM 2810 O O . ASP A 1 360 ? 27.905 -18.291 -16.996 1.00 88.44 360 ASP A O 1
ATOM 2814 N N . THR A 1 361 ? 28.101 -17.282 -18.977 1.00 91.12 361 THR A N 1
ATOM 2815 C CA . THR A 1 361 ? 29.518 -16.916 -18.866 1.00 91.12 361 THR A CA 1
ATOM 2816 C C . THR A 1 361 ? 29.744 -15.501 -18.318 1.00 91.12 361 THR A C 1
ATOM 2818 O O . THR A 1 361 ? 30.888 -15.063 -18.192 1.00 91.12 361 THR A O 1
ATOM 2821 N N . TYR A 1 362 ? 28.684 -14.753 -18.003 1.00 91.81 362 TYR A N 1
ATOM 2822 C CA . TYR A 1 362 ? 28.747 -13.356 -17.573 1.00 91.81 362 TYR A CA 1
ATOM 2823 C C . TYR A 1 362 ? 28.769 -13.259 -16.044 1.00 91.81 362 TYR A C 1
ATOM 2825 O O . TYR A 1 362 ? 27.838 -13.669 -15.356 1.00 91.81 362 TYR A O 1
ATOM 2833 N N . SER A 1 363 ? 29.833 -12.669 -15.496 1.00 92.31 363 SER A N 1
ATOM 2834 C CA . SER A 1 363 ? 29.971 -12.427 -14.054 1.00 92.31 363 SER A CA 1
ATOM 2835 C C . SER A 1 363 ? 29.262 -11.132 -13.647 1.00 92.31 363 SER A C 1
ATOM 2837 O O . SER A 1 363 ? 29.819 -10.040 -13.804 1.00 92.31 363 SER A O 1
ATOM 2839 N N . ILE A 1 364 ? 28.089 -11.247 -13.031 1.00 92.25 364 ILE A N 1
ATOM 2840 C CA . ILE A 1 364 ? 27.281 -10.125 -12.545 1.00 92.25 364 ILE A CA 1
ATOM 2841 C C . ILE A 1 364 ? 27.514 -9.926 -11.039 1.00 92.25 364 ILE A C 1
ATOM 2843 O O . ILE A 1 364 ? 27.628 -10.881 -10.275 1.00 92.25 364 ILE A O 1
ATOM 2847 N N . LYS A 1 365 ? 27.650 -8.671 -10.598 1.00 88.81 365 LYS A N 1
ATOM 2848 C CA . LYS A 1 365 ? 27.909 -8.309 -9.188 1.00 88.81 365 LYS A CA 1
ATOM 2849 C C . LYS A 1 365 ? 27.021 -7.175 -8.653 1.00 88.81 365 LYS A C 1
ATOM 2851 O O . LYS A 1 365 ? 26.665 -7.250 -7.479 1.00 88.81 365 LYS A O 1
ATOM 2856 N N . PRO A 1 366 ? 26.714 -6.110 -9.425 1.00 90.56 366 PRO A N 1
ATOM 2857 C CA . PRO A 1 366 ? 25.783 -5.084 -8.952 1.00 90.56 366 PRO A CA 1
ATOM 2858 C C . PRO A 1 366 ? 24.439 -5.713 -8.590 1.00 90.56 366 PRO A C 1
ATOM 2860 O O . PRO A 1 366 ? 23.966 -6.586 -9.322 1.00 90.56 366 PRO A O 1
ATOM 2863 N N . LEU A 1 367 ? 23.881 -5.313 -7.447 1.00 90.19 367 LEU A N 1
ATOM 2864 C CA . LEU A 1 367 ? 22.665 -5.913 -6.895 1.00 90.19 367 LEU A CA 1
ATOM 2865 C C . LEU A 1 367 ? 21.498 -5.745 -7.870 1.00 90.19 367 LEU A C 1
ATOM 2867 O O . LEU A 1 367 ? 20.825 -6.714 -8.217 1.00 90.19 367 LEU A O 1
ATOM 2871 N N . GLU A 1 368 ? 21.347 -4.529 -8.384 1.00 91.19 368 GLU A N 1
ATOM 2872 C CA . GLU A 1 368 ? 20.297 -4.147 -9.312 1.00 91.19 368 GLU A CA 1
ATOM 2873 C C . GLU A 1 368 ? 20.349 -4.946 -10.618 1.00 91.19 368 GLU A C 1
ATOM 2875 O O . GLU A 1 368 ? 19.314 -5.349 -11.137 1.00 91.19 368 GLU A O 1
ATOM 2880 N N . HIS A 1 369 ? 21.547 -5.275 -11.112 1.00 94.06 369 HIS A N 1
ATOM 2881 C CA . HIS A 1 369 ? 21.695 -6.108 -12.305 1.00 94.06 369 HIS A CA 1
ATOM 2882 C C . HIS A 1 369 ? 21.294 -7.556 -12.036 1.00 94.06 369 HIS A C 1
ATOM 2884 O O . HIS A 1 369 ? 20.650 -8.169 -12.879 1.00 94.06 369 HIS A O 1
ATOM 2890 N N . VAL A 1 370 ? 21.673 -8.117 -10.880 1.00 95.06 370 VAL A N 1
ATOM 2891 C CA . VAL A 1 370 ? 21.264 -9.482 -10.517 1.00 95.06 370 VAL A CA 1
ATOM 2892 C C . VAL A 1 370 ? 19.742 -9.557 -10.455 1.00 95.06 370 VAL A C 1
ATOM 2894 O O . VAL A 1 370 ? 19.158 -10.416 -11.109 1.00 95.06 370 VAL A O 1
ATOM 2897 N N . MET A 1 371 ? 19.106 -8.633 -9.733 1.00 95.56 371 MET A N 1
ATOM 2898 C CA . MET A 1 371 ? 17.650 -8.593 -9.586 1.00 95.56 371 MET A CA 1
ATOM 2899 C C . MET A 1 371 ? 16.941 -8.376 -10.928 1.00 95.56 371 MET A C 1
ATOM 2901 O O . MET A 1 371 ? 15.989 -9.091 -11.229 1.00 95.56 371 MET A O 1
ATOM 2905 N N . ALA A 1 372 ? 17.442 -7.468 -11.771 1.00 96.44 372 ALA A N 1
ATOM 2906 C CA . ALA A 1 372 ? 16.900 -7.238 -13.108 1.00 96.44 372 ALA A CA 1
ATOM 2907 C C . ALA A 1 372 ? 16.952 -8.497 -13.987 1.00 96.44 372 ALA A C 1
ATOM 2909 O O . ALA A 1 372 ? 15.960 -8.838 -14.623 1.00 96.44 372 ALA A O 1
ATOM 2910 N N . LEU A 1 373 ? 18.074 -9.230 -13.995 1.00 97.25 373 LEU A N 1
ATOM 2911 C CA . LEU A 1 373 ? 18.164 -10.483 -14.755 1.00 97.25 373 LEU A CA 1
ATOM 2912 C C . LEU A 1 373 ? 17.221 -11.557 -14.204 1.00 97.25 373 LEU A C 1
ATOM 2914 O O . LEU A 1 373 ? 16.579 -12.254 -14.977 1.00 97.25 373 LEU A O 1
ATOM 2918 N N . ARG A 1 374 ? 17.090 -11.668 -12.876 1.00 97.06 374 ARG A N 1
ATOM 2919 C CA . ARG A 1 374 ? 16.151 -12.611 -12.240 1.00 97.06 374 ARG A CA 1
ATOM 2920 C C . ARG A 1 374 ? 14.695 -12.292 -12.572 1.00 97.06 374 ARG A C 1
ATOM 2922 O O . ARG A 1 374 ? 13.893 -13.207 -12.719 1.00 97.06 374 ARG A O 1
ATOM 2929 N N . ALA A 1 375 ? 14.367 -11.014 -12.723 1.00 97.75 375 ALA A N 1
ATOM 2930 C CA . ALA A 1 375 ? 13.066 -10.577 -13.205 1.00 97.75 375 ALA A CA 1
ATOM 2931 C C . ALA A 1 375 ? 12.865 -10.951 -14.681 1.00 97.75 375 ALA A C 1
ATOM 2933 O O . ALA A 1 375 ? 11.827 -11.503 -15.036 1.00 97.75 375 ALA A O 1
ATOM 2934 N N . LEU A 1 376 ? 13.875 -10.713 -15.524 1.00 98.06 376 LEU A N 1
ATOM 2935 C CA . LEU A 1 376 ? 13.846 -11.047 -16.950 1.00 98.06 376 LEU A CA 1
ATOM 2936 C C . LEU A 1 376 ? 13.736 -12.554 -17.222 1.00 98.06 376 LEU A C 1
ATOM 2938 O O . LEU A 1 376 ? 13.043 -12.928 -18.161 1.00 98.06 376 LEU A O 1
ATOM 2942 N N . ASP A 1 377 ? 14.315 -13.418 -16.383 1.00 97.56 377 ASP A N 1
ATOM 2943 C CA . ASP A 1 377 ? 14.093 -14.876 -16.442 1.00 97.56 377 ASP A CA 1
ATOM 2944 C C . ASP A 1 377 ? 12.597 -15.244 -16.345 1.00 97.56 377 ASP A C 1
ATOM 2946 O O . ASP A 1 377 ? 12.160 -16.289 -16.831 1.00 97.56 377 ASP A O 1
ATOM 2950 N N . CYS A 1 378 ? 11.798 -14.394 -15.694 1.00 98.38 378 CYS A N 1
ATOM 2951 C CA . CYS A 1 378 ? 10.359 -14.577 -15.531 1.00 98.38 378 CYS A CA 1
ATOM 2952 C C . CYS A 1 378 ? 9.551 -14.044 -16.724 1.00 98.38 378 CYS A C 1
ATOM 2954 O O . CYS A 1 378 ? 8.360 -14.333 -16.836 1.00 98.38 378 CYS A O 1
ATOM 2956 N N . MET A 1 379 ? 10.184 -13.296 -17.629 1.00 98.50 379 MET A N 1
ATOM 2957 C CA . MET A 1 379 ? 9.536 -12.723 -18.801 1.00 98.50 379 MET A CA 1
ATOM 2958 C C . MET A 1 379 ? 9.313 -13.785 -19.884 1.00 98.50 379 MET A C 1
ATOM 2960 O O . MET A 1 379 ? 10.217 -14.543 -20.237 1.00 98.50 379 MET A O 1
ATOM 2964 N N . ALA A 1 380 ? 8.106 -13.818 -20.441 1.00 97.75 380 ALA A N 1
ATOM 2965 C CA . ALA A 1 380 ? 7.769 -14.614 -21.612 1.00 97.75 380 ALA A CA 1
ATOM 2966 C C . ALA A 1 380 ? 8.614 -14.197 -22.832 1.00 97.75 380 ALA A C 1
ATOM 2968 O O . ALA A 1 380 ? 9.122 -13.078 -22.909 1.00 97.75 380 ALA A O 1
ATOM 2969 N N . ARG A 1 381 ? 8.752 -15.094 -23.819 1.00 95.06 381 ARG A N 1
ATOM 2970 C CA . ARG A 1 381 ? 9.634 -14.892 -24.990 1.00 95.06 381 ARG A CA 1
ATOM 2971 C C . ARG A 1 381 ? 9.310 -13.643 -25.816 1.00 95.06 381 ARG A C 1
ATOM 2973 O O . ARG A 1 381 ? 10.214 -13.066 -26.408 1.00 95.06 381 ARG A O 1
ATOM 2980 N N . ASP A 1 382 ? 8.041 -13.267 -25.879 1.00 94.12 382 ASP A N 1
ATOM 2981 C CA . ASP A 1 382 ? 7.507 -12.094 -26.575 1.00 94.12 382 ASP A CA 1
ATOM 2982 C C . ASP A 1 382 ? 7.092 -10.972 -25.606 1.00 94.12 382 ASP A C 1
ATOM 2984 O O . ASP A 1 382 ? 6.448 -10.000 -26.005 1.00 94.12 382 ASP A O 1
ATOM 2988 N N . GLY A 1 383 ? 7.466 -11.106 -24.330 1.00 97.31 383 GLY A N 1
ATOM 2989 C CA . GLY A 1 383 ? 7.191 -10.118 -23.305 1.00 97.31 383 GLY A CA 1
ATOM 2990 C C . GLY A 1 383 ? 8.021 -8.846 -23.466 1.00 97.31 383 GLY A C 1
ATOM 2991 O O . GLY A 1 383 ? 9.040 -8.807 -24.160 1.00 97.31 383 GLY A O 1
ATOM 2992 N N . LYS A 1 384 ? 7.573 -7.783 -22.799 1.00 98.25 384 LYS A N 1
ATOM 2993 C CA . LYS A 1 384 ? 8.256 -6.485 -22.770 1.00 98.25 384 LYS A CA 1
ATOM 2994 C C . LYS A 1 384 ? 8.793 -6.185 -21.383 1.00 98.25 384 LYS A C 1
ATOM 2996 O O . LYS A 1 384 ? 8.151 -6.508 -20.387 1.00 98.25 384 LYS A O 1
ATOM 3001 N N . ALA A 1 385 ? 9.936 -5.511 -21.316 1.00 98.50 385 ALA A N 1
ATOM 3002 C CA . ALA A 1 385 ? 10.483 -5.071 -20.046 1.00 98.50 385 ALA A CA 1
ATOM 3003 C C . ALA A 1 385 ? 10.907 -3.607 -20.038 1.00 98.50 385 ALA A C 1
ATOM 3005 O O . ALA A 1 385 ? 11.336 -3.067 -21.056 1.00 98.50 385 ALA A O 1
ATOM 3006 N N . ALA A 1 386 ? 10.821 -3.004 -18.855 1.00 97.88 386 ALA A N 1
ATOM 3007 C CA . ALA A 1 386 ? 11.357 -1.687 -18.542 1.00 97.88 386 ALA A CA 1
ATOM 3008 C C . ALA A 1 386 ? 12.114 -1.772 -17.210 1.00 97.88 386 ALA A C 1
ATOM 3010 O O . ALA A 1 386 ? 11.549 -2.189 -16.197 1.00 97.88 386 ALA A O 1
ATOM 3011 N N . ILE A 1 387 ? 13.404 -1.427 -17.211 1.00 95.69 387 ILE A N 1
ATOM 3012 C CA . ILE A 1 387 ? 14.312 -1.729 -16.098 1.00 95.69 387 ILE A CA 1
ATOM 3013 C C . ILE A 1 387 ? 15.066 -0.466 -15.709 1.00 95.69 387 ILE A C 1
ATOM 3015 O O . ILE A 1 387 ? 15.893 0.033 -16.464 1.00 95.69 387 ILE A O 1
ATOM 3019 N N . ILE A 1 388 ? 14.840 0.005 -14.488 1.00 91.06 388 ILE A N 1
ATOM 3020 C CA . ILE A 1 388 ? 15.540 1.165 -13.956 1.00 91.06 388 ILE A CA 1
ATOM 3021 C C . ILE A 1 388 ? 16.837 0.724 -13.278 1.00 91.06 388 ILE A C 1
ATOM 3023 O O . ILE A 1 388 ? 16.815 -0.072 -12.343 1.00 91.06 388 ILE A O 1
ATOM 3027 N N . ILE A 1 389 ? 17.977 1.245 -13.740 1.00 88.38 389 ILE A N 1
ATOM 3028 C CA . ILE A 1 389 ? 19.312 0.945 -13.186 1.00 88.38 389 ILE A CA 1
ATOM 3029 C C . ILE A 1 389 ? 20.156 2.212 -12.978 1.00 88.38 389 ILE A C 1
ATOM 3031 O O . ILE A 1 389 ? 19.834 3.292 -13.472 1.00 88.38 389 ILE A O 1
ATOM 3035 N N . GLY A 1 390 ? 21.269 2.090 -12.248 1.00 82.19 390 GLY A N 1
ATOM 3036 C CA . GLY A 1 390 ? 22.138 3.218 -11.909 1.00 82.19 390 GLY A CA 1
ATOM 3037 C C . GLY A 1 390 ? 22.872 3.813 -13.120 1.00 82.19 390 GLY A C 1
ATOM 3038 O O . GLY A 1 390 ? 23.385 3.102 -13.987 1.00 82.19 390 GLY A O 1
ATOM 3039 N N . GLY A 1 391 ? 22.983 5.143 -13.161 1.00 71.31 391 GLY A N 1
ATOM 3040 C CA . GLY A 1 391 ? 23.458 5.920 -14.309 1.00 71.31 391 GLY A CA 1
ATOM 3041 C C . GLY A 1 391 ? 24.971 5.944 -14.578 1.00 71.31 391 GLY A C 1
ATOM 3042 O O . GLY A 1 391 ? 25.393 6.628 -15.505 1.00 71.31 391 GLY A O 1
ATOM 3043 N N . HIS A 1 392 ? 25.799 5.203 -13.836 1.00 67.00 392 HIS A N 1
ATOM 3044 C CA . HIS A 1 392 ? 27.273 5.337 -13.797 1.00 67.00 392 HIS A CA 1
ATOM 3045 C C . HIS A 1 392 ? 28.081 4.948 -15.049 1.00 67.00 392 HIS A C 1
ATOM 3047 O O . HIS A 1 392 ? 29.306 4.817 -14.984 1.00 67.00 392 HIS A O 1
ATOM 3053 N N . THR A 1 393 ? 27.452 4.721 -16.195 1.00 64.50 393 THR A N 1
ATOM 3054 C CA . THR A 1 393 ? 28.174 4.286 -17.394 1.00 64.50 393 THR A CA 1
ATOM 3055 C C . THR A 1 393 ? 28.600 5.475 -18.242 1.00 64.50 393 THR A C 1
ATOM 3057 O O . THR A 1 393 ? 27.775 6.293 -18.636 1.00 64.50 393 THR A O 1
ATOM 3060 N N . HIS A 1 394 ? 29.869 5.515 -18.612 1.00 67.56 394 HIS A N 1
ATOM 3061 C CA . HIS A 1 394 ? 30.384 6.480 -19.573 1.00 67.56 394 HIS A CA 1
ATOM 3062 C C . HIS A 1 394 ? 30.520 5.796 -20.932 1.00 67.56 394 HIS A C 1
ATOM 3064 O O . HIS A 1 394 ? 30.833 4.602 -20.997 1.00 67.56 394 HIS A O 1
ATOM 3070 N N . TRP A 1 395 ? 30.263 6.537 -22.005 1.00 71.25 395 TRP A N 1
ATOM 3071 C CA . TRP A 1 395 ? 30.524 6.082 -23.365 1.00 71.25 395 TRP A CA 1
ATOM 3072 C C . TRP A 1 395 ? 31.873 6.624 -23.817 1.00 71.25 395 TRP A C 1
ATOM 3074 O O . TRP A 1 395 ? 32.270 7.718 -23.422 1.00 71.25 395 TRP A O 1
ATOM 3084 N N . ASP A 1 396 ? 32.609 5.828 -24.581 1.00 73.00 396 ASP A N 1
ATOM 3085 C CA . ASP A 1 396 ? 33.769 6.332 -25.303 1.00 73.00 396 ASP A CA 1
ATOM 3086 C C . ASP A 1 396 ? 33.345 7.039 -26.598 1.00 73.00 396 ASP A C 1
ATOM 3088 O O . ASP A 1 396 ? 32.185 6.974 -27.012 1.00 73.00 396 ASP A O 1
ATOM 3092 N N . ASP A 1 397 ? 34.303 7.677 -27.267 1.00 76.31 397 ASP A N 1
ATOM 3093 C CA . ASP A 1 397 ? 34.085 8.442 -28.505 1.00 76.31 397 ASP A CA 1
ATOM 3094 C C . ASP A 1 397 ? 33.544 7.592 -29.671 1.00 76.31 397 ASP A C 1
ATOM 3096 O O . ASP A 1 397 ? 33.163 8.118 -30.713 1.00 76.31 397 ASP A O 1
ATOM 3100 N N . LYS A 1 398 ? 33.511 6.261 -29.513 1.00 72.56 398 LYS A N 1
ATOM 3101 C CA . LYS A 1 398 ? 32.963 5.302 -30.482 1.00 72.56 398 LYS A CA 1
ATOM 3102 C C . LYS A 1 398 ? 31.560 4.825 -30.100 1.00 72.56 398 LYS A C 1
ATOM 3104 O O . LYS A 1 398 ? 31.066 3.870 -30.694 1.00 72.56 398 LYS A O 1
ATOM 3109 N N . GLY A 1 399 ? 30.938 5.432 -29.088 1.00 66.56 399 GLY A N 1
ATOM 3110 C CA . GLY A 1 399 ? 29.618 5.045 -28.594 1.00 66.56 399 GLY A CA 1
ATOM 3111 C C . GLY A 1 399 ? 29.614 3.705 -27.859 1.00 66.56 399 GLY A C 1
ATOM 3112 O O . GLY A 1 399 ? 28.553 3.105 -27.687 1.00 66.56 399 GLY A O 1
ATOM 3113 N N . ARG A 1 400 ? 30.772 3.207 -27.403 1.00 69.25 400 ARG A N 1
ATOM 3114 C CA . ARG A 1 400 ? 30.847 1.967 -26.620 1.00 69.25 400 ARG A CA 1
ATOM 3115 C C . ARG A 1 400 ? 30.788 2.292 -25.142 1.00 69.25 400 ARG A C 1
ATOM 3117 O O . ARG A 1 400 ? 31.425 3.227 -24.666 1.00 69.25 400 ARG A O 1
ATOM 3124 N N . ILE A 1 401 ? 30.100 1.447 -24.391 1.00 75.06 401 ILE A N 1
ATOM 3125 C CA . ILE A 1 401 ? 30.138 1.494 -22.935 1.00 75.06 401 ILE A CA 1
ATOM 3126 C C . ILE A 1 401 ? 31.572 1.211 -22.458 1.00 75.06 401 ILE A C 1
ATOM 3128 O O . ILE A 1 401 ? 32.146 0.160 -22.771 1.00 75.06 401 ILE A O 1
ATOM 3132 N N . GLN A 1 402 ? 32.142 2.138 -21.683 1.00 70.12 402 GLN A N 1
ATOM 3133 C CA . GLN A 1 402 ? 33.475 1.991 -21.104 1.00 70.12 402 GLN A CA 1
ATOM 3134 C C . GLN A 1 402 ? 33.582 0.724 -20.243 1.00 70.12 402 GLN A C 1
ATOM 3136 O O . GLN A 1 402 ? 32.598 0.199 -19.713 1.00 70.12 402 GLN A O 1
ATOM 3141 N N . ALA A 1 403 ? 34.804 0.198 -20.127 1.00 65.25 403 ALA A N 1
ATOM 3142 C CA . ALA A 1 403 ? 35.068 -1.021 -19.374 1.00 65.25 403 ALA A CA 1
ATOM 3143 C C . ALA A 1 403 ? 34.594 -0.888 -17.917 1.00 65.25 403 ALA A C 1
ATOM 3145 O O . ALA A 1 403 ? 34.975 0.035 -17.208 1.00 65.25 403 ALA A O 1
ATOM 3146 N N . GLY A 1 404 ? 33.761 -1.825 -17.464 1.00 71.62 404 GLY A N 1
ATOM 3147 C CA . GLY A 1 404 ? 33.188 -1.782 -16.124 1.00 71.62 404 GLY A CA 1
ATOM 3148 C C . GLY A 1 404 ? 32.031 -2.759 -15.951 1.00 71.62 404 GLY A C 1
ATOM 3149 O O . GLY A 1 404 ? 31.664 -3.485 -16.877 1.00 71.62 404 GLY A O 1
ATOM 3150 N N . LYS A 1 405 ? 31.445 -2.774 -14.749 1.00 70.31 405 LYS A N 1
ATOM 3151 C CA . LYS A 1 405 ? 30.367 -3.709 -14.380 1.00 70.31 405 LYS A CA 1
ATOM 3152 C C . LYS A 1 405 ? 29.117 -3.539 -15.257 1.00 70.31 405 LYS A C 1
ATOM 3154 O O . LYS A 1 405 ? 28.490 -4.534 -15.605 1.00 70.31 405 LYS A O 1
ATOM 3159 N N . ASN A 1 406 ? 28.814 -2.310 -15.676 1.00 80.94 406 ASN A N 1
ATOM 3160 C CA . ASN A 1 406 ? 27.664 -2.011 -16.533 1.00 80.94 406 ASN A CA 1
ATOM 3161 C C . ASN A 1 406 ? 27.857 -2.566 -17.950 1.00 80.94 406 ASN A C 1
ATOM 3163 O O . ASN A 1 406 ? 26.913 -3.100 -18.519 1.00 80.94 406 ASN A O 1
ATOM 3167 N N . ARG A 1 407 ? 29.089 -2.565 -18.485 1.00 86.31 407 ARG A N 1
ATOM 3168 C CA . ARG A 1 407 ? 29.388 -3.163 -19.799 1.00 86.31 407 ARG A CA 1
ATOM 3169 C C . ARG A 1 407 ? 28.984 -4.629 -19.874 1.00 86.31 407 ARG A C 1
ATOM 3171 O O . ARG A 1 407 ? 28.440 -5.062 -20.876 1.00 86.31 407 ARG A O 1
ATOM 3178 N N . ILE A 1 408 ? 29.272 -5.392 -18.819 1.00 89.38 408 ILE A N 1
ATOM 3179 C CA . ILE A 1 408 ? 28.977 -6.830 -18.772 1.00 89.38 408 ILE A CA 1
ATOM 3180 C C . ILE A 1 408 ? 27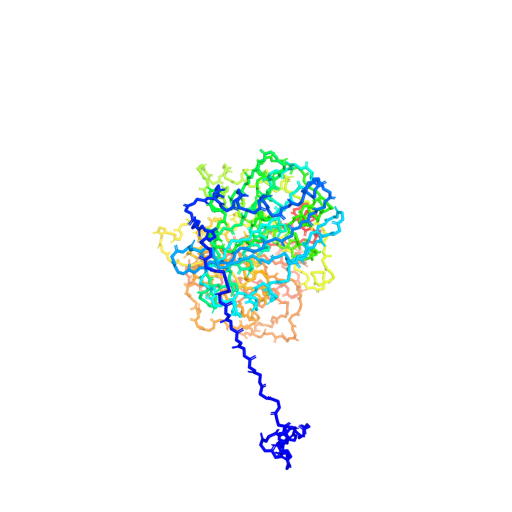.464 -7.055 -18.812 1.00 89.38 408 ILE A C 1
ATOM 3182 O O . ILE A 1 408 ? 27.000 -7.900 -19.569 1.00 89.38 408 ILE A O 1
ATOM 3186 N N . PHE A 1 409 ? 26.710 -6.269 -18.043 1.00 91.19 409 PHE A N 1
ATOM 3187 C CA . PHE A 1 409 ? 25.252 -6.339 -18.016 1.00 91.19 409 PHE A CA 1
ATOM 3188 C C . PHE A 1 409 ? 24.636 -5.975 -19.370 1.00 91.19 409 PHE A C 1
ATOM 3190 O O . PHE A 1 409 ? 23.875 -6.763 -19.920 1.00 91.19 409 PHE A O 1
ATOM 3197 N N . PHE A 1 410 ? 25.035 -4.851 -19.971 1.00 90.62 410 PHE A N 1
ATOM 3198 C CA . PHE A 1 410 ? 24.540 -4.474 -21.296 1.00 90.62 410 PHE A CA 1
ATOM 3199 C C . PHE A 1 410 ? 24.944 -5.481 -22.378 1.00 90.62 410 PHE A C 1
ATOM 3201 O O . PHE A 1 410 ? 24.109 -5.843 -23.197 1.00 90.62 410 PHE A O 1
ATOM 3208 N N . ASN A 1 411 ? 26.175 -6.002 -22.364 1.00 91.69 411 ASN A N 1
ATOM 3209 C CA . ASN A 1 411 ? 26.581 -7.053 -23.302 1.00 91.69 411 ASN A CA 1
ATOM 3210 C C . ASN A 1 411 ? 25.716 -8.312 -23.160 1.00 91.69 411 ASN A C 1
ATOM 3212 O O . ASN A 1 411 ? 25.406 -8.945 -24.165 1.00 91.69 411 ASN A O 1
ATOM 3216 N N . TYR A 1 412 ? 25.336 -8.683 -21.932 1.00 93.94 412 TYR A N 1
ATOM 3217 C CA . TYR A 1 412 ? 24.384 -9.767 -21.711 1.00 93.94 412 TYR A CA 1
ATOM 3218 C C . TYR A 1 412 ? 23.028 -9.416 -22.336 1.00 93.94 412 TYR A C 1
ATOM 3220 O O . TYR A 1 412 ? 22.555 -10.172 -23.184 1.00 93.94 412 TYR A O 1
ATOM 3228 N N . LEU A 1 413 ? 22.462 -8.242 -22.015 1.00 94.44 413 LEU A N 1
ATOM 3229 C CA . LEU A 1 413 ? 21.169 -7.799 -22.546 1.00 94.44 413 LEU A CA 1
ATOM 3230 C C . LEU A 1 413 ? 21.137 -7.792 -24.080 1.00 94.44 413 LEU A C 1
ATOM 3232 O O . LEU A 1 413 ? 20.323 -8.496 -24.663 1.00 94.44 413 LEU A O 1
ATOM 3236 N N . TYR A 1 414 ? 22.071 -7.101 -24.737 1.00 93.25 414 TYR A N 1
ATOM 3237 C CA . TYR A 1 414 ? 22.145 -7.025 -26.203 1.00 93.25 414 TYR A CA 1
ATOM 3238 C C . TYR A 1 414 ? 22.379 -8.380 -26.887 1.00 93.25 414 TYR A C 1
ATOM 3240 O O . TYR A 1 414 ? 22.131 -8.512 -28.081 1.00 93.25 414 TYR A O 1
ATOM 3248 N N . SER A 1 415 ? 22.872 -9.386 -26.159 1.00 94.12 415 SER A N 1
ATOM 3249 C CA . SER A 1 415 ? 23.112 -10.723 -26.716 1.00 94.12 415 SER A CA 1
ATOM 3250 C C . SER A 1 415 ? 21.942 -11.699 -26.551 1.00 94.12 415 SER A C 1
ATOM 3252 O O . SER A 1 415 ? 21.996 -12.777 -27.137 1.00 94.12 415 SER A O 1
ATOM 3254 N N . ARG A 1 416 ? 20.919 -11.368 -25.747 1.00 93.56 416 ARG A N 1
ATOM 3255 C CA . ARG A 1 416 ? 19.741 -12.230 -25.502 1.00 93.56 416 ARG A CA 1
ATOM 3256 C C . ARG A 1 416 ? 18.397 -11.540 -25.728 1.00 93.56 416 ARG A C 1
ATOM 3258 O O . ARG A 1 416 ? 17.412 -12.224 -25.975 1.00 93.56 416 ARG A O 1
ATOM 3265 N N . TYR A 1 417 ? 18.355 -10.215 -25.656 1.00 95.50 417 TYR A N 1
ATOM 3266 C CA . TYR A 1 417 ? 17.137 -9.420 -25.731 1.00 95.50 417 TYR A CA 1
ATOM 3267 C C . TYR A 1 417 ? 17.233 -8.394 -26.853 1.00 95.50 417 TYR A C 1
ATOM 3269 O O . TYR A 1 417 ? 18.309 -7.891 -27.186 1.00 95.50 417 TYR A O 1
ATOM 3277 N N . HIS A 1 418 ? 16.076 -8.036 -27.402 1.00 96.00 418 HIS A N 1
ATOM 3278 C CA . HIS A 1 418 ? 15.957 -6.882 -28.277 1.00 96.00 418 HIS A CA 1
ATOM 3279 C C . HIS A 1 418 ? 15.872 -5.610 -27.425 1.00 96.00 418 HIS A C 1
ATOM 3281 O O . HIS A 1 418 ? 14.796 -5.209 -26.987 1.00 96.00 418 HIS A O 1
ATOM 3287 N N . VAL A 1 419 ? 17.025 -5.005 -27.138 1.00 94.75 419 VAL A N 1
ATOM 3288 C CA . VAL A 1 419 ? 17.093 -3.742 -26.394 1.00 94.75 419 VAL A CA 1
ATOM 3289 C C . VAL A 1 419 ? 16.627 -2.610 -27.310 1.00 94.75 419 VAL A C 1
ATOM 3291 O O . VAL A 1 419 ? 17.360 -2.206 -28.210 1.00 94.75 419 VAL A O 1
ATOM 3294 N N . CYS A 1 420 ? 15.401 -2.128 -27.092 1.00 94.19 420 CYS A N 1
ATOM 3295 C CA . CYS A 1 420 ? 14.793 -1.078 -27.913 1.00 94.19 420 CYS A CA 1
ATOM 3296 C C . CYS A 1 420 ? 15.479 0.283 -27.737 1.00 94.19 420 CYS A C 1
ATOM 3298 O O . CYS A 1 420 ? 15.679 0.994 -28.718 1.00 94.19 420 CYS A O 1
ATOM 3300 N N . ASP A 1 421 ? 15.804 0.653 -26.496 1.00 92.06 421 ASP A N 1
ATOM 3301 C CA . ASP A 1 421 ? 16.441 1.928 -26.161 1.00 92.06 421 ASP A CA 1
ATOM 3302 C C . ASP A 1 421 ? 17.136 1.844 -24.788 1.00 92.06 421 ASP A C 1
ATOM 3304 O O . ASP A 1 421 ? 16.923 0.893 -24.033 1.00 92.06 421 ASP A O 1
ATOM 3308 N N . VAL A 1 422 ? 17.975 2.834 -24.476 1.00 89.62 422 VAL A N 1
ATOM 3309 C CA . VAL A 1 422 ? 18.578 3.060 -23.155 1.00 89.62 422 VAL A CA 1
ATOM 3310 C C . VAL A 1 422 ? 18.496 4.551 -22.844 1.00 89.62 422 VAL A C 1
ATOM 3312 O O . VAL A 1 422 ? 19.290 5.353 -23.345 1.00 89.62 422 VAL A O 1
ATOM 3315 N N . ILE A 1 423 ? 17.558 4.934 -21.980 1.00 88.44 423 ILE A N 1
ATOM 3316 C CA . ILE A 1 423 ? 17.234 6.344 -21.747 1.00 88.44 423 ILE A CA 1
ATOM 3317 C C . ILE A 1 423 ? 17.982 6.839 -20.510 1.00 88.44 423 ILE A C 1
ATOM 3319 O O . ILE A 1 423 ? 17.756 6.367 -19.399 1.00 88.44 423 ILE A O 1
ATOM 3323 N N . ASN A 1 424 ? 18.859 7.832 -20.676 1.00 85.44 424 ASN A N 1
ATOM 3324 C CA . ASN A 1 424 ? 19.537 8.472 -19.546 1.00 85.44 424 ASN A CA 1
ATOM 3325 C C . ASN A 1 424 ? 18.612 9.479 -18.853 1.00 85.44 424 ASN A C 1
ATOM 3327 O O . ASN A 1 424 ? 18.080 10.391 -19.488 1.00 85.44 424 ASN A O 1
ATOM 3331 N N . ILE A 1 425 ? 18.480 9.360 -17.532 1.00 84.00 425 ILE A N 1
ATOM 3332 C CA . ILE A 1 425 ? 17.613 10.211 -16.720 1.00 84.00 425 ILE A CA 1
ATOM 3333 C C . ILE A 1 425 ? 18.459 10.955 -15.689 1.00 84.00 425 ILE A C 1
ATOM 3335 O O . ILE A 1 425 ? 19.121 10.356 -14.841 1.00 84.00 425 ILE A O 1
ATOM 3339 N N . ASN A 1 426 ? 18.397 12.287 -15.746 1.00 81.19 426 ASN A N 1
ATOM 3340 C CA . ASN A 1 426 ? 19.090 13.141 -14.791 1.00 81.19 426 ASN A CA 1
ATOM 3341 C C . ASN A 1 426 ? 18.398 13.093 -13.417 1.00 81.19 426 ASN A C 1
ATOM 3343 O O . ASN A 1 426 ? 17.271 13.581 -13.253 1.00 81.19 426 ASN A O 1
ATOM 3347 N N . GLY A 1 427 ? 19.094 12.545 -12.425 1.00 73.81 427 GLY A N 1
ATOM 3348 C CA . GLY A 1 427 ? 18.579 12.350 -11.074 1.00 73.81 427 GLY A CA 1
ATOM 3349 C C . GLY A 1 427 ? 18.294 13.659 -10.353 1.00 73.81 427 GLY A C 1
ATOM 3350 O O . GLY A 1 427 ? 17.265 13.802 -9.697 1.00 73.81 427 GLY A O 1
ATOM 3351 N N . ALA A 1 428 ? 19.156 14.663 -10.519 1.00 71.06 428 ALA A N 1
ATOM 3352 C CA . ALA A 1 428 ? 18.984 15.966 -9.877 1.00 71.06 428 ALA A CA 1
ATOM 3353 C C . ALA A 1 428 ? 17.692 16.679 -10.319 1.00 71.06 428 ALA A C 1
ATOM 3355 O O . ALA A 1 428 ? 17.035 17.338 -9.509 1.00 71.06 428 ALA A O 1
ATOM 3356 N N . LYS A 1 429 ? 17.288 16.518 -11.584 1.00 72.69 429 LYS A N 1
ATOM 3357 C CA . LYS A 1 429 ? 16.058 17.122 -12.118 1.00 72.69 429 LYS A CA 1
ATOM 3358 C C . LYS A 1 429 ? 14.800 16.325 -11.773 1.00 72.69 429 LYS A C 1
ATOM 3360 O O . LYS A 1 429 ? 13.778 16.932 -11.461 1.00 72.69 429 LYS A O 1
ATOM 3365 N N . LEU A 1 430 ? 14.862 14.994 -11.840 1.00 73.56 430 LEU A N 1
ATOM 3366 C CA . LEU A 1 430 ? 13.660 14.154 -11.818 1.00 73.56 430 LEU A CA 1
ATOM 3367 C C . LEU A 1 430 ? 13.480 13.334 -10.534 1.00 73.56 430 LEU A C 1
ATOM 3369 O O . LEU A 1 430 ? 12.355 12.997 -10.194 1.00 73.56 430 LEU A O 1
ATOM 3373 N N . TYR A 1 431 ? 14.548 13.050 -9.792 1.00 67.50 431 TYR A N 1
ATOM 3374 C CA . TYR A 1 431 ? 14.495 12.256 -8.560 1.00 67.50 431 TYR A CA 1
ATOM 3375 C C . TYR A 1 431 ? 14.736 13.075 -7.284 1.00 67.50 431 TYR A C 1
ATOM 3377 O O . TYR A 1 431 ? 14.572 12.553 -6.179 1.00 67.50 431 TYR A O 1
ATOM 3385 N N . SER A 1 432 ? 15.075 14.365 -7.392 1.00 65.31 432 SER A N 1
ATOM 3386 C CA . SER A 1 432 ? 15.385 15.206 -6.223 1.00 65.31 432 SER A CA 1
ATOM 3387 C C . SER A 1 432 ? 14.227 15.298 -5.226 1.00 65.31 432 SER A C 1
ATOM 3389 O O . SER A 1 432 ? 14.459 15.355 -4.018 1.00 65.31 432 SER A O 1
ATOM 3391 N N . ARG A 1 433 ? 12.982 15.221 -5.713 1.00 63.41 433 ARG A N 1
ATOM 3392 C CA . ARG A 1 433 ? 11.762 15.154 -4.885 1.00 63.41 433 ARG A CA 1
ATOM 3393 C C . ARG A 1 433 ? 11.553 13.810 -4.184 1.00 63.41 433 ARG A C 1
ATOM 3395 O O . ARG A 1 433 ? 10.891 13.768 -3.155 1.00 63.41 433 ARG A O 1
ATOM 3402 N N . GLN A 1 434 ? 12.167 12.754 -4.710 1.00 63.22 434 GLN A N 1
ATOM 3403 C CA . GLN A 1 434 ? 12.228 11.418 -4.111 1.00 63.22 434 GLN A CA 1
ATOM 3404 C C . GLN A 1 434 ? 13.483 11.249 -3.239 1.00 63.22 434 GLN A C 1
ATOM 3406 O O . GLN A 1 434 ? 13.862 10.143 -2.858 1.00 63.22 434 GLN A O 1
ATOM 3411 N N . GLY A 1 435 ? 14.156 12.364 -2.932 1.00 55.44 435 GLY A N 1
ATOM 3412 C CA . GLY A 1 435 ? 15.299 12.407 -2.036 1.00 55.44 435 GLY A CA 1
ATOM 3413 C C . GLY A 1 435 ? 16.615 11.976 -2.663 1.00 55.44 435 GLY A C 1
ATOM 3414 O O . GLY A 1 435 ? 17.547 11.709 -1.909 1.00 55.44 435 GLY A O 1
ATOM 3415 N N . THR A 1 436 ? 16.760 11.906 -3.992 1.00 62.84 436 THR A N 1
ATOM 3416 C CA . THR A 1 436 ? 18.049 11.576 -4.625 1.00 62.84 436 THR A CA 1
ATOM 3417 C C . THR A 1 436 ? 18.393 12.428 -5.833 1.00 62.84 436 THR A C 1
ATOM 3419 O O . THR A 1 436 ? 17.530 12.826 -6.596 1.00 62.84 436 THR A O 1
ATOM 3422 N N . SER A 1 437 ? 19.676 12.731 -6.002 1.00 64.06 437 SER A N 1
ATOM 3423 C CA . SER A 1 437 ? 20.215 13.426 -7.176 1.00 64.06 437 SER A CA 1
ATOM 3424 C C . SER A 1 437 ? 20.956 12.476 -8.115 1.00 64.06 437 SER A C 1
ATOM 3426 O O . SER A 1 437 ? 21.645 12.925 -9.025 1.00 64.06 437 SER A O 1
ATOM 3428 N N . PHE A 1 438 ? 20.874 11.175 -7.846 1.00 68.31 438 PHE A N 1
ATOM 3429 C CA . PHE A 1 438 ? 21.643 10.158 -8.538 1.00 68.31 438 PHE A CA 1
ATOM 3430 C C . PHE A 1 438 ? 21.060 9.886 -9.916 1.00 68.31 438 PHE A C 1
ATOM 3432 O O . PHE A 1 438 ? 19.867 9.609 -10.029 1.00 68.31 438 PHE A O 1
ATOM 3439 N N . ASP A 1 439 ? 21.893 9.963 -10.948 1.00 79.81 439 ASP A N 1
ATOM 3440 C CA . ASP A 1 439 ? 21.459 9.655 -12.305 1.00 79.81 439 ASP A CA 1
ATOM 3441 C C . ASP A 1 439 ? 21.064 8.182 -12.416 1.00 79.81 439 ASP A C 1
ATOM 3443 O O . ASP A 1 439 ? 21.728 7.294 -11.869 1.00 79.81 439 ASP A O 1
ATOM 3447 N N . VAL A 1 440 ? 19.984 7.934 -13.148 1.00 82.69 440 VAL A N 1
ATOM 3448 C CA . VAL A 1 440 ? 19.460 6.594 -13.422 1.00 82.69 440 VAL A CA 1
ATOM 3449 C C . VAL A 1 440 ? 19.248 6.418 -14.919 1.00 82.69 440 VAL A C 1
ATOM 3451 O O . VAL A 1 440 ? 19.421 7.347 -15.713 1.00 82.69 440 VAL A O 1
ATOM 3454 N N . ARG A 1 441 ? 18.893 5.202 -15.313 1.00 84.81 441 ARG A N 1
ATOM 3455 C CA . ARG A 1 441 ? 18.534 4.836 -16.681 1.00 84.81 441 ARG A CA 1
ATOM 3456 C C . ARG A 1 441 ? 17.279 4.012 -16.672 1.00 84.81 441 ARG A C 1
ATOM 3458 O O . ARG A 1 441 ? 17.073 3.310 -15.689 1.00 84.81 441 ARG A O 1
ATOM 3465 N N . LEU A 1 442 ? 16.519 4.097 -17.754 1.00 85.88 442 LEU A N 1
ATOM 3466 C CA . LEU A 1 442 ? 15.392 3.226 -18.057 1.00 85.88 442 LEU A CA 1
ATOM 3467 C C . LEU A 1 442 ? 15.706 2.367 -19.283 1.00 85.88 442 LEU A C 1
ATOM 3469 O O . LEU A 1 442 ? 16.362 2.916 -20.207 1.00 85.88 442 LEU A O 1
#